Protein 2IGR (pdb70)

Solvent-accessible surface area: 4148 Å² total; per-residue (Å²): 203,199,156,80,85,136,161,98,116,142,128,194,129,82,74,101,156,80,75,177,88,27,59,140,172,135,74,165,119,146,139,129,185

Secondary structure (DSSP, 8-state):
-TTHHHHHHHHHHHHHHHHHH--HHHHHHHHH-

Structure (mmCIF, N/CA/C/O backbone):
data_2IGR
#
_entry.id   2IGR
#
loop_
_atom_site.group_PDB
_atom_site.id
_atom_site.type_symbol
_atom_site.label_atom_id
_atom_site.label_alt_id
_atom_site.label_comp_id
_atom_site.label_asym_id
_atom_site.label_entity_id
_atom_site.label_seq_id
_atom_site.pdbx_PDB_ins_code
_atom_site.Cartn_x
_atom_site.Cartn_y
_atom_site.Cartn_z
_atom_site.occupancy
_atom_site.B_iso_or_equiv
_atom_site.auth_seq_id
_atom_site.auth_comp_id
_atom_site.auth_asym_id
_atom_site.auth_atom_id
_atom_site.pdbx_PDB_model_num
ATOM 1 N N . LYS A 1 1 ? -5.460 18.617 -3.812 1.00 0.00 1 LYS A N 1
ATOM 2 C CA . LYS A 1 1 ? -6.376 17.778 -4.636 1.00 0.00 1 LYS A CA 1
ATOM 3 C C . LYS A 1 1 ? -6.899 16.615 -3.792 1.00 0.00 1 LYS A C 1
ATOM 4 O O . LYS A 1 1 ? -6.161 15.725 -3.418 1.00 0.00 1 LYS A O 1
ATOM 25 N N . TRP A 1 2 ? -8.168 16.614 -3.488 1.00 0.00 2 TRP A N 1
ATOM 26 C CA . TRP A 1 2 ? -8.736 15.507 -2.668 1.00 0.00 2 TRP A CA 1
ATOM 27 C C . TRP A 1 2 ? -8.677 14.202 -3.465 1.00 0.00 2 TRP A C 1
ATOM 28 O O . TRP A 1 2 ? -8.870 13.128 -2.931 1.00 0.00 2 TRP A O 1
ATOM 49 N N . LYS A 1 3 ? -8.411 14.287 -4.740 1.00 0.00 3 LYS A N 1
ATOM 50 C CA . LYS A 1 3 ? -8.339 13.051 -5.569 1.00 0.00 3 LYS A CA 1
ATOM 51 C C . LYS A 1 3 ? -7.140 12.213 -5.128 1.00 0.00 3 LYS A C 1
ATOM 52 O O . LYS A 1 3 ? -7.107 11.012 -5.308 1.00 0.00 3 LYS A O 1
ATOM 71 N N . VAL A 1 4 ? -6.157 12.840 -4.549 1.00 0.00 4 VAL A N 1
ATOM 72 C CA . VAL A 1 4 ? -4.956 12.086 -4.092 1.00 0.00 4 VAL A CA 1
ATOM 73 C C . VAL A 1 4 ? -5.359 11.102 -2.996 1.00 0.00 4 VAL A C 1
ATOM 74 O O . VAL A 1 4 ? -4.782 10.043 -2.852 1.00 0.00 4 VAL A O 1
ATOM 87 N N . PHE A 1 5 ? -6.345 11.448 -2.222 1.00 0.00 5 PHE A N 1
ATOM 88 C CA . PHE A 1 5 ? -6.793 10.538 -1.130 1.00 0.00 5 PHE A CA 1
ATOM 89 C C . PHE A 1 5 ? -7.205 9.195 -1.724 1.00 0.00 5 PHE A C 1
ATOM 90 O O . PHE A 1 5 ? -7.109 8.166 -1.085 1.00 0.00 5 PHE A O 1
ATOM 107 N N . LYS A 1 6 ? -7.657 9.194 -2.942 1.00 0.00 6 LYS A N 1
ATOM 108 C CA . LYS A 1 6 ? -8.069 7.911 -3.574 1.00 0.00 6 LYS A CA 1
ATOM 109 C C . LYS A 1 6 ? -6.892 6.947 -3.543 1.00 0.00 6 LYS A C 1
ATOM 110 O O . LYS A 1 6 ? -7.048 5.763 -3.318 1.00 0.00 6 LYS A O 1
ATOM 129 N N . LYS A 1 7 ? -5.715 7.449 -3.749 1.00 0.00 7 LYS A N 1
ATOM 130 C CA . LYS A 1 7 ? -4.520 6.568 -3.711 1.00 0.00 7 LYS A CA 1
ATOM 131 C C . LYS A 1 7 ? -4.304 6.119 -2.274 1.00 0.00 7 LYS A C 1
ATOM 132 O O . LYS A 1 7 ? -3.843 5.027 -2.008 1.00 0.00 7 LYS A O 1
ATOM 151 N N . ILE A 1 8 ? -4.660 6.955 -1.347 1.00 0.00 8 ILE A N 1
ATOM 152 C CA . ILE A 1 8 ? -4.511 6.591 0.083 1.00 0.00 8 ILE A CA 1
ATOM 153 C C . ILE A 1 8 ? -5.597 5.582 0.424 1.00 0.00 8 ILE A C 1
ATOM 154 O O . ILE A 1 8 ? -5.417 4.692 1.233 1.00 0.00 8 ILE A O 1
ATOM 170 N N . GLU A 1 9 ? -6.726 5.722 -0.201 1.00 0.00 9 GLU A N 1
ATOM 171 C CA . GLU A 1 9 ? -7.853 4.782 0.057 1.00 0.00 9 GLU A CA 1
ATOM 172 C C . GLU A 1 9 ? -7.475 3.391 -0.441 1.00 0.00 9 GLU A C 1
ATOM 173 O O . GLU A 1 9 ? -7.639 2.403 0.247 1.00 0.00 9 GLU A O 1
ATOM 185 N N . LYS A 1 10 ? -6.969 3.314 -1.633 1.00 0.00 10 LYS A N 1
ATOM 186 C CA . LYS A 1 10 ? -6.572 1.992 -2.195 1.00 0.00 10 LYS A CA 1
ATOM 187 C C . LYS A 1 10 ? -5.284 1.520 -1.521 1.00 0.00 10 LYS A C 1
ATOM 188 O O . LYS A 1 10 ? -4.940 0.356 -1.562 1.00 0.00 10 LYS A O 1
ATOM 207 N N . LYS A 1 11 ? -4.573 2.416 -0.897 1.00 0.00 11 LYS A N 1
ATOM 208 C CA . LYS A 1 11 ? -3.308 2.022 -0.215 1.00 0.00 11 LYS A CA 1
ATOM 209 C C . LYS A 1 11 ? -3.641 1.285 1.078 1.00 0.00 11 LYS A C 1
ATOM 210 O O . LYS A 1 11 ? -2.896 0.443 1.540 1.00 0.00 11 LYS A O 1
ATOM 229 N N . TRP A 1 12 ? -4.762 1.592 1.663 1.00 0.00 12 TRP A N 1
ATOM 230 C CA . TRP A 1 12 ? -5.157 0.912 2.926 1.00 0.00 12 TRP A CA 1
ATOM 231 C C . TRP A 1 12 ? -5.848 -0.407 2.594 1.00 0.00 12 TRP A C 1
ATOM 232 O O . TRP A 1 12 ? -5.445 -1.464 3.037 1.00 0.00 12 TRP A O 1
ATOM 253 N N . LYS A 1 13 ? -6.883 -0.347 1.813 1.00 0.00 13 LYS A N 1
ATOM 254 C CA . LYS A 1 13 ? -7.615 -1.590 1.440 1.00 0.00 13 LYS A CA 1
ATOM 255 C C . LYS A 1 13 ? -6.655 -2.557 0.749 1.00 0.00 13 LYS A C 1
ATOM 256 O O . LYS A 1 13 ? -6.854 -3.756 0.752 1.00 0.00 13 LYS A O 1
ATOM 275 N N . VAL A 1 14 ? -5.611 -2.045 0.164 1.00 0.00 14 VAL A N 1
ATOM 276 C CA . VAL A 1 14 ? -4.631 -2.932 -0.522 1.00 0.00 14 VAL A CA 1
ATOM 277 C C . VAL A 1 14 ? -3.606 -3.428 0.495 1.00 0.00 14 VAL A C 1
ATOM 278 O O . VAL A 1 14 ? -3.111 -4.535 0.409 1.00 0.00 14 VAL A O 1
ATOM 291 N N . PHE A 1 15 ? -3.288 -2.614 1.459 1.00 0.00 15 PHE A N 1
ATOM 292 C CA . PHE A 1 15 ? -2.296 -3.027 2.491 1.00 0.00 15 PHE A CA 1
ATOM 293 C C . PHE A 1 15 ? -2.880 -4.161 3.327 1.00 0.00 15 PHE A C 1
ATOM 294 O O . PHE A 1 15 ? -2.188 -5.073 3.733 1.00 0.00 15 PHE A O 1
ATOM 311 N N . LYS A 1 16 ? -4.151 -4.110 3.585 1.00 0.00 16 LYS A N 1
ATOM 312 C CA . LYS A 1 16 ? -4.795 -5.181 4.393 1.00 0.00 16 LYS A CA 1
ATOM 313 C C . LYS A 1 16 ? -4.706 -6.507 3.638 1.00 0.00 16 LYS A C 1
ATOM 314 O O . LYS A 1 16 ? -4.762 -7.572 4.221 1.00 0.00 16 LYS A O 1
ATOM 333 N N . LYS A 1 17 ? -4.569 -6.448 2.345 1.00 0.00 17 LYS A N 1
ATOM 334 C CA . LYS A 1 17 ? -4.478 -7.701 1.545 1.00 0.00 17 LYS A CA 1
ATOM 335 C C . LYS A 1 17 ? -3.154 -8.402 1.843 1.00 0.00 17 LYS A C 1
ATOM 336 O O . LYS A 1 17 ? -3.086 -9.611 1.938 1.00 0.00 17 LYS A O 1
ATOM 355 N N . ILE A 1 18 ? -2.106 -7.650 1.992 1.00 0.00 18 ILE A N 1
ATOM 356 C CA . ILE A 1 18 ? -0.781 -8.266 2.286 1.00 0.00 18 ILE A CA 1
ATOM 357 C C . ILE A 1 18 ? -0.742 -8.712 3.741 1.00 0.00 18 ILE A C 1
ATOM 358 O O . ILE A 1 18 ? -0.053 -9.646 4.096 1.00 0.00 18 ILE A O 1
ATOM 374 N N . GLU A 1 19 ? -1.482 -8.061 4.585 1.00 0.00 19 GLU A N 1
ATOM 375 C CA . GLU A 1 19 ? -1.489 -8.466 6.015 1.00 0.00 19 GLU A CA 1
ATOM 376 C C . GLU A 1 19 ? -1.732 -9.969 6.091 1.00 0.00 19 GLU A C 1
ATOM 377 O O . GLU A 1 19 ? -1.076 -10.684 6.822 1.00 0.00 19 GLU A O 1
ATOM 389 N N . LYS A 1 20 ? -2.664 -10.450 5.325 1.00 0.00 20 LYS A N 1
ATOM 390 C CA . LYS A 1 20 ? -2.961 -11.909 5.328 1.00 0.00 20 LYS A CA 1
ATOM 391 C C . LYS A 1 20 ? -1.839 -12.650 4.605 1.00 0.00 20 LYS A C 1
ATOM 392 O O . LYS A 1 20 ? -1.637 -13.832 4.792 1.00 0.00 20 LYS A O 1
ATOM 411 N N . ALA A 1 21 ? -1.103 -11.955 3.785 1.00 0.00 21 ALA A N 1
ATOM 412 C CA . ALA A 1 21 ? 0.014 -12.610 3.050 1.00 0.00 21 ALA A CA 1
ATOM 413 C C . ALA A 1 21 ? 1.325 -12.354 3.796 1.00 0.00 21 ALA A C 1
ATOM 414 O O . ALA A 1 21 ? 2.356 -12.904 3.464 1.00 0.00 21 ALA A O 1
ATOM 421 N N . GLY A 1 22 ? 1.295 -11.524 4.805 1.00 0.00 22 GLY A N 1
ATOM 422 C CA . GLY A 1 22 ? 2.542 -11.239 5.569 1.00 0.00 22 GLY A CA 1
ATOM 423 C C . GLY A 1 22 ? 2.441 -9.858 6.223 1.00 0.00 22 GLY A C 1
ATOM 424 O O . GLY A 1 22 ? 2.837 -8.867 5.640 1.00 0.00 22 GLY A O 1
ATOM 428 N N . PRO A 1 23 ? 1.913 -9.836 7.420 1.00 0.00 23 PRO A N 1
ATOM 429 C CA . PRO A 1 23 ? 1.743 -8.593 8.193 1.00 0.00 23 PRO A CA 1
ATOM 430 C C . PRO A 1 23 ? 3.068 -8.182 8.845 1.00 0.00 23 PRO A C 1
ATOM 431 O O . PRO A 1 23 ? 3.114 -7.823 10.005 1.00 0.00 23 PRO A O 1
ATOM 442 N N . LYS A 1 24 ? 4.146 -8.231 8.111 1.00 0.00 24 LYS A N 1
ATOM 443 C CA . LYS A 1 24 ? 5.462 -7.842 8.693 1.00 0.00 24 LYS A CA 1
ATOM 444 C C . LYS A 1 24 ? 5.476 -6.335 8.959 1.00 0.00 24 LYS A C 1
ATOM 445 O O . LYS A 1 24 ? 6.372 -5.815 9.592 1.00 0.00 24 LYS A O 1
ATOM 464 N N . TRP A 1 25 ? 4.487 -5.631 8.479 1.00 0.00 25 TRP A N 1
ATOM 465 C CA . TRP A 1 25 ? 4.444 -4.159 8.704 1.00 0.00 25 TRP A CA 1
ATOM 466 C C . TRP A 1 25 ? 3.747 -3.862 10.035 1.00 0.00 25 TRP A C 1
ATOM 467 O O . TRP A 1 25 ? 3.674 -2.729 10.468 1.00 0.00 25 TRP A O 1
ATOM 488 N N . LYS A 1 26 ? 3.235 -4.870 10.687 1.00 0.00 26 LYS A N 1
ATOM 489 C CA . LYS A 1 26 ? 2.544 -4.641 11.988 1.00 0.00 26 LYS A CA 1
ATOM 490 C C . LYS A 1 26 ? 3.225 -5.468 13.081 1.00 0.00 26 LYS A C 1
ATOM 491 O O . LYS A 1 26 ? 2.977 -5.283 14.256 1.00 0.00 26 LYS A O 1
ATOM 510 N N . VAL A 1 27 ? 4.082 -6.377 12.704 1.00 0.00 27 VAL A N 1
ATOM 511 C CA . VAL A 1 27 ? 4.777 -7.213 13.724 1.00 0.00 27 VAL A CA 1
ATOM 512 C C . VAL A 1 27 ? 5.719 -6.334 14.544 1.00 0.00 27 VAL A C 1
ATOM 513 O O . VAL A 1 27 ? 5.942 -6.564 15.716 1.00 0.00 27 VAL A O 1
ATOM 526 N N . PHE A 1 28 ? 6.274 -5.330 13.931 1.00 0.00 28 PHE A N 1
ATOM 527 C CA . PHE A 1 28 ? 7.205 -4.428 14.663 1.00 0.00 28 PHE A CA 1
ATOM 528 C C . PHE A 1 28 ? 6.425 -3.632 15.708 1.00 0.00 28 PHE A C 1
ATOM 529 O O . PHE A 1 28 ? 6.958 -3.222 16.720 1.00 0.00 28 PHE A O 1
ATOM 546 N N . LYS A 1 29 ? 5.166 -3.410 15.468 1.00 0.00 29 LYS A N 1
ATOM 547 C CA . LYS A 1 29 ? 4.341 -2.638 16.440 1.00 0.00 29 LYS A CA 1
ATOM 548 C C . LYS A 1 29 ? 3.955 -3.537 17.615 1.00 0.00 29 LYS A C 1
ATOM 549 O O . LYS A 1 29 ? 3.659 -3.071 18.698 1.00 0.00 29 LYS A O 1
ATOM 568 N N . LYS A 1 30 ? 3.949 -4.823 17.408 1.00 0.00 30 LYS A N 1
ATOM 569 C CA . LYS A 1 30 ? 3.575 -5.757 18.508 1.00 0.00 30 LYS A CA 1
ATOM 570 C C . LYS A 1 30 ? 4.506 -5.546 19.703 1.00 0.00 30 LYS A C 1
ATOM 571 O O . LYS A 1 30 ? 4.125 -5.736 20.841 1.00 0.00 30 LYS A O 1
ATOM 590 N N . ILE A 1 31 ? 5.720 -5.156 19.452 1.00 0.00 31 ILE A N 1
ATOM 591 C CA . ILE A 1 31 ? 6.679 -4.933 20.571 1.00 0.00 31 ILE A CA 1
ATOM 592 C C . ILE A 1 31 ? 6.229 -3.730 21.398 1.00 0.00 31 ILE A C 1
ATOM 593 O O . ILE A 1 31 ? 6.373 -3.702 22.605 1.00 0.00 31 ILE A O 1
ATOM 609 N N . GLU A 1 32 ? 5.688 -2.738 20.758 1.00 0.00 32 GLU A N 1
ATOM 610 C CA . GLU A 1 32 ? 5.227 -1.531 21.497 1.00 0.00 32 GLU A CA 1
ATOM 611 C C . GLU A 1 32 ? 4.060 -1.905 22.410 1.00 0.00 32 GLU A C 1
ATOM 612 O O . GLU A 1 32 ? 3.845 -1.300 23.442 1.00 0.00 32 GLU A O 1
ATOM 624 N N . LYS A 1 33 ? 3.306 -2.896 22.036 1.00 0.00 33 LYS A N 1
ATOM 625 C CA . LYS A 1 33 ? 2.150 -3.316 22.876 1.00 0.00 33 LYS A CA 1
ATOM 626 C C . LYS A 1 33 ? 2.611 -4.364 23.891 1.00 0.00 33 LYS A C 1
ATOM 627 O O . LYS A 1 33 ? 2.476 -5.550 23.667 1.00 0.00 33 LYS A O 1
ATOM 649 N N . LYS A 1 1 ? -3.942 18.080 -5.364 1.00 0.00 1 LYS A N 2
ATOM 650 C CA . LYS A 1 1 ? -4.902 17.215 -6.107 1.00 0.00 1 LYS A CA 2
ATOM 651 C C . LYS A 1 1 ? -5.670 16.338 -5.117 1.00 0.00 1 LYS A C 2
ATOM 652 O O . LYS A 1 1 ? -5.104 15.501 -4.444 1.00 0.00 1 LYS A O 2
ATOM 673 N N . TRP A 1 2 ? -6.959 16.526 -5.023 1.00 0.00 2 TRP A N 2
ATOM 674 C CA . TRP A 1 2 ? -7.763 15.704 -4.077 1.00 0.00 2 TRP A CA 2
ATOM 675 C C . TRP A 1 2 ? -7.829 14.262 -4.583 1.00 0.00 2 TRP A C 2
ATOM 676 O O . TRP A 1 2 ? -8.194 13.355 -3.862 1.00 0.00 2 TRP A O 2
ATOM 697 N N . LYS A 1 3 ? -7.477 14.043 -5.820 1.00 0.00 3 LYS A N 2
ATOM 698 C CA . LYS A 1 3 ? -7.518 12.660 -6.374 1.00 0.00 3 LYS A CA 2
ATOM 699 C C . LYS A 1 3 ? -6.462 11.803 -5.676 1.00 0.00 3 LYS A C 2
ATOM 700 O O . LYS A 1 3 ? -6.573 10.595 -5.607 1.00 0.00 3 LYS A O 2
ATOM 719 N N . VAL A 1 4 ? -5.440 12.421 -5.161 1.00 0.00 4 VAL A N 2
ATOM 720 C CA . VAL A 1 4 ? -4.372 11.650 -4.466 1.00 0.00 4 VAL A CA 2
ATOM 721 C C . VAL A 1 4 ? -4.984 10.854 -3.315 1.00 0.00 4 VAL A C 2
ATOM 722 O O . VAL A 1 4 ? -4.526 9.783 -2.971 1.00 0.00 4 VAL A O 2
ATOM 735 N N . PHE A 1 5 ? -6.018 11.373 -2.720 1.00 0.00 5 PHE A N 2
ATOM 736 C CA . PHE A 1 5 ? -6.668 10.653 -1.588 1.00 0.00 5 PHE A CA 2
ATOM 737 C C . PHE A 1 5 ? -7.138 9.282 -2.060 1.00 0.00 5 PHE A C 2
ATOM 738 O O . PHE A 1 5 ? -7.207 8.341 -1.296 1.00 0.00 5 PHE A O 2
ATOM 755 N N . LYS A 1 6 ? -7.455 9.159 -3.315 1.00 0.00 6 LYS A N 2
ATOM 756 C CA . LYS A 1 6 ? -7.912 7.842 -3.830 1.00 0.00 6 LYS A CA 2
ATOM 757 C C . LYS A 1 6 ? -6.806 6.820 -3.613 1.00 0.00 6 LYS A C 2
ATOM 758 O O . LYS A 1 6 ? -7.053 5.674 -3.293 1.00 0.00 6 LYS A O 2
ATOM 777 N N . LYS A 1 7 ? -5.586 7.234 -3.764 1.00 0.00 7 LYS A N 2
ATOM 778 C CA . LYS A 1 7 ? -4.455 6.297 -3.544 1.00 0.00 7 LYS A CA 2
ATOM 779 C C . LYS A 1 7 ? -4.379 5.985 -2.059 1.00 0.00 7 LYS A C 2
ATOM 780 O O . LYS A 1 7 ? -4.012 4.900 -1.651 1.00 0.00 7 LYS A O 2
ATOM 799 N N . ILE A 1 8 ? -4.748 6.929 -1.249 1.00 0.00 8 ILE A N 2
ATOM 800 C CA . ILE A 1 8 ? -4.730 6.705 0.218 1.00 0.00 8 ILE A CA 2
ATOM 801 C C . ILE A 1 8 ? -5.903 5.799 0.565 1.00 0.00 8 ILE A C 2
ATOM 802 O O . ILE A 1 8 ? -5.841 4.988 1.468 1.00 0.00 8 ILE A O 2
ATOM 818 N N . GLU A 1 9 ? -6.970 5.942 -0.160 1.00 0.00 9 GLU A N 2
ATOM 819 C CA . GLU A 1 9 ? -8.172 5.100 0.097 1.00 0.00 9 GLU A CA 2
ATOM 820 C C . GLU A 1 9 ? -7.850 3.646 -0.237 1.00 0.00 9 GLU A C 2
ATOM 821 O O . GLU A 1 9 ? -8.143 2.741 0.518 1.00 0.00 9 GLU A O 2
ATOM 833 N N . LYS A 1 10 ? -7.249 3.424 -1.365 1.00 0.00 10 LYS A N 2
ATOM 834 C CA . LYS A 1 10 ? -6.897 2.033 -1.766 1.00 0.00 10 LYS A CA 2
ATOM 835 C C . LYS A 1 10 ? -5.614 1.609 -1.051 1.00 0.00 10 LYS A C 2
ATOM 836 O O . LYS A 1 10 ? -5.301 0.439 -0.956 1.00 0.00 10 LYS A O 2
ATOM 855 N N . LYS A 1 11 ? -4.871 2.553 -0.547 1.00 0.00 11 LYS A N 2
ATOM 856 C CA . LYS A 1 11 ? -3.607 2.209 0.164 1.00 0.00 11 LYS A CA 2
ATOM 857 C C . LYS A 1 11 ? -3.934 1.416 1.427 1.00 0.00 11 LYS A C 2
ATOM 858 O O . LYS A 1 11 ? -3.151 0.611 1.890 1.00 0.00 11 LYS A O 2
ATOM 877 N N . TRP A 1 12 ? -5.086 1.640 1.989 1.00 0.00 12 TRP A N 2
ATOM 878 C CA . TRP A 1 12 ? -5.470 0.900 3.222 1.00 0.00 12 TRP A CA 2
ATOM 879 C C . TRP A 1 12 ? -6.075 -0.447 2.839 1.00 0.00 12 TRP A C 2
ATOM 880 O O . TRP A 1 12 ? -5.607 -1.492 3.246 1.00 0.00 12 TRP A O 2
ATOM 901 N N . LYS A 1 13 ? -7.109 -0.425 2.055 1.00 0.00 13 LYS A N 2
ATOM 902 C CA . LYS A 1 13 ? -7.758 -1.698 1.633 1.00 0.00 13 LYS A CA 2
ATOM 903 C C . LYS A 1 13 ? -6.737 -2.572 0.906 1.00 0.00 13 LYS A C 2
ATOM 904 O O . LYS A 1 13 ? -6.868 -3.778 0.843 1.00 0.00 13 LYS A O 2
ATOM 923 N N . VAL A 1 14 ? -5.720 -1.971 0.359 1.00 0.00 14 VAL A N 2
ATOM 924 C CA . VAL A 1 14 ? -4.685 -2.763 -0.361 1.00 0.00 14 VAL A CA 2
ATOM 925 C C . VAL A 1 14 ? -3.641 -3.256 0.639 1.00 0.00 14 VAL A C 2
ATOM 926 O O . VAL A 1 14 ? -3.085 -4.327 0.499 1.00 0.00 14 VAL A O 2
ATOM 939 N N . PHE A 1 15 ? -3.378 -2.479 1.648 1.00 0.00 15 PHE A N 2
ATOM 940 C CA . PHE A 1 15 ? -2.373 -2.893 2.667 1.00 0.00 15 PHE A CA 2
ATOM 941 C C . PHE A 1 15 ? -2.899 -4.101 3.437 1.00 0.00 15 PHE A C 2
ATOM 942 O O . PHE A 1 15 ? -2.159 -4.995 3.798 1.00 0.00 15 PHE A O 2
ATOM 959 N N . LYS A 1 16 ? -4.173 -4.132 3.687 1.00 0.00 16 LYS A N 2
ATOM 960 C CA . LYS A 1 16 ? -4.762 -5.280 4.432 1.00 0.00 16 LYS A CA 2
ATOM 961 C C . LYS A 1 16 ? -4.571 -6.561 3.620 1.00 0.00 16 LYS A C 2
ATOM 962 O O . LYS A 1 16 ? -4.566 -7.652 4.153 1.00 0.00 16 LYS A O 2
ATOM 981 N N . LYS A 1 17 ? -4.414 -6.433 2.334 1.00 0.00 17 LYS A N 2
ATOM 982 C CA . LYS A 1 17 ? -4.221 -7.639 1.481 1.00 0.00 17 LYS A CA 2
ATOM 983 C C . LYS A 1 17 ? -2.872 -8.278 1.799 1.00 0.00 17 LYS A C 2
ATOM 984 O O . LYS A 1 17 ? -2.721 -9.483 1.782 1.00 0.00 17 LYS A O 2
ATOM 1003 N N . ILE A 1 18 ? -1.892 -7.475 2.091 1.00 0.00 18 ILE A N 2
ATOM 1004 C CA . ILE A 1 18 ? -0.544 -8.025 2.414 1.00 0.00 18 ILE A CA 2
ATOM 1005 C C . ILE A 1 18 ? -0.586 -8.707 3.772 1.00 0.00 18 ILE A C 2
ATOM 1006 O O . ILE A 1 18 ? 0.029 -9.732 3.981 1.00 0.00 18 ILE A O 2
ATOM 1022 N N . GLU A 1 19 ? -1.309 -8.154 4.694 1.00 0.00 19 GLU A N 2
ATOM 1023 C CA . GLU A 1 19 ? -1.392 -8.784 6.036 1.00 0.00 19 GLU A CA 2
ATOM 1024 C C . GLU A 1 19 ? -1.718 -10.263 5.861 1.00 0.00 19 GLU A C 2
ATOM 1025 O O . GLU A 1 19 ? -1.173 -11.120 6.527 1.00 0.00 19 GLU A O 2
ATOM 1037 N N . LYS A 1 20 ? -2.596 -10.565 4.951 1.00 0.00 20 LYS A N 2
ATOM 1038 C CA . LYS A 1 20 ? -2.962 -11.987 4.708 1.00 0.00 20 LYS A CA 2
ATOM 1039 C C . LYS A 1 20 ? -1.788 -12.695 4.037 1.00 0.00 20 LYS A C 2
ATOM 1040 O O . LYS A 1 20 ? -1.629 -13.895 4.138 1.00 0.00 20 LYS A O 2
ATOM 1059 N N . ALA A 1 21 ? -0.960 -11.953 3.360 1.00 0.00 21 ALA A N 2
ATOM 1060 C CA . ALA A 1 21 ? 0.215 -12.570 2.686 1.00 0.00 21 ALA A CA 2
ATOM 1061 C C . ALA A 1 21 ? 1.449 -12.406 3.576 1.00 0.00 21 ALA A C 2
ATOM 1062 O O . ALA A 1 21 ? 2.499 -12.952 3.305 1.00 0.00 21 ALA A O 2
ATOM 1069 N N . GLY A 1 22 ? 1.328 -11.656 4.638 1.00 0.00 22 GLY A N 2
ATOM 1070 C CA . GLY A 1 22 ? 2.493 -11.457 5.546 1.00 0.00 22 GLY A CA 2
ATOM 1071 C C . GLY A 1 22 ? 3.352 -10.299 5.030 1.00 0.00 22 GLY A C 2
ATOM 1072 O O . GLY A 1 22 ? 3.278 -9.944 3.871 1.00 0.00 22 GLY A O 2
ATOM 1076 N N . PRO A 1 23 ? 4.143 -9.744 5.912 1.00 0.00 23 PRO A N 2
ATOM 1077 C CA . PRO A 1 23 ? 5.036 -8.620 5.583 1.00 0.00 23 PRO A CA 2
ATOM 1078 C C . PRO A 1 23 ? 6.276 -9.123 4.839 1.00 0.00 23 PRO A C 2
ATOM 1079 O O . PRO A 1 23 ? 7.164 -8.364 4.507 1.00 0.00 23 PRO A O 2
ATOM 1090 N N . LYS A 1 24 ? 6.344 -10.400 4.576 1.00 0.00 24 LYS A N 2
ATOM 1091 C CA . LYS A 1 24 ? 7.525 -10.950 3.854 1.00 0.00 24 LYS A CA 2
ATOM 1092 C C . LYS A 1 24 ? 7.586 -10.352 2.447 1.00 0.00 24 LYS A C 2
ATOM 1093 O O . LYS A 1 24 ? 8.572 -10.481 1.750 1.00 0.00 24 LYS A O 2
ATOM 1112 N N . TRP A 1 25 ? 6.538 -9.701 2.024 1.00 0.00 25 TRP A N 2
ATOM 1113 C CA . TRP A 1 25 ? 6.535 -9.096 0.662 1.00 0.00 25 TRP A CA 2
ATOM 1114 C C . TRP A 1 25 ? 7.184 -7.712 0.718 1.00 0.00 25 TRP A C 2
ATOM 1115 O O . TRP A 1 25 ? 7.501 -7.123 -0.297 1.00 0.00 25 TRP A O 2
ATOM 1136 N N . LYS A 1 26 ? 7.386 -7.187 1.896 1.00 0.00 26 LYS A N 2
ATOM 1137 C CA . LYS A 1 26 ? 8.014 -5.842 2.014 1.00 0.00 26 LYS A CA 2
ATOM 1138 C C . LYS A 1 26 ? 9.533 -5.981 1.923 1.00 0.00 26 LYS A C 2
ATOM 1139 O O . LYS A 1 26 ? 10.241 -5.027 1.663 1.00 0.00 26 LYS A O 2
ATOM 1158 N N . VAL A 1 27 ? 10.041 -7.163 2.134 1.00 0.00 27 VAL A N 2
ATOM 1159 C CA . VAL A 1 27 ? 11.514 -7.367 2.058 1.00 0.00 27 VAL A CA 2
ATOM 1160 C C . VAL A 1 27 ? 11.938 -7.468 0.594 1.00 0.00 27 VAL A C 2
ATOM 1161 O O . VAL A 1 27 ? 13.020 -7.063 0.218 1.00 0.00 27 VAL A O 2
ATOM 1174 N N . PHE A 1 28 ? 11.089 -8.006 -0.231 1.00 0.00 28 PHE A N 2
ATOM 1175 C CA . PHE A 1 28 ? 11.430 -8.138 -1.675 1.00 0.00 28 PHE A CA 2
ATOM 1176 C C . PHE A 1 28 ? 11.614 -6.750 -2.284 1.00 0.00 28 PHE A C 2
ATOM 1177 O O . PHE A 1 28 ? 12.340 -6.570 -3.241 1.00 0.00 28 PHE A O 2
ATOM 1194 N N . LYS A 1 29 ? 10.960 -5.768 -1.736 1.00 0.00 29 LYS A N 2
ATOM 1195 C CA . LYS A 1 29 ? 11.092 -4.386 -2.277 1.00 0.00 29 LYS A CA 2
ATOM 1196 C C . LYS A 1 29 ? 12.411 -3.777 -1.802 1.00 0.00 29 LYS A C 2
ATOM 1197 O O . LYS A 1 29 ? 12.947 -2.874 -2.413 1.00 0.00 29 LYS A O 2
ATOM 1216 N N . LYS A 1 30 ? 12.936 -4.265 -0.715 1.00 0.00 30 LYS A N 2
ATOM 1217 C CA . LYS A 1 30 ? 14.221 -3.718 -0.195 1.00 0.00 30 LYS A CA 2
ATOM 1218 C C . LYS A 1 30 ? 15.302 -3.853 -1.266 1.00 0.00 30 LYS A C 2
ATOM 1219 O O . LYS A 1 30 ? 16.216 -3.057 -1.349 1.00 0.00 30 LYS A O 2
ATOM 1238 N N . ILE A 1 31 ? 15.202 -4.858 -2.086 1.00 0.00 31 ILE A N 2
ATOM 1239 C CA . ILE A 1 31 ? 16.220 -5.054 -3.157 1.00 0.00 31 ILE A CA 2
ATOM 1240 C C . ILE A 1 31 ? 16.132 -3.906 -4.158 1.00 0.00 31 ILE A C 2
ATOM 1241 O O . ILE A 1 31 ? 17.125 -3.449 -4.688 1.00 0.00 31 ILE A O 2
ATOM 1257 N N . GLU A 1 32 ? 14.947 -3.440 -4.422 1.00 0.00 32 GLU A N 2
ATOM 1258 C CA . GLU A 1 32 ? 14.779 -2.321 -5.391 1.00 0.00 32 GLU A CA 2
ATOM 1259 C C . GLU A 1 32 ? 15.485 -1.075 -4.858 1.00 0.00 32 GLU A C 2
ATOM 1260 O O . GLU A 1 32 ? 15.938 -0.234 -5.610 1.00 0.00 32 GLU A O 2
ATOM 1272 N N . LYS A 1 33 ? 15.581 -0.951 -3.567 1.00 0.00 33 LYS A N 2
ATOM 1273 C CA . LYS A 1 33 ? 16.257 0.238 -2.978 1.00 0.00 33 LYS A CA 2
ATOM 1274 C C . LYS A 1 33 ? 17.774 0.052 -3.052 1.00 0.00 33 LYS A C 2
ATOM 1275 O O . LYS A 1 33 ? 18.440 -0.049 -2.041 1.00 0.00 33 LYS A O 2
ATOM 1297 N N . LYS A 1 1 ? -4.760 18.100 -6.891 1.00 0.00 1 LYS A N 3
ATOM 1298 C CA . LYS A 1 1 ? -5.510 16.905 -7.371 1.00 0.00 1 LYS A CA 3
ATOM 1299 C C . LYS A 1 1 ? -6.038 16.117 -6.171 1.00 0.00 1 LYS A C 3
ATOM 1300 O O . LYS A 1 1 ? -5.296 15.451 -5.478 1.00 0.00 1 LYS A O 3
ATOM 1321 N N . TRP A 1 2 ? -7.317 16.186 -5.923 1.00 0.00 2 TRP A N 3
ATOM 1322 C CA . TRP A 1 2 ? -7.893 15.440 -4.770 1.00 0.00 2 TRP A CA 3
ATOM 1323 C C . TRP A 1 2 ? -7.851 13.938 -5.064 1.00 0.00 2 TRP A C 3
ATOM 1324 O O . TRP A 1 2 ? -8.100 13.120 -4.201 1.00 0.00 2 TRP A O 3
ATOM 1345 N N . LYS A 1 3 ? -7.536 13.570 -6.276 1.00 0.00 3 LYS A N 3
ATOM 1346 C CA . LYS A 1 3 ? -7.478 12.123 -6.623 1.00 0.00 3 LYS A CA 3
ATOM 1347 C C . LYS A 1 3 ? -6.388 11.443 -5.796 1.00 0.00 3 LYS A C 3
ATOM 1348 O O . LYS A 1 3 ? -6.425 10.252 -5.559 1.00 0.00 3 LYS A O 3
ATOM 1367 N N .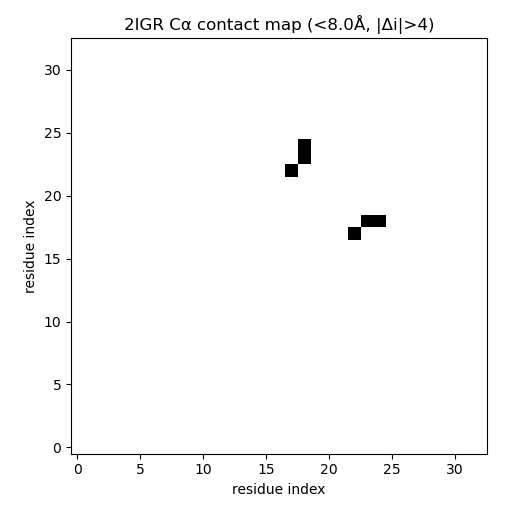 VAL A 1 4 ? -5.418 12.190 -5.355 1.00 0.00 4 VAL A N 3
ATOM 1368 C CA . VAL A 1 4 ? -4.323 11.589 -4.544 1.00 0.00 4 VAL A CA 3
ATOM 1369 C C . VAL A 1 4 ? -4.924 10.851 -3.348 1.00 0.00 4 VAL A C 3
ATOM 1370 O O . VAL A 1 4 ? -4.412 9.844 -2.901 1.00 0.00 4 VAL A O 3
ATOM 1383 N N . PHE A 1 5 ? -6.010 11.347 -2.831 1.00 0.00 5 PHE A N 3
ATOM 1384 C CA . PHE A 1 5 ? -6.655 10.680 -1.665 1.00 0.00 5 PHE A CA 3
ATOM 1385 C C . PHE A 1 5 ? -7.162 9.305 -2.085 1.00 0.00 5 PHE A C 3
ATOM 1386 O O . PHE A 1 5 ? -7.236 8.390 -1.290 1.00 0.00 5 PHE A O 3
ATOM 1403 N N . LYS A 1 6 ? -7.505 9.150 -3.329 1.00 0.00 6 LYS A N 3
ATOM 1404 C CA . LYS A 1 6 ? -7.997 7.827 -3.795 1.00 0.00 6 LYS A CA 3
ATOM 1405 C C . LYS A 1 6 ? -6.877 6.810 -3.640 1.00 0.00 6 LYS A C 3
ATOM 1406 O O . LYS A 1 6 ? -7.105 5.658 -3.323 1.00 0.00 6 LYS A O 3
ATOM 1425 N N . LYS A 1 7 ? -5.665 7.230 -3.838 1.00 0.00 7 LYS A N 3
ATOM 1426 C CA . LYS A 1 7 ? -4.526 6.293 -3.675 1.00 0.00 7 LYS A CA 3
ATOM 1427 C C . LYS A 1 7 ? -4.391 5.972 -2.196 1.00 0.00 7 LYS A C 3
ATOM 1428 O O . LYS A 1 7 ? -4.023 4.881 -1.808 1.00 0.00 7 LYS A O 3
ATOM 1447 N N . ILE A 1 8 ? -4.716 6.917 -1.369 1.00 0.00 8 ILE A N 3
ATOM 1448 C CA . ILE A 1 8 ? -4.647 6.687 0.095 1.00 0.00 8 ILE A CA 3
ATOM 1449 C C . ILE A 1 8 ? -5.820 5.800 0.482 1.00 0.00 8 ILE A C 3
ATOM 1450 O O . ILE A 1 8 ? -5.738 4.980 1.374 1.00 0.00 8 ILE A O 3
ATOM 1466 N N . GLU A 1 9 ? -6.914 5.966 -0.201 1.00 0.00 9 GLU A N 3
ATOM 1467 C CA . GLU A 1 9 ? -8.117 5.141 0.096 1.00 0.00 9 GLU A CA 3
ATOM 1468 C C . GLU A 1 9 ? -7.825 3.689 -0.263 1.00 0.00 9 GLU A C 3
ATOM 1469 O O . GLU A 1 9 ? -8.198 2.771 0.441 1.00 0.00 9 GLU A O 3
ATOM 1481 N N . LYS A 1 10 ? -7.156 3.478 -1.357 1.00 0.00 10 LYS A N 3
ATOM 1482 C CA . LYS A 1 10 ? -6.825 2.089 -1.778 1.00 0.00 10 LYS A CA 3
ATOM 1483 C C . LYS A 1 10 ? -5.565 1.625 -1.045 1.00 0.00 10 LYS A C 3
ATOM 1484 O O . LYS A 1 10 ? -5.286 0.447 -0.954 1.00 0.00 10 LYS A O 3
ATOM 1503 N N . LYS A 1 11 ? -4.805 2.544 -0.519 1.00 0.00 11 LYS A N 3
ATOM 1504 C CA . LYS A 1 11 ? -3.566 2.160 0.213 1.00 0.00 11 LYS A CA 3
ATOM 1505 C C . LYS A 1 11 ? -3.943 1.384 1.471 1.00 0.00 11 LYS A C 3
ATOM 1506 O O . LYS A 1 11 ? -3.199 0.552 1.951 1.00 0.00 11 LYS A O 3
ATOM 1525 N N . TRP A 1 12 ? -5.096 1.651 2.008 1.00 0.00 12 TRP A N 3
ATOM 1526 C CA . TRP A 1 12 ? -5.533 0.932 3.237 1.00 0.00 12 TRP A CA 3
ATOM 1527 C C . TRP A 1 12 ? -6.120 -0.423 2.854 1.00 0.00 12 TRP A C 3
ATOM 1528 O O . TRP A 1 12 ? -5.709 -1.455 3.345 1.00 0.00 12 TRP A O 3
ATOM 1549 N N . LYS A 1 13 ? -7.081 -0.423 1.979 1.00 0.00 13 LYS A N 3
ATOM 1550 C CA . LYS A 1 13 ? -7.711 -1.706 1.556 1.00 0.00 13 LYS A CA 3
ATOM 1551 C C . LYS A 1 13 ? -6.643 -2.633 0.976 1.00 0.00 13 LYS A C 3
ATOM 1552 O O . LYS A 1 13 ? -6.753 -3.841 1.040 1.00 0.00 13 LYS A O 3
ATOM 1571 N N . VAL A 1 14 ? -5.608 -2.075 0.422 1.00 0.00 14 VAL A N 3
ATOM 1572 C CA . VAL A 1 14 ? -4.526 -2.923 -0.151 1.00 0.00 14 VAL A CA 3
ATOM 1573 C C . VAL A 1 14 ? -3.569 -3.325 0.966 1.00 0.00 14 VAL A C 3
ATOM 1574 O O . VAL A 1 14 ? -3.000 -4.398 0.961 1.00 0.00 14 VAL A O 3
ATOM 1587 N N . PHE A 1 15 ? -3.393 -2.467 1.929 1.00 0.00 15 PHE A N 3
ATOM 1588 C CA . PHE A 1 15 ? -2.478 -2.786 3.060 1.00 0.00 15 PHE A CA 3
ATOM 1589 C C . PHE A 1 15 ? -3.019 -3.992 3.822 1.00 0.00 15 PHE A C 3
ATOM 1590 O O . PHE A 1 15 ? -2.275 -4.832 4.288 1.00 0.00 15 PHE A O 3
ATOM 1607 N N . LYS A 1 16 ? -4.308 -4.082 3.946 1.00 0.00 16 LYS A N 3
ATOM 1608 C CA . LYS A 1 16 ? -4.909 -5.235 4.671 1.00 0.00 16 LYS A CA 3
ATOM 1609 C C . LYS A 1 16 ? -4.699 -6.506 3.851 1.00 0.00 16 LYS A C 3
ATOM 1610 O O . LYS A 1 16 ? -4.692 -7.604 4.373 1.00 0.00 16 LYS A O 3
ATOM 1629 N N . LYS A 1 17 ? -4.523 -6.362 2.569 1.00 0.00 17 LYS A N 3
ATOM 1630 C CA . LYS A 1 17 ? -4.306 -7.554 1.705 1.00 0.00 17 LYS A CA 3
ATOM 1631 C C . LYS A 1 17 ? -2.931 -8.148 2.003 1.00 0.00 17 LYS A C 3
ATOM 1632 O O . LYS A 1 17 ? -2.737 -9.346 1.978 1.00 0.00 17 LYS A O 3
ATOM 1651 N N . ILE A 1 18 ? -1.976 -7.312 2.285 1.00 0.00 18 ILE A N 3
ATOM 1652 C CA . ILE A 1 18 ? -0.608 -7.814 2.589 1.00 0.00 18 ILE A CA 3
ATOM 1653 C C . ILE A 1 18 ? -0.650 -8.669 3.845 1.00 0.00 18 ILE A C 3
ATOM 1654 O O . ILE A 1 18 ? 0.012 -9.681 3.943 1.00 0.00 18 ILE A O 3
ATOM 1670 N N . GLU A 1 19 ? -1.428 -8.278 4.805 1.00 0.00 19 GLU A N 3
ATOM 1671 C CA . GLU A 1 19 ? -1.515 -9.083 6.051 1.00 0.00 19 GLU A CA 3
ATOM 1672 C C . GLU A 1 19 ? -1.762 -10.538 5.673 1.00 0.00 19 GLU A C 3
ATOM 1673 O O . GLU A 1 19 ? -1.195 -11.449 6.242 1.00 0.00 19 GLU A O 3
ATOM 1685 N N . LYS A 1 20 ? -2.597 -10.757 4.700 1.00 0.00 20 LYS A N 3
ATOM 1686 C CA . LYS A 1 20 ? -2.886 -12.150 4.262 1.00 0.00 20 LYS A CA 3
ATOM 1687 C C . LYS A 1 20 ? -1.659 -12.711 3.549 1.00 0.00 20 LYS A C 3
ATOM 1688 O O . LYS A 1 20 ? -1.442 -13.906 3.503 1.00 0.00 20 LYS A O 3
ATOM 1707 N N . ALA A 1 21 ? -0.848 -11.852 3.002 1.00 0.00 21 ALA A N 3
ATOM 1708 C CA . ALA A 1 21 ? 0.376 -12.324 2.298 1.00 0.00 21 ALA A CA 3
ATOM 1709 C C . ALA A 1 21 ? 1.572 -12.217 3.245 1.00 0.00 21 ALA A C 3
ATOM 1710 O O . ALA A 1 21 ? 2.657 -12.675 2.945 1.00 0.00 21 ALA A O 3
ATOM 1717 N N . GLY A 1 22 ? 1.384 -11.614 4.389 1.00 0.00 22 GLY A N 3
ATOM 1718 C CA . GLY A 1 22 ? 2.510 -11.479 5.353 1.00 0.00 22 GLY A CA 3
ATOM 1719 C C . GLY A 1 22 ? 3.113 -12.859 5.630 1.00 0.00 22 GLY A C 3
ATOM 1720 O O . GLY A 1 22 ? 2.583 -13.863 5.196 1.00 0.00 22 GLY A O 3
ATOM 1724 N N . PRO A 1 23 ? 4.205 -12.865 6.350 1.00 0.00 23 PRO A N 3
ATOM 1725 C CA . PRO A 1 23 ? 4.909 -14.107 6.711 1.00 0.00 23 PRO A CA 3
ATOM 1726 C C . PRO A 1 23 ? 4.176 -14.812 7.855 1.00 0.00 23 PRO A C 3
ATOM 1727 O O . PRO A 1 23 ? 4.496 -15.927 8.220 1.00 0.00 23 PRO A O 3
ATOM 1738 N N . LYS A 1 24 ? 3.193 -14.168 8.422 1.00 0.00 24 LYS A N 3
ATOM 1739 C CA . LYS A 1 24 ? 2.434 -14.794 9.540 1.00 0.00 24 LYS A CA 3
ATOM 1740 C C . LYS A 1 24 ? 1.676 -16.016 9.018 1.00 0.00 24 LYS A C 3
ATOM 1741 O O . LYS A 1 24 ? 1.138 -16.796 9.780 1.00 0.00 24 LYS A O 3
ATOM 1760 N N . TRP A 1 25 ? 1.631 -16.191 7.725 1.00 0.00 25 TRP A N 3
ATOM 1761 C CA . TRP A 1 25 ? 0.908 -17.364 7.158 1.00 0.00 25 TRP A CA 3
ATOM 1762 C C . TRP A 1 25 ? 1.873 -18.543 7.031 1.00 0.00 25 TRP A C 3
ATOM 1763 O O . TRP A 1 25 ? 1.469 -19.671 6.832 1.00 0.00 25 TRP A O 3
ATOM 1784 N N . LYS A 1 26 ? 3.148 -18.290 7.149 1.00 0.00 26 LYS A N 3
ATOM 1785 C CA . LYS A 1 26 ? 4.140 -19.397 7.038 1.00 0.00 26 LYS A CA 3
ATOM 1786 C C . LYS A 1 26 ? 4.784 -19.641 8.405 1.00 0.00 26 LYS A C 3
ATOM 1787 O O . LYS A 1 26 ? 5.489 -20.611 8.604 1.00 0.00 26 LYS A O 3
ATOM 1806 N N . VAL A 1 27 ? 4.550 -18.768 9.346 1.00 0.00 27 VAL A N 3
ATOM 1807 C CA . VAL A 1 27 ? 5.150 -18.949 10.697 1.00 0.00 27 VAL A CA 3
ATOM 1808 C C . VAL A 1 27 ? 4.546 -20.185 11.359 1.00 0.00 27 VAL A C 3
ATOM 1809 O O . VAL A 1 27 ? 5.196 -20.881 12.115 1.00 0.00 27 VAL A O 3
ATOM 1822 N N . PHE A 1 28 ? 3.308 -20.463 11.080 1.00 0.00 28 PHE A N 3
ATOM 1823 C CA . PHE A 1 28 ? 2.654 -21.655 11.689 1.00 0.00 28 PHE A CA 3
ATOM 1824 C C . PHE A 1 28 ? 3.144 -22.918 10.983 1.00 0.00 28 PHE A C 3
ATOM 1825 O O . PHE A 1 28 ? 3.218 -23.982 11.564 1.00 0.00 28 PHE A O 3
ATOM 1842 N N . LYS A 1 29 ? 3.484 -22.804 9.732 1.00 0.00 29 LYS A N 3
ATOM 1843 C CA . LYS A 1 29 ? 3.974 -23.991 8.978 1.00 0.00 29 LYS A CA 3
ATOM 1844 C C . LYS A 1 29 ? 5.434 -24.258 9.344 1.00 0.00 29 LYS A C 3
ATOM 1845 O O . LYS A 1 29 ? 5.926 -25.362 9.221 1.00 0.00 29 LYS A O 3
ATOM 1864 N N . LYS A 1 30 ? 6.128 -23.251 9.793 1.00 0.00 30 LYS A N 3
ATOM 1865 C CA . LYS A 1 30 ? 7.558 -23.438 10.170 1.00 0.00 30 LYS A CA 3
ATOM 1866 C C . LYS A 1 30 ? 7.659 -24.508 11.256 1.00 0.00 30 LYS A C 3
ATOM 1867 O O . LYS A 1 30 ? 8.637 -25.221 11.354 1.00 0.00 30 LYS A O 3
ATOM 1886 N N . ILE A 1 31 ? 6.653 -24.619 12.073 1.00 0.00 31 ILE A N 3
ATOM 1887 C CA . ILE A 1 31 ? 6.679 -25.637 13.160 1.00 0.00 31 ILE A CA 3
ATOM 1888 C C . ILE A 1 31 ? 6.590 -27.034 12.550 1.00 0.00 31 ILE A C 3
ATOM 1889 O O . ILE A 1 31 ? 7.220 -27.968 13.006 1.00 0.00 31 ILE A O 3
ATOM 1905 N N . GLU A 1 32 ? 5.810 -27.179 11.522 1.00 0.00 32 GLU A N 3
ATOM 1906 C CA . GLU A 1 32 ? 5.669 -28.510 10.870 1.00 0.00 32 GLU A CA 3
ATOM 1907 C C . GLU A 1 32 ? 7.028 -28.965 10.341 1.00 0.00 32 GLU A C 3
ATOM 1908 O O . GLU A 1 32 ? 7.310 -30.143 10.245 1.00 0.00 32 GLU A O 3
ATOM 1920 N N . LYS A 1 33 ? 7.872 -28.036 9.998 1.00 0.00 33 LYS A N 3
ATOM 1921 C CA . LYS A 1 33 ? 9.218 -28.405 9.476 1.00 0.00 33 LYS A CA 3
ATOM 1922 C C . LYS A 1 33 ? 10.164 -28.676 10.648 1.00 0.00 33 LYS A C 3
ATOM 1923 O O . LYS A 1 33 ? 9.793 -28.526 11.795 1.00 0.00 33 LYS A O 3
ATOM 1945 N N . LYS A 1 1 ? -6.606 18.445 -3.044 1.00 0.00 1 LYS A N 4
ATOM 1946 C CA . LYS A 1 1 ? -7.437 17.622 -3.967 1.00 0.00 1 LYS A CA 4
ATOM 1947 C C . LYS A 1 1 ? -7.793 16.297 -3.291 1.00 0.00 1 LYS A C 4
ATOM 1948 O O . LYS A 1 1 ? -6.975 15.406 -3.180 1.00 0.00 1 LYS A O 4
ATOM 1969 N N . TRP A 1 2 ? -9.009 16.161 -2.838 1.00 0.00 2 TRP A N 4
ATOM 1970 C CA . TRP A 1 2 ? -9.418 14.894 -2.169 1.00 0.00 2 TRP A CA 4
ATOM 1971 C C . TRP A 1 2 ? -9.148 13.714 -3.102 1.00 0.00 2 TRP A C 4
ATOM 1972 O O . TRP A 1 2 ? -9.082 12.577 -2.679 1.00 0.00 2 TRP A O 4
ATOM 1993 N N . LYS A 1 3 ? -8.989 13.975 -4.368 1.00 0.00 3 LYS A N 4
ATOM 1994 C CA . LYS A 1 3 ? -8.719 12.870 -5.330 1.00 0.00 3 LYS A CA 4
ATOM 1995 C C . LYS A 1 3 ? -7.500 12.079 -4.864 1.00 0.00 3 LYS A C 4
ATOM 1996 O O . LYS A 1 3 ? -7.528 10.869 -4.761 1.00 0.00 3 LYS A O 4
ATOM 2015 N N . VAL A 1 4 ? -6.433 12.761 -4.584 1.00 0.00 4 VAL A N 4
ATOM 2016 C CA . VAL A 1 4 ? -5.198 12.066 -4.122 1.00 0.00 4 VAL A CA 4
ATOM 2017 C C . VAL A 1 4 ? -5.550 11.097 -2.996 1.00 0.00 4 VAL A C 4
ATOM 2018 O O . VAL A 1 4 ? -4.932 10.063 -2.835 1.00 0.00 4 VAL A O 4
ATOM 2031 N N . PHE A 1 5 ? -6.537 11.425 -2.217 1.00 0.00 5 PHE A N 4
ATOM 2032 C CA . PHE A 1 5 ? -6.939 10.528 -1.097 1.00 0.00 5 PHE A CA 4
ATOM 2033 C C . PHE A 1 5 ? -7.326 9.162 -1.653 1.00 0.00 5 PHE A C 4
ATOM 2034 O O . PHE A 1 5 ? -7.189 8.151 -0.993 1.00 0.00 5 PHE A O 4
ATOM 2051 N N . LYS A 1 6 ? -7.803 9.122 -2.861 1.00 0.00 6 LYS A N 4
ATOM 2052 C CA . LYS A 1 6 ? -8.193 7.815 -3.455 1.00 0.00 6 LYS A CA 4
ATOM 2053 C C . LYS A 1 6 ? -6.985 6.889 -3.450 1.00 0.00 6 LYS A C 4
ATOM 2054 O O . LYS A 1 6 ? -7.096 5.704 -3.210 1.00 0.00 6 LYS A O 4
ATOM 2073 N N . LYS A 1 7 ? -5.830 7.425 -3.695 1.00 0.00 7 LYS A N 4
ATOM 2074 C CA . LYS A 1 7 ? -4.609 6.582 -3.684 1.00 0.00 7 LYS A CA 4
ATOM 2075 C C . LYS A 1 7 ? -4.339 6.154 -2.249 1.00 0.00 7 LYS A C 4
ATOM 2076 O O . LYS A 1 7 ? -3.843 5.077 -1.986 1.00 0.00 7 LYS A O 4
ATOM 2095 N N . ILE A 1 8 ? -4.690 6.990 -1.322 1.00 0.00 8 ILE A N 4
ATOM 2096 C CA . ILE A 1 8 ? -4.491 6.645 0.107 1.00 0.00 8 ILE A CA 4
ATOM 2097 C C . ILE A 1 8 ? -5.544 5.615 0.490 1.00 0.00 8 ILE A C 4
ATOM 2098 O O . ILE A 1 8 ? -5.322 4.740 1.302 1.00 0.00 8 ILE A O 4
ATOM 2114 N N . GLU A 1 9 ? -6.694 5.725 -0.105 1.00 0.00 9 GLU A N 4
ATOM 2115 C CA . GLU A 1 9 ? -7.793 4.765 0.198 1.00 0.00 9 GLU A CA 4
ATOM 2116 C C . GLU A 1 9 ? -7.407 3.376 -0.303 1.00 0.00 9 GLU A C 4
ATOM 2117 O O . GLU A 1 9 ? -7.578 2.385 0.379 1.00 0.00 9 GLU A O 4
ATOM 2129 N N . LYS A 1 10 ? -6.889 3.304 -1.491 1.00 0.00 10 LYS A N 4
ATOM 2130 C CA . LYS A 1 10 ? -6.487 1.983 -2.055 1.00 0.00 10 LYS A CA 4
ATOM 2131 C C . LYS A 1 10 ? -5.173 1.533 -1.415 1.00 0.00 10 LYS A C 4
ATOM 2132 O O . LYS A 1 10 ? -4.827 0.369 -1.442 1.00 0.00 10 LYS A O 4
ATOM 2151 N N . LYS A 1 11 ? -4.442 2.444 -0.837 1.00 0.00 11 LYS A N 4
ATOM 2152 C CA . LYS A 1 11 ? -3.153 2.065 -0.193 1.00 0.00 11 LYS A CA 4
ATOM 2153 C C . LYS A 1 11 ? -3.443 1.269 1.076 1.00 0.00 11 LYS A C 4
ATOM 2154 O O . LYS A 1 11 ? -2.668 0.429 1.489 1.00 0.00 11 LYS A O 4
ATOM 2173 N N . TRP A 1 12 ? -4.559 1.524 1.691 1.00 0.00 12 TRP A N 4
ATOM 2174 C CA . TRP A 1 12 ? -4.914 0.780 2.930 1.00 0.00 12 TRP A CA 4
ATOM 2175 C C . TRP A 1 12 ? -5.643 -0.501 2.544 1.00 0.00 12 TRP A C 4
ATOM 2176 O O . TRP A 1 12 ? -5.283 -1.587 2.954 1.00 0.00 12 TRP A O 4
ATOM 2197 N N . LYS A 1 13 ? -6.661 -0.378 1.749 1.00 0.00 13 LYS A N 4
ATOM 2198 C CA . LYS A 1 13 ? -7.426 -1.580 1.316 1.00 0.00 13 LYS A CA 4
ATOM 2199 C C . LYS A 1 13 ? -6.479 -2.540 0.603 1.00 0.00 13 LYS A C 4
ATOM 2200 O O . LYS A 1 13 ? -6.690 -3.736 0.574 1.00 0.00 13 LYS A O 4
ATOM 2219 N N . VAL A 1 14 ? -5.428 -2.021 0.037 1.00 0.00 14 VAL A N 4
ATOM 2220 C CA . VAL A 1 14 ? -4.450 -2.894 -0.666 1.00 0.00 14 VAL A CA 4
ATOM 2221 C C . VAL A 1 14 ? -3.441 -3.419 0.352 1.00 0.00 14 VAL A C 4
ATOM 2222 O O . VAL A 1 14 ? -2.952 -4.526 0.247 1.00 0.00 14 VAL A O 4
ATOM 2235 N N . PHE A 1 15 ? -3.132 -2.628 1.337 1.00 0.00 15 PHE A N 4
ATOM 2236 C CA . PHE A 1 15 ? -2.158 -3.072 2.374 1.00 0.00 15 PHE A CA 4
ATOM 2237 C C . PHE A 1 15 ? -2.774 -4.206 3.188 1.00 0.00 15 PHE A C 4
ATOM 2238 O O . PHE A 1 15 ? -2.106 -5.141 3.581 1.00 0.00 15 PHE A O 4
ATOM 2255 N N . LYS A 1 16 ? -4.046 -4.128 3.437 1.00 0.00 16 LYS A N 4
ATOM 2256 C CA . LYS A 1 16 ? -4.722 -5.199 4.219 1.00 0.00 16 LYS A CA 4
ATOM 2257 C C . LYS A 1 16 ? -4.630 -6.514 3.450 1.00 0.00 16 LYS A C 4
ATOM 2258 O O . LYS A 1 16 ? -4.708 -7.587 4.015 1.00 0.00 16 LYS A O 4
ATOM 2277 N N . LYS A 1 17 ? -4.461 -6.436 2.160 1.00 0.00 17 LYS A N 4
ATOM 2278 C CA . LYS A 1 17 ? -4.359 -7.677 1.343 1.00 0.00 17 LYS A CA 4
ATOM 2279 C C . LYS A 1 17 ? -3.080 -8.421 1.712 1.00 0.00 17 LYS A C 4
ATOM 2280 O O . LYS A 1 17 ? -3.073 -9.623 1.891 1.00 0.00 17 LYS A O 4
ATOM 2299 N N . ILE A 1 18 ? -2.000 -7.711 1.833 1.00 0.00 18 ILE A N 4
ATOM 2300 C CA . ILE A 1 18 ? -0.712 -8.363 2.199 1.00 0.00 18 ILE A CA 4
ATOM 2301 C C . ILE A 1 18 ? -0.722 -8.708 3.681 1.00 0.00 18 ILE A C 4
ATOM 2302 O O . ILE A 1 18 ? -0.066 -9.631 4.118 1.00 0.00 18 ILE A O 4
ATOM 2318 N N . GLU A 1 19 ? -1.469 -7.985 4.460 1.00 0.00 19 GLU A N 4
ATOM 2319 C CA . GLU A 1 19 ? -1.524 -8.290 5.912 1.00 0.00 19 GLU A CA 4
ATOM 2320 C C . GLU A 1 19 ? -1.933 -9.748 6.087 1.00 0.00 19 GLU A C 4
ATOM 2321 O O . GLU A 1 19 ? -1.396 -10.466 6.909 1.00 0.00 19 GLU A O 4
ATOM 2333 N N . LYS A 1 20 ? -2.870 -10.191 5.304 1.00 0.00 20 LYS A N 4
ATOM 2334 C CA . LYS A 1 20 ? -3.321 -11.606 5.402 1.00 0.00 20 LYS A CA 4
ATOM 2335 C C . LYS A 1 20 ? -2.226 -12.515 4.851 1.00 0.00 20 LYS A C 4
ATOM 2336 O O . LYS A 1 20 ? -2.129 -13.675 5.200 1.00 0.00 20 LYS A O 4
ATOM 2355 N N . ALA A 1 21 ? -1.394 -11.990 3.998 1.00 0.00 21 ALA A N 4
ATOM 2356 C CA . ALA A 1 21 ? -0.294 -12.813 3.427 1.00 0.00 21 ALA A CA 4
ATOM 2357 C C . ALA A 1 21 ? 0.990 -12.549 4.216 1.00 0.00 21 ALA A C 4
ATOM 2358 O O . ALA A 1 21 ? 1.990 -13.213 4.032 1.00 0.00 21 ALA A O 4
ATOM 2365 N N . GLY A 1 22 ? 0.967 -11.584 5.097 1.00 0.00 22 GLY A N 4
ATOM 2366 C CA . GLY A 1 22 ? 2.183 -11.279 5.902 1.00 0.00 22 GLY A CA 4
ATOM 2367 C C . GLY A 1 22 ? 3.411 -11.243 4.985 1.00 0.00 22 GLY A C 4
ATOM 2368 O O . GLY A 1 22 ? 4.008 -12.265 4.713 1.00 0.00 22 GLY A O 4
ATOM 2372 N N . PRO A 1 23 ? 3.751 -10.060 4.538 1.00 0.00 23 PRO A N 4
ATOM 2373 C CA . PRO A 1 23 ? 4.907 -9.852 3.648 1.00 0.00 23 PRO A CA 4
ATOM 2374 C C . PRO A 1 23 ? 6.211 -9.894 4.449 1.00 0.00 23 PRO A C 4
ATOM 2375 O O . PRO A 1 23 ? 7.293 -9.861 3.896 1.00 0.00 23 PRO A O 4
ATOM 2386 N N . LYS A 1 24 ? 6.117 -9.969 5.749 1.00 0.00 24 LYS A N 4
ATOM 2387 C CA . LYS A 1 24 ? 7.351 -10.015 6.583 1.00 0.00 24 LYS A CA 4
ATOM 2388 C C . LYS A 1 24 ? 8.126 -11.297 6.274 1.00 0.00 24 LYS A C 4
ATOM 2389 O O . LYS A 1 24 ? 9.265 -11.456 6.669 1.00 0.00 24 LYS A O 4
ATOM 2408 N N . TRP A 1 25 ? 7.519 -12.213 5.571 1.00 0.00 25 TRP A N 4
ATOM 2409 C CA . TRP A 1 25 ? 8.223 -13.483 5.236 1.00 0.00 25 TRP A CA 4
ATOM 2410 C C . TRP A 1 25 ? 9.169 -13.246 4.058 1.00 0.00 25 TRP A C 4
ATOM 2411 O O . TRP A 1 25 ? 10.028 -14.053 3.766 1.00 0.00 25 TRP A O 4
ATOM 2432 N N . LYS A 1 26 ? 9.018 -12.141 3.380 1.00 0.00 26 LYS A N 4
ATOM 2433 C CA . LYS A 1 26 ? 9.910 -11.849 2.222 1.00 0.00 26 LYS A CA 4
ATOM 2434 C C . LYS A 1 26 ? 10.745 -10.604 2.526 1.00 0.00 26 LYS A C 4
ATOM 2435 O O . LYS A 1 26 ? 11.711 -10.313 1.849 1.00 0.00 26 LYS A O 4
ATOM 2454 N N . VAL A 1 27 ? 10.381 -9.868 3.539 1.00 0.00 27 VAL A N 4
ATOM 2455 C CA . VAL A 1 27 ? 11.154 -8.643 3.887 1.00 0.00 27 VAL A CA 4
ATOM 2456 C C . VAL A 1 27 ? 12.579 -9.035 4.272 1.00 0.00 27 VAL A C 4
ATOM 2457 O O . VAL A 1 27 ? 13.523 -8.307 4.038 1.00 0.00 27 VAL A O 4
ATOM 2470 N N . PHE A 1 28 ? 12.736 -10.183 4.861 1.00 0.00 28 PHE A N 4
ATOM 2471 C CA . PHE A 1 28 ? 14.097 -10.636 5.266 1.00 0.00 28 PHE A CA 4
ATOM 2472 C C . PHE A 1 28 ? 14.945 -10.883 4.019 1.00 0.00 28 PHE A C 4
ATOM 2473 O O . PHE A 1 28 ? 16.155 -10.771 4.044 1.00 0.00 28 PHE A O 4
ATOM 2490 N N . LYS A 1 29 ? 14.318 -11.216 2.929 1.00 0.00 29 LYS A N 4
ATOM 2491 C CA . LYS A 1 29 ? 15.083 -11.470 1.676 1.00 0.00 29 LYS A CA 4
ATOM 2492 C C . LYS A 1 29 ? 15.490 -10.137 1.051 1.00 0.00 29 LYS A C 4
ATOM 2493 O O . LYS A 1 29 ? 16.474 -10.045 0.343 1.00 0.00 29 LYS A O 4
ATOM 2512 N N . LYS A 1 30 ? 14.743 -9.104 1.311 1.00 0.00 30 LYS A N 4
ATOM 2513 C CA . LYS A 1 30 ? 15.083 -7.773 0.737 1.00 0.00 30 LYS A CA 4
ATOM 2514 C C . LYS A 1 30 ? 16.460 -7.345 1.240 1.00 0.00 30 LYS A C 4
ATOM 2515 O O . LYS A 1 30 ? 17.193 -6.647 0.567 1.00 0.00 30 LYS A O 4
ATOM 2534 N N . ILE A 1 31 ? 16.814 -7.761 2.420 1.00 0.00 31 ILE A N 4
ATOM 2535 C CA . ILE A 1 31 ? 18.143 -7.388 2.979 1.00 0.00 31 ILE A CA 4
ATOM 2536 C C . ILE A 1 31 ? 19.244 -8.030 2.140 1.00 0.00 31 ILE A C 4
ATOM 2537 O O . ILE A 1 31 ? 20.289 -7.454 1.914 1.00 0.00 31 ILE A O 4
ATOM 2553 N N . GLU A 1 32 ? 19.012 -9.221 1.676 1.00 0.00 32 GLU A N 4
ATOM 2554 C CA . GLU A 1 32 ? 20.037 -9.916 0.847 1.00 0.00 32 GLU A CA 4
ATOM 2555 C C . GLU A 1 32 ? 20.170 -9.205 -0.498 1.00 0.00 32 GLU A C 4
ATOM 2556 O O . GLU A 1 32 ? 21.214 -9.213 -1.119 1.00 0.00 32 GLU A O 4
ATOM 2568 N N . LYS A 1 33 ? 19.116 -8.590 -0.951 1.00 0.00 33 LYS A N 4
ATOM 2569 C CA . LYS A 1 33 ? 19.169 -7.873 -2.255 1.00 0.00 33 LYS A CA 4
ATOM 2570 C C . LYS A 1 33 ? 18.864 -6.391 -2.035 1.00 0.00 33 LYS A C 4
ATOM 2571 O O . LYS A 1 33 ? 18.155 -5.778 -2.809 1.00 0.00 33 LYS A O 4
ATOM 2593 N N . LYS A 1 1 ? -6.323 18.738 -3.887 1.00 0.00 1 LYS A N 5
ATOM 2594 C CA . LYS A 1 1 ? -7.065 17.716 -4.680 1.00 0.00 1 LYS A CA 5
ATOM 2595 C C . LYS A 1 1 ? -7.479 16.562 -3.765 1.00 0.00 1 LYS A C 5
ATOM 2596 O O . LYS A 1 1 ? -6.656 15.791 -3.310 1.00 0.00 1 LYS A O 5
ATOM 2617 N N . TRP A 1 2 ? -8.747 16.437 -3.490 1.00 0.00 2 TRP A N 5
ATOM 2618 C CA . TRP A 1 2 ? -9.213 15.333 -2.605 1.00 0.00 2 TRP A CA 5
ATOM 2619 C C . TRP A 1 2 ? -9.065 13.997 -3.335 1.00 0.00 2 TRP A C 5
ATOM 2620 O O . TRP A 1 2 ? -9.152 12.941 -2.741 1.00 0.00 2 TRP A O 5
ATOM 2641 N N . LYS A 1 3 ? -8.840 14.034 -4.620 1.00 0.00 3 LYS A N 5
ATOM 2642 C CA . LYS A 1 3 ? -8.685 12.767 -5.386 1.00 0.00 3 LYS A CA 5
ATOM 2643 C C . LYS A 1 3 ? -7.402 12.065 -4.950 1.00 0.00 3 LYS A C 5
ATOM 2644 O O . LYS A 1 3 ? -7.265 10.862 -5.067 1.00 0.00 3 LYS A O 5
ATOM 2663 N N . VAL A 1 4 ? -6.459 12.808 -4.446 1.00 0.00 4 VAL A N 5
ATOM 2664 C CA . VAL A 1 4 ? -5.180 12.191 -3.997 1.00 0.00 4 VAL A CA 5
ATOM 2665 C C . VAL A 1 4 ? -5.469 11.158 -2.910 1.00 0.00 4 VAL A C 5
ATOM 2666 O O . VAL A 1 4 ? -4.779 10.167 -2.777 1.00 0.00 4 VAL A O 5
ATOM 2679 N N . PHE A 1 5 ? -6.487 11.386 -2.133 1.00 0.00 5 PHE A N 5
ATOM 2680 C CA . PHE A 1 5 ? -6.832 10.421 -1.051 1.00 0.00 5 PHE A CA 5
ATOM 2681 C C . PHE A 1 5 ? -7.200 9.075 -1.665 1.00 0.00 5 PHE A C 5
ATOM 2682 O O . PHE A 1 5 ? -7.021 8.036 -1.063 1.00 0.00 5 PHE A O 5
ATOM 2699 N N . LYS A 1 6 ? -7.709 9.084 -2.862 1.00 0.00 6 LYS A N 5
ATOM 2700 C CA . LYS A 1 6 ? -8.083 7.800 -3.514 1.00 0.00 6 LYS A CA 5
ATOM 2701 C C . LYS A 1 6 ? -6.858 6.897 -3.564 1.00 0.00 6 LYS A C 5
ATOM 2702 O O . LYS A 1 6 ? -6.943 5.702 -3.365 1.00 0.00 6 LYS A O 5
ATOM 2721 N N . LYS A 1 7 ? -5.717 7.464 -3.807 1.00 0.00 7 LYS A N 5
ATOM 2722 C CA . LYS A 1 7 ? -4.480 6.644 -3.845 1.00 0.00 7 LYS A CA 5
ATOM 2723 C C . LYS A 1 7 ? -4.185 6.170 -2.431 1.00 0.00 7 LYS A C 5
ATOM 2724 O O . LYS A 1 7 ? -3.662 5.096 -2.212 1.00 0.00 7 LYS A O 5
ATOM 2743 N N . ILE A 1 8 ? -4.543 6.965 -1.470 1.00 0.00 8 ILE A N 5
ATOM 2744 C CA . ILE A 1 8 ? -4.321 6.577 -0.055 1.00 0.00 8 ILE A CA 5
ATOM 2745 C C . ILE A 1 8 ? -5.344 5.509 0.301 1.00 0.00 8 ILE A C 5
ATOM 2746 O O . ILE A 1 8 ? -5.091 4.613 1.083 1.00 0.00 8 ILE A O 5
ATOM 2762 N N . GLU A 1 9 ? -6.502 5.607 -0.279 1.00 0.00 9 GLU A N 5
ATOM 2763 C CA . GLU A 1 9 ? -7.571 4.609 -0.001 1.00 0.00 9 GLU A CA 5
ATOM 2764 C C . GLU A 1 9 ? -7.143 3.248 -0.539 1.00 0.00 9 GLU A C 5
ATOM 2765 O O . GLU A 1 9 ? -7.234 2.241 0.133 1.00 0.00 9 GLU A O 5
ATOM 2777 N N . LYS A 1 10 ? -6.674 3.217 -1.749 1.00 0.00 10 LYS A N 5
ATOM 2778 C CA . LYS A 1 10 ? -6.231 1.926 -2.346 1.00 0.00 10 LYS A CA 5
ATOM 2779 C C . LYS A 1 10 ? -5.012 1.412 -1.583 1.00 0.00 10 LYS A C 5
ATOM 2780 O O . LYS A 1 10 ? -4.709 0.236 -1.592 1.00 0.00 10 LYS A O 5
ATOM 2799 N N . LYS A 1 11 ? -4.316 2.287 -0.915 1.00 0.00 11 LYS A N 5
ATOM 2800 C CA . LYS A 1 11 ? -3.120 1.859 -0.140 1.00 0.00 11 LYS A CA 5
ATOM 2801 C C . LYS A 1 11 ? -3.576 1.193 1.155 1.00 0.00 11 LYS A C 5
ATOM 2802 O O . LYS A 1 11 ? -2.901 0.346 1.705 1.00 0.00 11 LYS A O 5
ATOM 2821 N N . TRP A 1 12 ? -4.719 1.575 1.644 1.00 0.00 12 TRP A N 5
ATOM 2822 C CA . TRP A 1 12 ? -5.232 0.973 2.906 1.00 0.00 12 TRP A CA 5
ATOM 2823 C C . TRP A 1 12 ? -5.948 -0.338 2.593 1.00 0.00 12 TRP A C 5
ATOM 2824 O O . TRP A 1 12 ? -5.615 -1.383 3.113 1.00 0.00 12 TRP A O 5
ATOM 2845 N N . LYS A 1 13 ? -6.929 -0.283 1.744 1.00 0.00 13 LYS A N 5
ATOM 2846 C CA . LYS A 1 13 ? -7.681 -1.520 1.387 1.00 0.00 13 LYS A CA 5
ATOM 2847 C C . LYS A 1 13 ? -6.714 -2.553 0.811 1.00 0.00 13 LYS A C 5
ATOM 2848 O O . LYS A 1 13 ? -6.954 -3.743 0.864 1.00 0.00 13 LYS A O 5
ATOM 2867 N N . VAL A 1 14 ? -5.619 -2.107 0.267 1.00 0.00 14 VAL A N 5
ATOM 2868 C CA . VAL A 1 14 ? -4.630 -3.060 -0.305 1.00 0.00 14 VAL A CA 5
ATOM 2869 C C . VAL A 1 14 ? -3.688 -3.528 0.801 1.00 0.00 14 VAL A C 5
ATOM 2870 O O . VAL A 1 14 ? -3.222 -4.650 0.807 1.00 0.00 14 VAL A O 5
ATOM 2883 N N . PHE A 1 15 ? -3.408 -2.670 1.739 1.00 0.00 15 PHE A N 5
ATOM 2884 C CA . PHE A 1 15 ? -2.497 -3.050 2.854 1.00 0.00 15 PHE A CA 5
ATOM 2885 C C . PHE A 1 15 ? -3.105 -4.213 3.634 1.00 0.00 15 PHE A C 5
ATOM 2886 O O . PHE A 1 15 ? -2.413 -5.098 4.097 1.00 0.00 15 PHE A O 5
ATOM 2903 N N . LYS A 1 16 ? -4.396 -4.215 3.782 1.00 0.00 16 LYS A N 5
ATOM 2904 C CA . LYS A 1 16 ? -5.062 -5.316 4.532 1.00 0.00 16 LYS A CA 5
ATOM 2905 C C . LYS A 1 16 ? -4.929 -6.618 3.744 1.00 0.00 16 LYS A C 5
ATOM 2906 O O . LYS A 1 16 ? -4.880 -7.695 4.304 1.00 0.00 16 LYS A O 5
ATOM 2925 N N . LYS A 1 17 ? -4.869 -6.524 2.448 1.00 0.00 17 LYS A N 5
ATOM 2926 C CA . LYS A 1 17 ? -4.735 -7.752 1.615 1.00 0.00 17 LYS A CA 5
ATOM 2927 C C . LYS A 1 17 ? -3.339 -8.341 1.803 1.00 0.00 17 LYS A C 5
ATOM 2928 O O . LYS A 1 17 ? -3.152 -9.541 1.817 1.00 0.00 17 LYS A O 5
ATOM 2947 N N . ILE A 1 18 ? -2.359 -7.499 1.947 1.00 0.00 18 ILE A N 5
ATOM 2948 C CA . ILE A 1 18 ? -0.966 -7.994 2.137 1.00 0.00 18 ILE A CA 5
ATOM 2949 C C . ILE A 1 18 ? -0.799 -8.517 3.555 1.00 0.00 18 ILE A C 5
ATOM 2950 O O . ILE A 1 18 ? -0.132 -9.501 3.790 1.00 0.00 18 ILE A O 5
ATOM 2966 N N . GLU A 1 19 ? -1.404 -7.870 4.500 1.00 0.00 19 GLU A N 5
ATOM 2967 C CA . GLU A 1 19 ? -1.279 -8.339 5.905 1.00 0.00 19 GLU A CA 5
ATOM 2968 C C . GLU A 1 19 ? -1.577 -9.832 5.955 1.00 0.00 19 GLU A C 5
ATOM 2969 O O . GLU A 1 19 ? -0.921 -10.590 6.640 1.00 0.00 19 GLU A O 5
ATOM 2981 N N . LYS A 1 20 ? -2.555 -10.261 5.215 1.00 0.00 20 LYS A N 5
ATOM 2982 C CA . LYS A 1 20 ? -2.899 -11.709 5.200 1.00 0.00 20 LYS A CA 5
ATOM 2983 C C . LYS A 1 20 ? -1.777 -12.479 4.510 1.00 0.00 20 LYS A C 5
ATOM 2984 O O . LYS A 1 20 ? -1.547 -13.642 4.776 1.00 0.00 20 LYS A O 5
ATOM 3003 N N . ALA A 1 21 ? -1.071 -11.831 3.629 1.00 0.00 21 ALA A N 5
ATOM 3004 C CA . ALA A 1 21 ? 0.047 -12.512 2.920 1.00 0.00 21 ALA A CA 5
ATOM 3005 C C . ALA A 1 21 ? 1.369 -12.162 3.608 1.00 0.00 21 ALA A C 5
ATOM 3006 O O . ALA A 1 21 ? 2.406 -12.711 3.295 1.00 0.00 21 ALA A O 5
ATOM 3013 N N . GLY A 1 22 ? 1.337 -11.249 4.540 1.00 0.00 22 GLY A N 5
ATOM 3014 C CA . GLY A 1 22 ? 2.591 -10.859 5.247 1.00 0.00 22 GLY A CA 5
ATOM 3015 C C . GLY A 1 22 ? 3.010 -11.979 6.209 1.00 0.00 22 GLY A C 5
ATOM 3016 O O . GLY A 1 22 ? 2.318 -12.249 7.171 1.00 0.00 22 GLY A O 5
ATOM 3020 N N . PRO A 1 23 ? 4.132 -12.596 5.928 1.00 0.00 23 PRO A N 5
ATOM 3021 C CA . PRO A 1 23 ? 4.664 -13.687 6.763 1.00 0.00 23 PRO A CA 5
ATOM 3022 C C . PRO A 1 23 ? 5.360 -13.115 8.003 1.00 0.00 23 PRO A C 5
ATOM 3023 O O . PRO A 1 23 ? 6.453 -13.516 8.353 1.00 0.00 23 PRO A O 5
ATOM 3034 N N . LYS A 1 24 ? 4.737 -12.180 8.668 1.00 0.00 24 LYS A N 5
ATOM 3035 C CA . LYS A 1 24 ? 5.362 -11.583 9.879 1.00 0.00 24 LYS A CA 5
ATOM 3036 C C . LYS A 1 24 ? 5.471 -12.646 10.974 1.00 0.00 24 LYS A C 5
ATOM 3037 O O . LYS A 1 24 ? 6.111 -12.444 11.986 1.00 0.00 24 LYS A O 5
ATOM 3056 N N . TRP A 1 25 ? 4.854 -13.778 10.778 1.00 0.00 25 TRP A N 5
ATOM 3057 C CA . TRP A 1 25 ? 4.926 -14.854 11.807 1.00 0.00 25 TRP A CA 5
ATOM 3058 C C . TRP A 1 25 ? 6.190 -15.686 11.584 1.00 0.00 25 TRP A C 5
ATOM 3059 O O . TRP A 1 25 ? 6.587 -16.469 12.424 1.00 0.00 25 TRP A O 5
ATOM 3080 N N . LYS A 1 26 ? 6.827 -15.523 10.456 1.00 0.00 26 LYS A N 5
ATOM 3081 C CA . LYS A 1 26 ? 8.065 -16.304 10.180 1.00 0.00 26 LYS A CA 5
ATOM 3082 C C . LYS A 1 26 ? 9.232 -15.342 9.945 1.00 0.00 26 LYS A C 5
ATOM 3083 O O . LYS A 1 26 ? 10.382 -15.734 9.948 1.00 0.00 26 LYS A O 5
ATOM 3102 N N . VAL A 1 27 ? 8.944 -14.086 9.742 1.00 0.00 27 VAL A N 5
ATOM 3103 C CA . VAL A 1 27 ? 10.036 -13.100 9.508 1.00 0.00 27 VAL A CA 5
ATOM 3104 C C . VAL A 1 27 ? 10.756 -12.814 10.825 1.00 0.00 27 VAL A C 5
ATOM 3105 O O . VAL A 1 27 ? 11.942 -12.555 10.856 1.00 0.00 27 VAL A O 5
ATOM 3118 N N . PHE A 1 28 ? 10.041 -12.859 11.911 1.00 0.00 28 PHE A N 5
ATOM 3119 C CA . PHE A 1 28 ? 10.672 -12.589 13.233 1.00 0.00 28 PHE A CA 5
ATOM 3120 C C . PHE A 1 28 ? 11.761 -13.625 13.503 1.00 0.00 28 PHE A C 5
ATOM 3121 O O . PHE A 1 28 ? 12.716 -13.369 14.207 1.00 0.00 28 PHE A O 5
ATOM 3138 N N . LYS A 1 29 ? 11.623 -14.794 12.948 1.00 0.00 29 LYS A N 5
ATOM 3139 C CA . LYS A 1 29 ? 12.647 -15.854 13.167 1.00 0.00 29 LYS A CA 5
ATOM 3140 C C . LYS A 1 29 ? 13.861 -15.585 12.279 1.00 0.00 29 LYS A C 5
ATOM 3141 O O . LYS A 1 29 ? 14.957 -16.032 12.554 1.00 0.00 29 LYS A O 5
ATOM 3160 N N . LYS A 1 30 ? 13.671 -14.862 11.213 1.00 0.00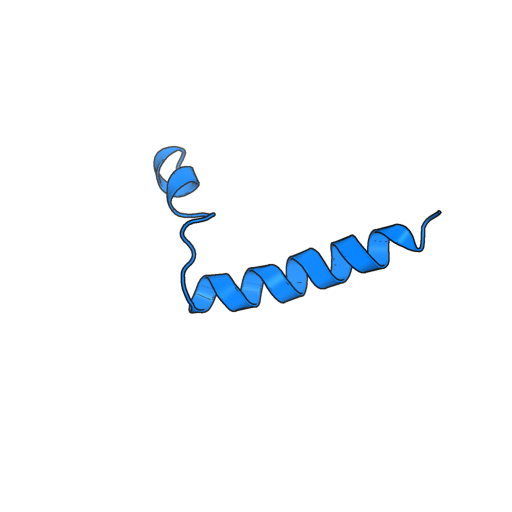 30 LYS A N 5
ATOM 3161 C CA . LYS A 1 30 ? 14.810 -14.565 10.297 1.00 0.00 30 LYS A CA 5
ATOM 3162 C C . LYS A 1 30 ? 15.925 -13.862 11.070 1.00 0.00 30 LYS A C 5
ATOM 3163 O O . LYS A 1 30 ? 17.091 -13.995 10.758 1.00 0.00 30 LYS A O 5
ATOM 3182 N N . ILE A 1 31 ? 15.573 -13.114 12.075 1.00 0.00 31 ILE A N 5
ATOM 3183 C CA . ILE A 1 31 ? 16.611 -12.398 12.870 1.00 0.00 31 ILE A CA 5
ATOM 3184 C C . ILE A 1 31 ? 17.446 -13.408 13.655 1.00 0.00 31 ILE A C 5
ATOM 3185 O O . ILE A 1 31 ? 18.637 -13.244 13.830 1.00 0.00 31 ILE A O 5
ATOM 3201 N N . GLU A 1 32 ? 16.831 -14.453 14.126 1.00 0.00 32 GLU A N 5
ATOM 3202 C CA . GLU A 1 32 ? 17.585 -15.478 14.899 1.00 0.00 32 GLU A CA 5
ATOM 3203 C C . GLU A 1 32 ? 18.634 -16.125 13.997 1.00 0.00 32 GLU A C 5
ATOM 3204 O O . GLU A 1 32 ? 19.667 -16.580 14.450 1.00 0.00 32 GLU A O 5
ATOM 3216 N N . LYS A 1 33 ? 18.373 -16.169 12.723 1.00 0.00 33 LYS A N 5
ATOM 3217 C CA . LYS A 1 33 ? 19.349 -16.784 11.780 1.00 0.00 33 LYS A CA 5
ATOM 3218 C C . LYS A 1 33 ? 20.576 -15.880 11.654 1.00 0.00 33 LYS A C 5
ATOM 3219 O O . LYS A 1 33 ? 20.735 -15.178 10.674 1.00 0.00 33 LYS A O 5
ATOM 3241 N N . LYS A 1 1 ? -6.464 18.720 -4.541 1.00 0.00 1 LYS A N 6
ATOM 3242 C CA . LYS A 1 1 ? -7.448 17.742 -5.085 1.00 0.00 1 LYS A CA 6
ATOM 3243 C C . LYS A 1 1 ? -7.729 16.663 -4.037 1.00 0.00 1 LYS A C 6
ATOM 3244 O O . LYS A 1 1 ? -6.846 15.930 -3.636 1.00 0.00 1 LYS A O 6
ATOM 3265 N N . TRP A 1 2 ? -8.950 16.559 -3.590 1.00 0.00 2 TRP A N 6
ATOM 3266 C CA . TRP A 1 2 ? -9.284 15.527 -2.568 1.00 0.00 2 TRP A CA 6
ATOM 3267 C C . TRP A 1 2 ? -9.215 14.139 -3.205 1.00 0.00 2 TRP A C 6
ATOM 3268 O O . TRP A 1 2 ? -9.257 13.131 -2.526 1.00 0.00 2 TRP A O 6
ATOM 3289 N N . LYS A 1 3 ? -9.111 14.074 -4.504 1.00 0.00 3 LYS A N 6
ATOM 3290 C CA . LYS A 1 3 ? -9.039 12.749 -5.181 1.00 0.00 3 LYS A CA 6
ATOM 3291 C C . LYS A 1 3 ? -7.733 12.056 -4.796 1.00 0.00 3 LYS A C 6
ATOM 3292 O O . LYS A 1 3 ? -7.622 10.847 -4.831 1.00 0.00 3 LYS A O 6
ATOM 3311 N N . VAL A 1 4 ? -6.743 12.818 -4.428 1.00 0.00 4 VAL A N 6
ATOM 3312 C CA . VAL A 1 4 ? -5.439 12.213 -4.038 1.00 0.00 4 VAL A CA 6
ATOM 3313 C C . VAL A 1 4 ? -5.666 11.193 -2.925 1.00 0.00 4 VAL A C 6
ATOM 3314 O O . VAL A 1 4 ? -4.965 10.206 -2.818 1.00 0.00 4 VAL A O 6
ATOM 3327 N N . PHE A 1 5 ? -6.641 11.425 -2.098 1.00 0.00 5 PHE A N 6
ATOM 3328 C CA . PHE A 1 5 ? -6.925 10.474 -0.987 1.00 0.00 5 PHE A CA 6
ATOM 3329 C C . PHE A 1 5 ? -7.296 9.112 -1.566 1.00 0.00 5 PHE A C 6
ATOM 3330 O O . PHE A 1 5 ? -7.072 8.085 -0.956 1.00 0.00 5 PHE A O 6
ATOM 3347 N N . LYS A 1 6 ? -7.856 9.095 -2.739 1.00 0.00 6 LYS A N 6
ATOM 3348 C CA . LYS A 1 6 ? -8.236 7.795 -3.355 1.00 0.00 6 LYS A CA 6
ATOM 3349 C C . LYS A 1 6 ? -6.999 6.916 -3.461 1.00 0.00 6 LYS A C 6
ATOM 3350 O O . LYS A 1 6 ? -7.052 5.719 -3.256 1.00 0.00 6 LYS A O 6
ATOM 3369 N N . LYS A 1 7 ? -5.882 7.502 -3.758 1.00 0.00 7 LYS A N 6
ATOM 3370 C CA . LYS A 1 7 ? -4.634 6.703 -3.854 1.00 0.00 7 LYS A CA 6
ATOM 3371 C C . LYS A 1 7 ? -4.264 6.237 -2.455 1.00 0.00 7 LYS A C 6
ATOM 3372 O O . LYS A 1 7 ? -3.723 5.166 -2.260 1.00 0.00 7 LYS A O 6
ATOM 3391 N N . ILE A 1 8 ? -4.585 7.028 -1.479 1.00 0.00 8 ILE A N 6
ATOM 3392 C CA . ILE A 1 8 ? -4.294 6.641 -0.077 1.00 0.00 8 ILE A CA 6
ATOM 3393 C C . ILE A 1 8 ? -5.296 5.569 0.325 1.00 0.00 8 ILE A C 6
ATOM 3394 O O . ILE A 1 8 ? -5.006 4.671 1.090 1.00 0.00 8 ILE A O 6
ATOM 3410 N N . GLU A 1 9 ? -6.480 5.667 -0.202 1.00 0.00 9 GLU A N 6
ATOM 3411 C CA . GLU A 1 9 ? -7.534 4.666 0.120 1.00 0.00 9 GLU A CA 6
ATOM 3412 C C . GLU A 1 9 ? -7.130 3.311 -0.450 1.00 0.00 9 GLU A C 6
ATOM 3413 O O . GLU A 1 9 ? -7.264 2.286 0.189 1.00 0.00 9 GLU A O 6
ATOM 3425 N N . LYS A 1 10 ? -6.631 3.304 -1.649 1.00 0.00 10 LYS A N 6
ATOM 3426 C CA . LYS A 1 10 ? -6.208 2.021 -2.276 1.00 0.00 10 LYS A CA 6
ATOM 3427 C C . LYS A 1 10 ? -4.953 1.506 -1.575 1.00 0.00 10 LYS A C 6
ATOM 3428 O O . LYS A 1 10 ? -4.643 0.333 -1.614 1.00 0.00 10 LYS A O 6
ATOM 3447 N N . LYS A 1 11 ? -4.230 2.377 -0.929 1.00 0.00 11 LYS A N 6
ATOM 3448 C CA . LYS A 1 11 ? -2.996 1.943 -0.217 1.00 0.00 11 LYS A CA 6
ATOM 3449 C C . LYS A 1 11 ? -3.390 1.229 1.073 1.00 0.00 11 LYS A C 6
ATOM 3450 O O . LYS A 1 11 ? -2.689 0.366 1.562 1.00 0.00 11 LYS A O 6
ATOM 3469 N N . TRP A 1 12 ? -4.515 1.582 1.622 1.00 0.00 12 TRP A N 6
ATOM 3470 C CA . TRP A 1 12 ? -4.969 0.926 2.879 1.00 0.00 12 TRP A CA 6
ATOM 3471 C C . TRP A 1 12 ? -5.709 -0.362 2.532 1.00 0.00 12 TRP A C 6
ATOM 3472 O O . TRP A 1 12 ? -5.374 -1.433 2.998 1.00 0.00 12 TRP A O 6
ATOM 3493 N N . LYS A 1 13 ? -6.711 -0.261 1.712 1.00 0.00 13 LYS A N 6
ATOM 3494 C CA . LYS A 1 13 ? -7.486 -1.472 1.321 1.00 0.00 13 LYS A CA 6
ATOM 3495 C C . LYS A 1 13 ? -6.547 -2.485 0.670 1.00 0.00 13 LYS A C 6
ATOM 3496 O O . LYS A 1 13 ? -6.789 -3.676 0.688 1.00 0.00 13 LYS A O 6
ATOM 3515 N N . VAL A 1 14 ? -5.472 -2.022 0.102 1.00 0.00 14 VAL A N 6
ATOM 3516 C CA . VAL A 1 14 ? -4.507 -2.955 -0.543 1.00 0.00 14 VAL A CA 6
ATOM 3517 C C . VAL A 1 14 ? -3.550 -3.493 0.517 1.00 0.00 14 VAL A C 6
ATOM 3518 O O . VAL A 1 14 ? -3.104 -4.621 0.456 1.00 0.00 14 VAL A O 6
ATOM 3531 N N . PHE A 1 15 ? -3.236 -2.689 1.490 1.00 0.00 15 PHE A N 6
ATOM 3532 C CA . PHE A 1 15 ? -2.312 -3.141 2.565 1.00 0.00 15 PHE A CA 6
ATOM 3533 C C . PHE A 1 15 ? -2.974 -4.265 3.360 1.00 0.00 15 PHE A C 6
ATOM 3534 O O . PHE A 1 15 ? -2.331 -5.205 3.784 1.00 0.00 15 PHE A O 6
ATOM 3551 N N . LYS A 1 16 ? -4.254 -4.172 3.557 1.00 0.00 16 LYS A N 6
ATOM 3552 C CA . LYS A 1 16 ? -4.972 -5.231 4.320 1.00 0.00 16 LYS A CA 6
ATOM 3553 C C . LYS A 1 16 ? -4.881 -6.552 3.555 1.00 0.00 16 LYS A C 6
ATOM 3554 O O . LYS A 1 16 ? -4.994 -7.621 4.121 1.00 0.00 16 LYS A O 6
ATOM 3573 N N . LYS A 1 17 ? -4.673 -6.481 2.271 1.00 0.00 17 LYS A N 6
ATOM 3574 C CA . LYS A 1 17 ? -4.569 -7.728 1.462 1.00 0.00 17 LYS A CA 6
ATOM 3575 C C . LYS A 1 17 ? -3.271 -8.448 1.813 1.00 0.00 17 LYS A C 6
ATOM 3576 O O . LYS A 1 17 ? -3.248 -9.640 2.047 1.00 0.00 17 LYS A O 6
ATOM 3595 N N . ILE A 1 18 ? -2.193 -7.727 1.850 1.00 0.00 18 ILE A N 6
ATOM 3596 C CA . ILE A 1 18 ? -0.884 -8.352 2.187 1.00 0.00 18 ILE A CA 6
ATOM 3597 C C . ILE A 1 18 ? -0.856 -8.702 3.669 1.00 0.00 18 ILE A C 6
ATOM 3598 O O . ILE A 1 18 ? -0.171 -9.612 4.086 1.00 0.00 18 ILE A O 6
ATOM 3614 N N . GLU A 1 19 ? -1.600 -7.998 4.466 1.00 0.00 19 GLU A N 6
ATOM 3615 C CA . GLU A 1 19 ? -1.614 -8.309 5.918 1.00 0.00 19 GLU A CA 6
ATOM 3616 C C . GLU A 1 19 ? -1.859 -9.805 6.093 1.00 0.00 19 GLU A C 6
ATOM 3617 O O . GLU A 1 19 ? -1.207 -10.469 6.874 1.00 0.00 19 GLU A O 6
ATOM 3629 N N . LYS A 1 20 ? -2.785 -10.337 5.355 1.00 0.00 20 LYS A N 6
ATOM 3630 C CA . LYS A 1 20 ? -3.081 -11.793 5.456 1.00 0.00 20 LYS A CA 6
ATOM 3631 C C . LYS A 1 20 ? -1.944 -12.581 4.809 1.00 0.00 20 LYS A C 6
ATOM 3632 O O . LYS A 1 20 ? -1.737 -13.743 5.094 1.00 0.00 20 LYS A O 6
ATOM 3651 N N . ALA A 1 21 ? -1.205 -11.951 3.942 1.00 0.00 21 ALA A N 6
ATOM 3652 C CA . ALA A 1 21 ? -0.074 -12.654 3.275 1.00 0.00 21 ALA A CA 6
ATOM 3653 C C . ALA A 1 21 ? 1.227 -12.325 4.009 1.00 0.00 21 ALA A C 6
ATOM 3654 O O . ALA A 1 21 ? 2.267 -12.889 3.733 1.00 0.00 21 ALA A O 6
ATOM 3661 N N . GLY A 1 22 ? 1.176 -11.415 4.944 1.00 0.00 22 GLY A N 6
ATOM 3662 C CA . GLY A 1 22 ? 2.411 -11.049 5.696 1.00 0.00 22 GLY A CA 6
ATOM 3663 C C . GLY A 1 22 ? 2.085 -9.945 6.705 1.00 0.00 22 GLY A C 6
ATOM 3664 O O . GLY A 1 22 ? 2.512 -8.819 6.549 1.00 0.00 22 GLY A O 6
ATOM 3668 N N . PRO A 1 23 ? 1.333 -10.306 7.715 1.00 0.00 23 PRO A N 6
ATOM 3669 C CA . PRO A 1 23 ? 0.925 -9.370 8.775 1.00 0.00 23 PRO A CA 6
ATOM 3670 C C . PRO A 1 23 ? 2.074 -9.147 9.762 1.00 0.00 23 PRO A C 6
ATOM 3671 O O . PRO A 1 23 ? 2.051 -8.231 10.560 1.00 0.00 23 PRO A O 6
ATOM 3682 N N . LYS A 1 24 ? 3.079 -9.977 9.712 1.00 0.00 24 LYS A N 6
ATOM 3683 C CA . LYS A 1 24 ? 4.229 -9.812 10.645 1.00 0.00 24 LYS A CA 6
ATOM 3684 C C . LYS A 1 24 ? 4.951 -8.499 10.336 1.00 0.00 24 LYS A C 6
ATOM 3685 O O . LYS A 1 24 ? 5.808 -8.062 11.078 1.00 0.00 24 LYS A O 6
ATOM 3704 N N . TRP A 1 25 ? 4.612 -7.864 9.247 1.00 0.00 25 TRP A N 6
ATOM 3705 C CA . TRP A 1 25 ? 5.280 -6.580 8.894 1.00 0.00 25 TRP A CA 6
ATOM 3706 C C . TRP A 1 25 ? 4.556 -5.421 9.584 1.00 0.00 25 TRP A C 6
ATOM 3707 O O . TRP A 1 25 ? 5.017 -4.298 9.578 1.00 0.00 25 TRP A O 6
ATOM 3728 N N . LYS A 1 26 ? 3.424 -5.686 10.179 1.00 0.00 26 LYS A N 6
ATOM 3729 C CA . LYS A 1 26 ? 2.672 -4.598 10.867 1.00 0.00 26 LYS A CA 6
ATOM 3730 C C . LYS A 1 26 ? 2.508 -4.946 12.348 1.00 0.00 26 LYS A C 6
ATOM 3731 O O . LYS A 1 26 ? 1.955 -4.184 13.116 1.00 0.00 26 LYS A O 6
ATOM 3750 N N . VAL A 1 27 ? 2.982 -6.091 12.758 1.00 0.00 27 VAL A N 6
ATOM 3751 C CA . VAL A 1 27 ? 2.851 -6.484 14.190 1.00 0.00 27 VAL A CA 6
ATOM 3752 C C . VAL A 1 27 ? 3.737 -5.585 15.051 1.00 0.00 27 VAL A C 6
ATOM 3753 O O . VAL A 1 27 ? 3.421 -5.280 16.183 1.00 0.00 27 VAL A O 6
ATOM 3766 N N . PHE A 1 28 ? 4.847 -5.165 14.520 1.00 0.00 28 PHE A N 6
ATOM 3767 C CA . PHE A 1 28 ? 5.764 -4.286 15.300 1.00 0.00 28 PHE A CA 6
ATOM 3768 C C . PHE A 1 28 ? 5.136 -2.903 15.456 1.00 0.00 28 PHE A C 6
ATOM 3769 O O . PHE A 1 28 ? 5.399 -2.191 16.404 1.00 0.00 28 PHE A O 6
ATOM 3786 N N . LYS A 1 29 ? 4.309 -2.518 14.529 1.00 0.00 29 LYS A N 6
ATOM 3787 C CA . LYS A 1 29 ? 3.658 -1.181 14.613 1.00 0.00 29 LYS A CA 6
ATOM 3788 C C . LYS A 1 29 ? 2.549 -1.218 15.664 1.00 0.00 29 LYS A C 6
ATOM 3789 O O . LYS A 1 29 ? 2.159 -0.204 16.207 1.00 0.00 29 LYS A O 6
ATOM 3808 N N . LYS A 1 30 ? 2.038 -2.380 15.952 1.00 0.00 30 LYS A N 6
ATOM 3809 C CA . LYS A 1 30 ? 0.951 -2.486 16.965 1.00 0.00 30 LYS A CA 6
ATOM 3810 C C . LYS A 1 30 ? 1.433 -1.901 18.291 1.00 0.00 30 LYS A C 6
ATOM 3811 O O . LYS A 1 30 ? 0.662 -1.366 19.062 1.00 0.00 30 LYS A O 6
ATOM 3830 N N . ILE A 1 31 ? 2.703 -1.990 18.558 1.00 0.00 31 ILE A N 6
ATOM 3831 C CA . ILE A 1 31 ? 3.232 -1.429 19.832 1.00 0.00 31 ILE A CA 6
ATOM 3832 C C . ILE A 1 31 ? 3.070 0.089 19.807 1.00 0.00 31 ILE A C 6
ATOM 3833 O O . ILE A 1 31 ? 2.688 0.706 20.781 1.00 0.00 31 ILE A O 6
ATOM 3849 N N . GLU A 1 32 ? 3.353 0.688 18.689 1.00 0.00 32 GLU A N 6
ATOM 3850 C CA . GLU A 1 32 ? 3.214 2.166 18.570 1.00 0.00 32 GLU A CA 6
ATOM 3851 C C . GLU A 1 32 ? 1.733 2.534 18.599 1.00 0.00 32 GLU A C 6
ATOM 3852 O O . GLU A 1 32 ? 1.304 3.381 19.357 1.00 0.00 32 GLU A O 6
ATOM 3864 N N . LYS A 1 33 ? 0.957 1.893 17.775 1.00 0.00 33 LYS A N 6
ATOM 3865 C CA . LYS A 1 33 ? -0.506 2.179 17.730 1.00 0.00 33 LYS A CA 6
ATOM 3866 C C . LYS A 1 33 ? -0.745 3.685 17.861 1.00 0.00 33 LYS A C 6
ATOM 3867 O O . LYS A 1 33 ? -1.755 4.113 18.382 1.00 0.00 33 LYS A O 6
ATOM 3889 N N . LYS A 1 1 ? -5.256 18.840 -2.742 1.00 0.00 1 LYS A N 7
ATOM 3890 C CA . LYS A 1 1 ? -6.137 18.006 -3.609 1.00 0.00 1 LYS A CA 7
ATOM 3891 C C . LYS A 1 1 ? -6.620 16.787 -2.823 1.00 0.00 1 LYS A C 7
ATOM 3892 O O . LYS A 1 1 ? -5.868 15.876 -2.543 1.00 0.00 1 LYS A O 7
ATOM 3913 N N . TRP A 1 2 ? -7.873 16.766 -2.466 1.00 0.00 2 TRP A N 7
ATOM 3914 C CA . TRP A 1 2 ? -8.411 15.611 -1.697 1.00 0.00 2 TRP A CA 7
ATOM 3915 C C . TRP A 1 2 ? -8.464 14.377 -2.601 1.00 0.00 2 TRP A C 7
ATOM 3916 O O . TRP A 1 2 ? -8.651 13.268 -2.142 1.00 0.00 2 TRP A O 7
ATOM 3937 N N . LYS A 1 3 ? -8.301 14.561 -3.882 1.00 0.00 3 LYS A N 7
ATOM 3938 C CA . LYS A 1 3 ? -8.343 13.398 -4.813 1.00 0.00 3 LYS A CA 7
ATOM 3939 C C . LYS A 1 3 ? -7.149 12.485 -4.536 1.00 0.00 3 LYS A C 7
ATOM 3940 O O . LYS A 1 3 ? -7.196 11.292 -4.764 1.00 0.00 3 LYS A O 7
ATOM 3959 N N . VAL A 1 4 ? -6.081 13.040 -4.041 1.00 0.00 4 VAL A N 7
ATOM 3960 C CA . VAL A 1 4 ? -4.878 12.215 -3.740 1.00 0.00 4 VAL A CA 7
ATOM 3961 C C . VAL A 1 4 ? -5.242 11.140 -2.718 1.00 0.00 4 VAL A C 7
ATOM 3962 O O . VAL A 1 4 ? -4.692 10.057 -2.711 1.00 0.00 4 VAL A O 7
ATOM 3975 N N . PHE A 1 5 ? -6.169 11.436 -1.855 1.00 0.00 5 PHE A N 7
ATOM 3976 C CA . PHE A 1 5 ? -6.581 10.444 -0.823 1.00 0.00 5 PHE A CA 7
ATOM 3977 C C . PHE A 1 5 ? -7.053 9.165 -1.508 1.00 0.00 5 PHE A C 7
ATOM 3978 O O . PHE A 1 5 ? -6.966 8.085 -0.957 1.00 0.00 5 PHE A O 7
ATOM 3995 N N . LYS A 1 6 ? -7.552 9.273 -2.703 1.00 0.00 6 LYS A N 7
ATOM 3996 C CA . LYS A 1 6 ? -8.027 8.058 -3.417 1.00 0.00 6 LYS A CA 7
ATOM 3997 C C . LYS A 1 6 ? -6.886 7.053 -3.490 1.00 0.00 6 LYS A C 7
ATOM 3998 O O . LYS A 1 6 ? -7.077 5.863 -3.331 1.00 0.00 6 LYS A O 7
ATOM 4017 N N . LYS A 1 7 ? -5.698 7.525 -3.705 1.00 0.00 7 LYS A N 7
ATOM 4018 C CA . LYS A 1 7 ? -4.536 6.602 -3.758 1.00 0.00 7 LYS A CA 7
ATOM 4019 C C . LYS A 1 7 ? -4.301 6.062 -2.356 1.00 0.00 7 LYS A C 7
ATOM 4020 O O . LYS A 1 7 ? -3.872 4.941 -2.164 1.00 0.00 7 LYS A O 7
ATOM 4039 N N . ILE A 1 8 ? -4.605 6.857 -1.376 1.00 0.00 8 ILE A N 7
ATOM 4040 C CA . ILE A 1 8 ? -4.436 6.413 0.031 1.00 0.00 8 ILE A CA 7
ATOM 4041 C C . ILE A 1 8 ? -5.543 5.418 0.350 1.00 0.00 8 ILE A C 7
ATOM 4042 O O . ILE A 1 8 ? -5.372 4.492 1.117 1.00 0.00 8 ILE A O 7
ATOM 4058 N N . GLU A 1 9 ? -6.683 5.617 -0.243 1.00 0.00 9 GLU A N 7
ATOM 4059 C CA . GLU A 1 9 ? -7.830 4.700 0.005 1.00 0.00 9 GLU A CA 7
ATOM 4060 C C . GLU A 1 9 ? -7.504 3.315 -0.542 1.00 0.00 9 GLU A C 7
ATOM 4061 O O . GLU A 1 9 ? -7.591 2.322 0.152 1.00 0.00 9 GLU A O 7
ATOM 4073 N N . LYS A 1 10 ? -7.126 3.243 -1.782 1.00 0.00 10 LYS A N 7
ATOM 4074 C CA . LYS A 1 10 ? -6.786 1.922 -2.381 1.00 0.00 10 LYS A CA 7
ATOM 4075 C C . LYS A 1 10 ? -5.495 1.404 -1.748 1.00 0.00 10 LYS A C 7
ATOM 4076 O O . LYS A 1 10 ? -5.203 0.225 -1.781 1.00 0.00 10 LYS A O 7
ATOM 4095 N N . LYS A 1 11 ? -4.724 2.279 -1.166 1.00 0.00 11 LYS A N 7
ATOM 4096 C CA . LYS A 1 11 ? -3.454 1.848 -0.520 1.00 0.00 11 LYS A CA 7
ATOM 4097 C C . LYS A 1 11 ? -3.774 1.179 0.815 1.00 0.00 11 LYS A C 7
ATOM 4098 O O . LYS A 1 11 ? -3.047 0.330 1.291 1.00 0.00 11 LYS A O 7
ATOM 4117 N N . TRP A 1 12 ? -4.859 1.560 1.420 1.00 0.00 12 TRP A N 7
ATOM 4118 C CA . TRP A 1 12 ? -5.241 0.953 2.724 1.00 0.00 12 TRP A CA 7
ATOM 4119 C C . TRP A 1 12 ? -5.868 -0.417 2.483 1.00 0.00 12 TRP A C 7
ATOM 4120 O O . TRP A 1 12 ? -5.417 -1.422 2.996 1.00 0.00 12 TRP A O 7
ATOM 4141 N N . LYS A 1 13 ? -6.907 -0.459 1.705 1.00 0.00 13 LYS A N 7
ATOM 4142 C CA . LYS A 1 13 ? -7.584 -1.756 1.420 1.00 0.00 13 LYS A CA 7
ATOM 4143 C C . LYS A 1 13 ? -6.593 -2.730 0.785 1.00 0.00 13 LYS A C 7
ATOM 4144 O O . LYS A 1 13 ? -6.651 -3.924 1.007 1.00 0.00 13 LYS A O 7
ATOM 4163 N N . VAL A 1 14 ? -5.685 -2.231 0.002 1.00 0.00 14 VAL A N 7
ATOM 4164 C CA . VAL A 1 14 ? -4.686 -3.128 -0.644 1.00 0.00 14 VAL A CA 7
ATOM 4165 C C . VAL A 1 14 ? -3.671 -3.579 0.402 1.00 0.00 14 VAL A C 7
ATOM 4166 O O . VAL A 1 14 ? -3.157 -4.679 0.354 1.00 0.00 14 VAL A O 7
ATOM 4179 N N . PHE A 1 15 ? -3.382 -2.736 1.348 1.00 0.00 15 PHE A N 7
ATOM 4180 C CA . PHE A 1 15 ? -2.402 -3.105 2.409 1.00 0.00 15 PHE A CA 7
ATOM 4181 C C . PHE A 1 15 ? -2.972 -4.242 3.252 1.00 0.00 15 PHE A C 7
ATOM 4182 O O . PHE A 1 15 ? -2.263 -5.127 3.687 1.00 0.00 15 PHE A O 7
ATOM 4199 N N . LYS A 1 16 ? -4.250 -4.221 3.485 1.00 0.00 16 LYS A N 7
ATOM 4200 C CA . LYS A 1 16 ? -4.880 -5.297 4.301 1.00 0.00 16 LYS A CA 7
ATOM 4201 C C . LYS A 1 16 ? -4.744 -6.633 3.572 1.00 0.00 16 LYS A C 7
ATOM 4202 O O . LYS A 1 16 ? -4.775 -7.687 4.174 1.00 0.00 16 LYS A O 7
ATOM 4221 N N . LYS A 1 17 ? -4.593 -6.595 2.280 1.00 0.00 17 LYS A N 7
ATOM 4222 C CA . LYS A 1 17 ? -4.454 -7.860 1.507 1.00 0.00 17 LYS A CA 7
ATOM 4223 C C . LYS A 1 17 ? -3.102 -8.497 1.811 1.00 0.00 17 LYS A C 7
ATOM 4224 O O . LYS A 1 17 ? -2.998 -9.684 2.050 1.00 0.00 17 LYS A O 7
ATOM 4243 N N . ILE A 1 18 ? -2.065 -7.715 1.799 1.00 0.00 18 ILE A N 7
ATOM 4244 C CA . ILE A 1 18 ? -0.710 -8.267 2.085 1.00 0.00 18 ILE A CA 7
ATOM 4245 C C . ILE A 1 18 ? -0.566 -8.528 3.579 1.00 0.00 18 ILE A C 7
ATOM 4246 O O . ILE A 1 18 ? 0.177 -9.392 3.997 1.00 0.00 18 ILE A O 7
ATOM 4262 N N . GLU A 1 19 ? -1.278 -7.802 4.386 1.00 0.00 19 GLU A N 7
ATOM 4263 C CA . GLU A 1 19 ? -1.183 -8.031 5.850 1.00 0.00 19 GLU A CA 7
ATOM 4264 C C . GLU A 1 19 ? -1.556 -9.481 6.135 1.00 0.00 19 GLU A C 7
ATOM 4265 O O . GLU A 1 19 ? -0.942 -10.151 6.940 1.00 0.00 19 GLU A O 7
ATOM 4277 N N . LYS A 1 20 ? -2.552 -9.970 5.458 1.00 0.00 20 LYS A N 7
ATOM 4278 C CA . LYS A 1 20 ? -2.975 -11.382 5.663 1.00 0.00 20 LYS A CA 7
ATOM 4279 C C . LYS A 1 20 ? -1.930 -12.305 5.046 1.00 0.00 20 LYS A C 7
ATOM 4280 O O . LYS A 1 20 ? -1.787 -13.449 5.430 1.00 0.00 20 LYS A O 7
ATOM 4299 N N . ALA A 1 21 ? -1.193 -11.808 4.095 1.00 0.00 21 ALA A N 7
ATOM 4300 C CA . ALA A 1 21 ? -0.144 -12.644 3.450 1.00 0.00 21 ALA A CA 7
ATOM 4301 C C . ALA A 1 21 ? 1.207 -12.339 4.099 1.00 0.00 21 ALA A C 7
ATOM 4302 O O . ALA A 1 21 ? 2.194 -12.997 3.837 1.00 0.00 21 ALA A O 7
ATOM 4309 N N . GLY A 1 22 ? 1.259 -11.346 4.947 1.00 0.00 22 GLY A N 7
ATOM 4310 C CA . GLY A 1 22 ? 2.547 -11.005 5.613 1.00 0.00 22 GLY A CA 7
ATOM 4311 C C . GLY A 1 22 ? 3.650 -10.877 4.560 1.00 0.00 22 GLY A C 7
ATOM 4312 O O . GLY A 1 22 ? 3.373 -10.812 3.379 1.00 0.00 22 GLY A O 7
ATOM 4316 N N . PRO A 1 23 ? 4.874 -10.853 5.024 1.00 0.00 23 PRO A N 7
ATOM 4317 C CA . PRO A 1 23 ? 6.053 -10.744 4.149 1.00 0.00 23 PRO A CA 7
ATOM 4318 C C . PRO A 1 23 ? 6.354 -12.101 3.507 1.00 0.00 23 PRO A C 7
ATOM 4319 O O . PRO A 1 23 ? 7.328 -12.264 2.798 1.00 0.00 23 PRO A O 7
ATOM 4330 N N . LYS A 1 24 ? 5.522 -13.076 3.754 1.00 0.00 24 LYS A N 7
ATOM 4331 C CA . LYS A 1 24 ? 5.747 -14.425 3.167 1.00 0.00 24 LYS A CA 7
ATOM 4332 C C . LYS A 1 24 ? 5.807 -14.316 1.642 1.00 0.00 24 LYS A C 7
ATOM 4333 O O . LYS A 1 24 ? 6.267 -15.212 0.963 1.00 0.00 24 LYS A O 7
ATOM 4352 N N . TRP A 1 25 ? 5.347 -13.223 1.099 1.00 0.00 25 TRP A N 7
ATOM 4353 C CA . TRP A 1 25 ? 5.379 -13.055 -0.380 1.00 0.00 25 TRP A CA 7
ATOM 4354 C C . TRP A 1 25 ? 6.778 -12.614 -0.815 1.00 0.00 25 TRP A C 7
ATOM 4355 O O . TRP A 1 25 ? 7.011 -12.306 -1.967 1.00 0.00 25 TRP A O 7
ATOM 4376 N N . LYS A 1 26 ? 7.712 -12.577 0.098 1.00 0.00 26 LYS A N 7
ATOM 4377 C CA . LYS A 1 26 ? 9.093 -12.153 -0.267 1.00 0.00 26 LYS A CA 7
ATOM 4378 C C . LYS A 1 26 ? 9.890 -13.366 -0.744 1.00 0.00 26 LYS A C 7
ATOM 4379 O O . LYS A 1 26 ? 10.885 -13.238 -1.431 1.00 0.00 26 LYS A O 7
ATOM 4398 N N . VAL A 1 27 ? 9.460 -14.543 -0.389 1.00 0.00 27 VAL A N 7
ATOM 4399 C CA . VAL A 1 27 ? 10.190 -15.766 -0.822 1.00 0.00 27 VAL A CA 7
ATOM 4400 C C . VAL A 1 27 ? 9.823 -16.086 -2.270 1.00 0.00 27 VAL A C 7
ATOM 4401 O O . VAL A 1 27 ? 10.621 -16.600 -3.028 1.00 0.00 27 VAL A O 7
ATOM 4414 N N . PHE A 1 28 ? 8.618 -15.783 -2.654 1.00 0.00 28 PHE A N 7
ATOM 4415 C CA . PHE A 1 28 ? 8.184 -16.064 -4.051 1.00 0.00 28 PHE A CA 7
ATOM 4416 C C . PHE A 1 28 ? 9.064 -15.284 -5.026 1.00 0.00 28 PHE A C 7
ATOM 4417 O O . PHE A 1 28 ? 9.260 -15.682 -6.158 1.00 0.00 28 PHE A O 7
ATOM 4434 N N . LYS A 1 29 ? 9.594 -14.177 -4.596 1.00 0.00 29 LYS A N 7
ATOM 4435 C CA . LYS A 1 29 ? 10.461 -13.365 -5.496 1.00 0.00 29 LYS A CA 7
ATOM 4436 C C . LYS A 1 29 ? 11.773 -14.107 -5.751 1.00 0.00 29 LYS A C 7
ATOM 4437 O O . LYS A 1 29 ? 12.438 -13.892 -6.745 1.00 0.00 29 LYS A O 7
ATOM 4456 N N . LYS A 1 30 ? 12.149 -14.980 -4.861 1.00 0.00 30 LYS A N 7
ATOM 4457 C CA . LYS A 1 30 ? 13.418 -15.737 -5.052 1.00 0.00 30 LYS A CA 7
ATOM 4458 C C . LYS A 1 30 ? 13.354 -16.507 -6.368 1.00 0.00 30 LYS A C 7
ATOM 4459 O O . LYS A 1 30 ? 14.352 -16.724 -7.027 1.00 0.00 30 LYS A O 7
ATOM 4478 N N . ILE A 1 31 ? 12.183 -16.916 -6.757 1.00 0.00 31 ILE A N 7
ATOM 4479 C CA . ILE A 1 31 ? 12.037 -17.670 -8.033 1.00 0.00 31 ILE A CA 7
ATOM 4480 C C . ILE A 1 31 ? 12.256 -16.719 -9.208 1.00 0.00 31 ILE A C 7
ATOM 4481 O O . ILE A 1 31 ? 12.833 -17.076 -10.216 1.00 0.00 31 ILE A O 7
ATOM 4497 N N . GLU A 1 32 ? 11.798 -15.511 -9.079 1.00 0.00 32 GLU A N 7
ATOM 4498 C CA . GLU A 1 32 ? 11.970 -14.523 -10.180 1.00 0.00 32 GLU A CA 7
ATOM 4499 C C . GLU A 1 32 ? 13.459 -14.278 -10.411 1.00 0.00 32 GLU A C 7
ATOM 4500 O O . GLU A 1 32 ? 13.888 -13.962 -11.503 1.00 0.00 32 GLU A O 7
ATOM 4512 N N . LYS A 1 33 ? 14.249 -14.426 -9.388 1.00 0.00 33 LYS A N 7
ATOM 4513 C CA . LYS A 1 33 ? 15.714 -14.206 -9.535 1.00 0.00 33 LYS A CA 7
ATOM 4514 C C . LYS A 1 33 ? 16.431 -15.558 -9.550 1.00 0.00 33 LYS A C 7
ATOM 4515 O O . LYS A 1 33 ? 16.916 -15.996 -10.574 1.00 0.00 33 LYS A O 7
ATOM 4537 N N . LYS A 1 1 ? -5.145 18.608 -6.512 1.00 0.00 1 LYS A N 8
ATOM 4538 C CA . LYS A 1 1 ? -5.950 17.419 -6.911 1.00 0.00 1 LYS A CA 8
ATOM 4539 C C . LYS A 1 1 ? -6.201 16.539 -5.686 1.00 0.00 1 LYS A C 8
ATOM 4540 O O . LYS A 1 1 ? -5.359 15.758 -5.286 1.00 0.00 1 LYS A O 8
ATOM 4561 N N . TRP A 1 2 ? -7.353 16.658 -5.090 1.00 0.00 2 TRP A N 8
ATOM 4562 C CA . TRP A 1 2 ? -7.665 15.832 -3.891 1.00 0.00 2 TRP A CA 8
ATOM 4563 C C . TRP A 1 2 ? -7.777 14.361 -4.302 1.00 0.00 2 TRP A C 8
ATOM 4564 O O . TRP A 1 2 ? -7.820 13.477 -3.470 1.00 0.00 2 TRP A O 8
ATOM 4585 N N . LYS A 1 3 ? -7.822 14.095 -5.578 1.00 0.00 3 LYS A N 8
ATOM 4586 C CA . LYS A 1 3 ? -7.930 12.683 -6.041 1.00 0.00 3 LYS A CA 8
ATOM 4587 C C . LYS A 1 3 ? -6.777 11.866 -5.458 1.00 0.00 3 LYS A C 8
ATOM 4588 O O . LYS A 1 3 ? -6.867 10.664 -5.308 1.00 0.00 3 LYS A O 8
ATOM 4607 N N . VAL A 1 4 ? -5.696 12.512 -5.128 1.00 0.00 4 VAL A N 8
ATOM 4608 C CA . VAL A 1 4 ? -4.532 11.780 -4.554 1.00 0.00 4 VAL A CA 8
ATOM 4609 C C . VAL A 1 4 ? -4.981 10.991 -3.325 1.00 0.00 4 VAL A C 8
ATOM 4610 O O . VAL A 1 4 ? -4.457 9.937 -3.023 1.00 0.00 4 VAL A O 8
ATOM 4623 N N . PHE A 1 5 ? -5.948 11.494 -2.615 1.00 0.00 5 PHE A N 8
ATOM 4624 C CA . PHE A 1 5 ? -6.440 10.779 -1.403 1.00 0.00 5 PHE A CA 8
ATOM 4625 C C . PHE A 1 5 ? -7.007 9.426 -1.812 1.00 0.00 5 PHE A C 8
ATOM 4626 O O . PHE A 1 5 ? -6.992 8.477 -1.051 1.00 0.00 5 PHE A O 8
ATOM 4643 N N . LYS A 1 6 ? -7.506 9.325 -3.007 1.00 0.00 6 LYS A N 8
ATOM 4644 C CA . LYS A 1 6 ? -8.071 8.029 -3.463 1.00 0.00 6 LYS A CA 8
ATOM 4645 C C . LYS A 1 6 ? -6.974 6.974 -3.442 1.00 0.00 6 LYS A C 8
ATOM 4646 O O . LYS A 1 6 ? -7.208 5.821 -3.139 1.00 0.00 6 LYS A O 8
ATOM 4665 N N . LYS A 1 7 ? -5.774 7.364 -3.748 1.00 0.00 7 LYS A N 8
ATOM 4666 C CA . LYS A 1 7 ? -4.657 6.386 -3.728 1.00 0.00 7 LYS A CA 8
ATOM 4667 C C . LYS A 1 7 ? -4.388 5.995 -2.284 1.00 0.00 7 LYS A C 8
ATOM 4668 O O . LYS A 1 7 ? -4.027 4.875 -1.982 1.00 0.00 7 LYS A O 8
ATOM 4687 N N . ILE A 1 8 ? -4.595 6.910 -1.388 1.00 0.00 8 ILE A N 8
ATOM 4688 C CA . ILE A 1 8 ? -4.392 6.601 0.049 1.00 0.00 8 ILE A CA 8
ATOM 4689 C C . ILE A 1 8 ? -5.567 5.747 0.501 1.00 0.00 8 ILE A C 8
ATOM 4690 O O . ILE A 1 8 ? -5.443 4.870 1.333 1.00 0.00 8 ILE A O 8
ATOM 4706 N N . GLU A 1 9 ? -6.708 6.008 -0.062 1.00 0.00 9 GLU A N 8
ATOM 4707 C CA . GLU A 1 9 ? -7.923 5.225 0.301 1.00 0.00 9 GLU A CA 8
ATOM 4708 C C . GLU A 1 9 ? -7.757 3.787 -0.182 1.00 0.00 9 GLU A C 8
ATOM 4709 O O . GLU A 1 9 ? -8.160 2.846 0.473 1.00 0.00 9 GLU A O 8
ATOM 4721 N N . LYS A 1 10 ? -7.164 3.617 -1.325 1.00 0.00 10 LYS A N 8
ATOM 4722 C CA . LYS A 1 10 ? -6.963 2.244 -1.870 1.00 0.00 10 LYS A CA 8
ATOM 4723 C C . LYS A 1 10 ? -5.696 1.637 -1.266 1.00 0.00 10 LYS A C 8
ATOM 4724 O O . LYS A 1 10 ? -5.510 0.437 -1.265 1.00 0.00 10 LYS A O 8
ATOM 4743 N N . LYS A 1 11 ? -4.826 2.458 -0.748 1.00 0.00 11 LYS A N 8
ATOM 4744 C CA . LYS A 1 11 ? -3.573 1.928 -0.140 1.00 0.00 11 LYS A CA 8
ATOM 4745 C C . LYS A 1 11 ? -3.921 1.132 1.113 1.00 0.00 11 LYS A C 8
ATOM 4746 O O . LYS A 1 11 ? -3.232 0.203 1.485 1.00 0.00 11 LYS A O 8
ATOM 4765 N N . TRP A 1 12 ? -4.990 1.486 1.760 1.00 0.00 12 TRP A N 8
ATOM 4766 C CA . TRP A 1 12 ? -5.393 0.748 2.988 1.00 0.00 12 TRP A CA 8
ATOM 4767 C C . TRP A 1 12 ? -6.087 -0.550 2.588 1.00 0.00 12 TRP A C 8
ATOM 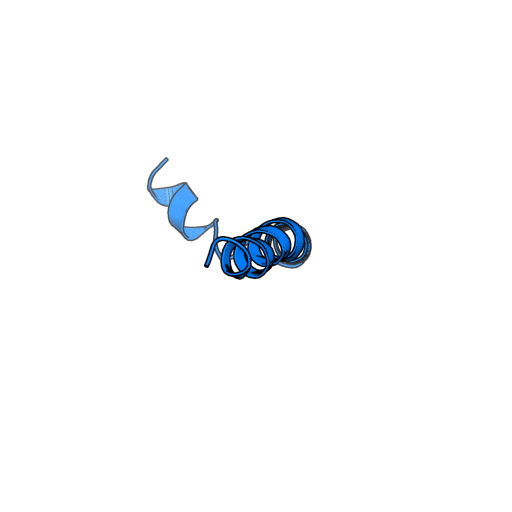4768 O O . TRP A 1 12 ? -5.786 -1.611 3.095 1.00 0.00 12 TRP A O 8
ATOM 4789 N N . LYS A 1 13 ? -7.006 -0.471 1.672 1.00 0.00 13 LYS A N 8
ATOM 4790 C CA . LYS A 1 13 ? -7.723 -1.700 1.228 1.00 0.00 13 LYS A CA 8
ATOM 4791 C C . LYS A 1 13 ? -6.702 -2.706 0.708 1.00 0.00 13 LYS A C 8
ATOM 4792 O O . LYS A 1 13 ? -6.894 -3.903 0.786 1.00 0.00 13 LYS A O 8
ATOM 4811 N N . VAL A 1 14 ? -5.607 -2.225 0.197 1.00 0.00 14 VAL A N 8
ATOM 4812 C CA . VAL A 1 14 ? -4.556 -3.146 -0.310 1.00 0.00 14 VAL A CA 8
ATOM 4813 C C . VAL A 1 14 ? -3.647 -3.532 0.853 1.00 0.00 14 VAL A C 8
ATOM 4814 O O . VAL A 1 14 ? -3.127 -4.628 0.918 1.00 0.00 14 VAL A O 8
ATOM 4827 N N . PHE A 1 15 ? -3.459 -2.631 1.774 1.00 0.00 15 PHE A N 8
ATOM 4828 C CA . PHE A 1 15 ? -2.590 -2.930 2.947 1.00 0.00 15 PHE A CA 8
ATOM 4829 C C . PHE A 1 15 ? -3.159 -4.130 3.700 1.00 0.00 15 PHE A C 8
ATOM 4830 O O . PHE A 1 15 ? -2.436 -4.959 4.212 1.00 0.00 15 PHE A O 8
ATOM 4847 N N . LYS A 1 16 ? -4.454 -4.228 3.762 1.00 0.00 16 LYS A N 8
ATOM 4848 C CA . LYS A 1 16 ? -5.082 -5.375 4.473 1.00 0.00 16 LYS A CA 8
ATOM 4849 C C . LYS A 1 16 ? -4.840 -6.653 3.672 1.00 0.00 16 LYS A C 8
ATOM 4850 O O . LYS A 1 16 ? -4.821 -7.744 4.207 1.00 0.00 16 LYS A O 8
ATOM 4869 N N . LYS A 1 17 ? -4.652 -6.522 2.391 1.00 0.00 17 LYS A N 8
ATOM 4870 C CA . LYS A 1 17 ? -4.407 -7.721 1.542 1.00 0.00 17 LYS A CA 8
ATOM 4871 C C . LYS A 1 17 ? -3.025 -8.294 1.852 1.00 0.00 17 LYS A C 8
ATOM 4872 O O . LYS A 1 17 ? -2.819 -9.491 1.840 1.00 0.00 17 LYS A O 8
ATOM 4891 N N . ILE A 1 18 ? -2.078 -7.446 2.128 1.00 0.00 18 ILE A N 8
ATOM 4892 C CA . ILE A 1 18 ? -0.705 -7.937 2.436 1.00 0.00 18 ILE A CA 8
ATOM 4893 C C . ILE A 1 18 ? -0.686 -8.560 3.827 1.00 0.00 18 ILE A C 8
ATOM 4894 O O . ILE A 1 18 ? 0.114 -9.424 4.118 1.00 0.00 18 ILE A O 8
ATOM 4910 N N . GLU A 1 19 ? -1.563 -8.140 4.689 1.00 0.00 19 GLU A N 8
ATOM 4911 C CA . GLU A 1 19 ? -1.588 -8.729 6.053 1.00 0.00 19 GLU A CA 8
ATOM 4912 C C . GLU A 1 19 ? -1.692 -10.244 5.924 1.00 0.00 19 GLU A C 8
ATOM 4913 O O . GLU A 1 19 ? -1.025 -10.990 6.612 1.00 0.00 19 GLU A O 8
ATOM 4925 N N . LYS A 1 20 ? -2.518 -10.699 5.029 1.00 0.00 20 LYS A N 8
ATOM 4926 C CA . LYS A 1 20 ? -2.673 -12.165 4.829 1.00 0.00 20 LYS A CA 8
ATOM 4927 C C . LYS A 1 20 ? -1.419 -12.710 4.149 1.00 0.00 20 LYS A C 8
ATOM 4928 O O . LYS A 1 20 ? -1.098 -13.878 4.250 1.00 0.00 20 LYS A O 8
ATOM 4947 N N . ALA A 1 21 ? -0.705 -11.865 3.463 1.00 0.00 21 ALA A N 8
ATOM 4948 C CA . ALA A 1 21 ? 0.536 -12.320 2.777 1.00 0.00 21 ALA A CA 8
ATOM 4949 C C . ALA A 1 21 ? 1.745 -11.994 3.656 1.00 0.00 21 ALA A C 8
ATOM 4950 O O . ALA A 1 21 ? 2.857 -12.390 3.369 1.00 0.00 21 ALA A O 8
ATOM 4957 N N . GLY A 1 22 ? 1.537 -11.273 4.725 1.00 0.00 22 GLY A N 8
ATOM 4958 C CA . GLY A 1 22 ? 2.676 -10.923 5.619 1.00 0.00 22 GLY A CA 8
ATOM 4959 C C . GLY A 1 22 ? 3.249 -9.561 5.204 1.00 0.00 22 GLY A C 8
ATOM 4960 O O . GLY A 1 22 ? 3.798 -9.429 4.128 1.00 0.00 22 GLY A O 8
ATOM 4964 N N . PRO A 1 23 ? 3.105 -8.585 6.068 1.00 0.00 23 PRO A N 8
ATOM 4965 C CA . PRO A 1 23 ? 3.603 -7.223 5.808 1.00 0.00 23 PRO A CA 8
ATOM 4966 C C . PRO A 1 23 ? 5.117 -7.158 6.027 1.00 0.00 23 PRO A C 8
ATOM 4967 O O . PRO A 1 23 ? 5.757 -6.172 5.718 1.00 0.00 23 PRO A O 8
ATOM 4978 N N . LYS A 1 24 ? 5.693 -8.200 6.560 1.00 0.00 24 LYS A N 8
ATOM 4979 C CA . LYS A 1 24 ? 7.163 -8.199 6.798 1.00 0.00 24 LYS A CA 8
ATOM 4980 C C . LYS A 1 24 ? 7.896 -8.120 5.459 1.00 0.00 24 LYS A C 8
ATOM 4981 O O . LYS A 1 24 ? 9.090 -7.901 5.405 1.00 0.00 24 LYS A O 8
ATOM 5000 N N . TRP A 1 25 ? 7.191 -8.296 4.375 1.00 0.00 25 TRP A N 8
ATOM 5001 C CA . TRP A 1 25 ? 7.848 -8.232 3.041 1.00 0.00 25 TRP A CA 8
ATOM 5002 C C . TRP A 1 25 ? 8.328 -6.803 2.778 1.00 0.00 25 TRP A C 8
ATOM 5003 O O . TRP A 1 25 ? 9.082 -6.550 1.861 1.00 0.00 25 TRP A O 8
ATOM 5024 N N . LYS A 1 26 ? 7.898 -5.866 3.579 1.00 0.00 26 LYS A N 8
ATOM 5025 C CA . LYS A 1 26 ? 8.334 -4.456 3.374 1.00 0.00 26 LYS A CA 8
ATOM 5026 C C . LYS A 1 26 ? 9.429 -4.111 4.383 1.00 0.00 26 LYS A C 8
ATOM 5027 O O . LYS A 1 26 ? 10.252 -3.248 4.155 1.00 0.00 26 LYS A O 8
ATOM 5046 N N . VAL A 1 27 ? 9.442 -4.784 5.498 1.00 0.00 27 VAL A N 8
ATOM 5047 C CA . VAL A 1 27 ? 10.483 -4.504 6.527 1.00 0.00 27 VAL A CA 8
ATOM 5048 C C . VAL A 1 27 ? 11.789 -5.189 6.128 1.00 0.00 27 VAL A C 8
ATOM 5049 O O . VAL A 1 27 ? 12.869 -4.704 6.402 1.00 0.00 27 VAL A O 8
ATOM 5062 N N . PHE A 1 28 ? 11.694 -6.313 5.483 1.00 0.00 28 PHE A N 8
ATOM 5063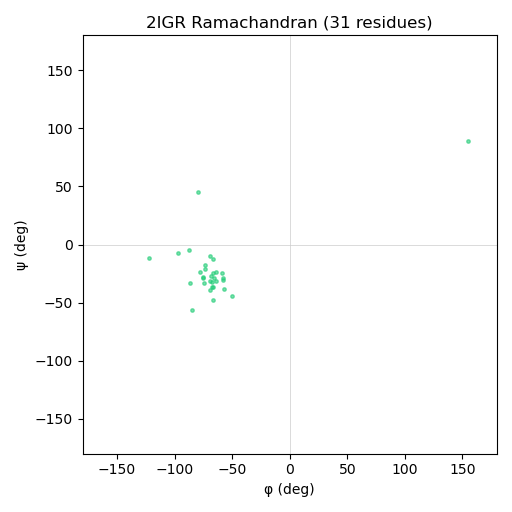 C CA . PHE A 1 28 ? 12.923 -7.043 5.061 1.00 0.00 28 PHE A CA 8
ATOM 5064 C C . PHE A 1 28 ? 13.551 -6.329 3.865 1.00 0.00 28 PHE A C 8
ATOM 5065 O O . PHE A 1 28 ? 14.745 -6.395 3.644 1.00 0.00 28 PHE A O 8
ATOM 5082 N N . LYS A 1 29 ? 12.756 -5.650 3.091 1.00 0.00 29 LYS A N 8
ATOM 5083 C CA . LYS A 1 29 ? 13.301 -4.931 1.905 1.00 0.00 29 LYS A CA 8
ATOM 5084 C C . LYS A 1 29 ? 14.182 -3.770 2.368 1.00 0.00 29 LYS A C 8
ATOM 5085 O O . LYS A 1 29 ? 15.067 -3.329 1.662 1.00 0.00 29 LYS A O 8
ATOM 5104 N N . LYS A 1 30 ? 13.948 -3.276 3.550 1.00 0.00 30 LYS A N 8
ATOM 5105 C CA . LYS A 1 30 ? 14.773 -2.145 4.060 1.00 0.00 30 LYS A CA 8
ATOM 5106 C C . LYS A 1 30 ? 16.235 -2.582 4.134 1.00 0.00 30 LYS A C 8
ATOM 5107 O O . LYS A 1 30 ? 17.142 -1.789 3.979 1.00 0.00 30 LYS A O 8
ATOM 5126 N N . ILE A 1 31 ? 16.464 -3.840 4.371 1.00 0.00 31 ILE A N 8
ATOM 5127 C CA . ILE A 1 31 ? 17.863 -4.343 4.457 1.00 0.00 31 ILE A CA 8
ATOM 5128 C C . ILE A 1 31 ? 18.531 -4.225 3.089 1.00 0.00 31 ILE A C 8
ATOM 5129 O O . ILE A 1 31 ? 19.701 -3.920 2.978 1.00 0.00 31 ILE A O 8
ATOM 5145 N N . GLU A 1 32 ? 17.788 -4.462 2.051 1.00 0.00 32 GLU A N 8
ATOM 5146 C CA . GLU A 1 32 ? 18.365 -4.366 0.680 1.00 0.00 32 GLU A CA 8
ATOM 5147 C C . GLU A 1 32 ? 18.689 -2.906 0.368 1.00 0.00 32 GLU A C 8
ATOM 5148 O O . GLU A 1 32 ? 19.583 -2.606 -0.399 1.00 0.00 32 GLU A O 8
ATOM 5160 N N . LYS A 1 33 ? 17.967 -1.998 0.958 1.00 0.00 33 LYS A N 8
ATOM 5161 C CA . LYS A 1 33 ? 18.225 -0.553 0.703 1.00 0.00 33 LYS A CA 8
ATOM 5162 C C . LYS A 1 33 ? 19.551 -0.149 1.352 1.00 0.00 33 LYS A C 8
ATOM 5163 O O . LYS A 1 33 ? 20.033 0.949 1.153 1.00 0.00 33 LYS A O 8
ATOM 5185 N N . LYS A 1 1 ? -5.642 19.211 -4.181 1.00 0.00 1 LYS A N 9
ATOM 5186 C CA . LYS A 1 1 ? -6.328 18.115 -4.921 1.00 0.00 1 LYS A CA 9
ATOM 5187 C C . LYS A 1 1 ? -6.615 16.959 -3.964 1.00 0.00 1 LYS A C 9
ATOM 5188 O O . LYS A 1 1 ? -5.787 16.096 -3.745 1.00 0.00 1 LYS A O 9
ATOM 5209 N N . TRP A 1 2 ? -7.786 16.938 -3.393 1.00 0.00 2 TRP A N 9
ATOM 5210 C CA . TRP A 1 2 ? -8.141 15.843 -2.448 1.00 0.00 2 TRP A CA 9
ATOM 5211 C C . TRP A 1 2 ? -8.288 14.527 -3.215 1.00 0.00 2 TRP A C 9
ATOM 5212 O O . TRP A 1 2 ? -8.472 13.476 -2.633 1.00 0.00 2 TRP A O 9
ATOM 5233 N N . LYS A 1 3 ? -8.209 14.574 -4.517 1.00 0.00 3 LYS A N 9
ATOM 5234 C CA . LYS A 1 3 ? -8.346 13.321 -5.312 1.00 0.00 3 LYS A CA 9
ATOM 5235 C C . LYS A 1 3 ? -7.173 12.394 -5.004 1.00 0.00 3 LYS A C 9
ATOM 5236 O O . LYS A 1 3 ? -7.264 11.192 -5.149 1.00 0.00 3 LYS A O 9
ATOM 5255 N N . VAL A 1 4 ? -6.074 12.944 -4.576 1.00 0.00 4 VAL A N 9
ATOM 5256 C CA . VAL A 1 4 ? -4.892 12.095 -4.254 1.00 0.00 4 VAL A CA 9
ATOM 5257 C C . VAL A 1 4 ? -5.217 11.213 -3.050 1.00 0.00 4 VAL A C 9
ATOM 5258 O O . VAL A 1 4 ? -4.730 10.107 -2.923 1.00 0.00 4 VAL A O 9
ATOM 5271 N N . PHE A 1 5 ? -6.038 11.699 -2.166 1.00 0.00 5 PHE A N 9
ATOM 5272 C CA . PHE A 1 5 ? -6.405 10.900 -0.963 1.00 0.00 5 PHE A CA 9
ATOM 5273 C C . PHE A 1 5 ? -7.061 9.594 -1.398 1.00 0.00 5 PHE A C 9
ATOM 5274 O O . PHE A 1 5 ? -6.985 8.592 -0.715 1.00 0.00 5 PHE A O 9
ATOM 5291 N N . LYS A 1 6 ? -7.702 9.593 -2.529 1.00 0.00 6 LYS A N 9
ATOM 5292 C CA . LYS A 1 6 ? -8.358 8.343 -2.998 1.00 0.00 6 LYS A CA 9
ATOM 5293 C C . LYS A 1 6 ? -7.293 7.284 -3.251 1.00 0.00 6 LYS A C 9
ATOM 5294 O O . LYS A 1 6 ? -7.509 6.107 -3.040 1.00 0.00 6 LYS A O 9
ATOM 5313 N N . LYS A 1 7 ? -6.135 7.690 -3.677 1.00 0.00 7 LYS A N 9
ATOM 5314 C CA . LYS A 1 7 ? -5.053 6.701 -3.911 1.00 0.00 7 LYS A CA 9
ATOM 5315 C C . LYS A 1 7 ? -4.593 6.177 -2.561 1.00 0.00 7 LYS A C 9
ATOM 5316 O O . LYS A 1 7 ? -4.226 5.030 -2.410 1.00 0.00 7 LYS A O 9
ATOM 5335 N N . ILE A 1 8 ? -4.644 7.015 -1.571 1.00 0.00 8 ILE A N 9
ATOM 5336 C CA . ILE A 1 8 ? -4.247 6.585 -0.208 1.00 0.00 8 ILE A CA 9
ATOM 5337 C C . ILE A 1 8 ? -5.368 5.715 0.340 1.00 0.00 8 ILE A C 9
ATOM 5338 O O . ILE A 1 8 ? -5.152 4.777 1.080 1.00 0.00 8 ILE A O 9
ATOM 5354 N N . GLU A 1 9 ? -6.571 6.033 -0.036 1.00 0.00 9 GLU A N 9
ATOM 5355 C CA . GLU A 1 9 ? -7.741 5.244 0.437 1.00 0.00 9 GLU A CA 9
ATOM 5356 C C . GLU A 1 9 ? -7.676 3.840 -0.156 1.00 0.00 9 GLU A C 9
ATOM 5357 O O . GLU A 1 9 ? -8.012 2.863 0.483 1.00 0.00 9 GLU A O 9
ATOM 5369 N N . LYS A 1 10 ? -7.244 3.736 -1.378 1.00 0.00 10 LYS A N 9
ATOM 5370 C CA . LYS A 1 10 ? -7.151 2.399 -2.029 1.00 0.00 10 LYS A CA 9
ATOM 5371 C C . LYS A 1 10 ? -5.850 1.714 -1.611 1.00 0.00 10 LYS A C 9
ATOM 5372 O O . LYS A 1 10 ? -5.697 0.516 -1.737 1.00 0.00 10 LYS A O 9
ATOM 5391 N N . LYS A 1 11 ? -4.910 2.466 -1.109 1.00 0.00 11 LYS A N 9
ATOM 5392 C CA . LYS A 1 1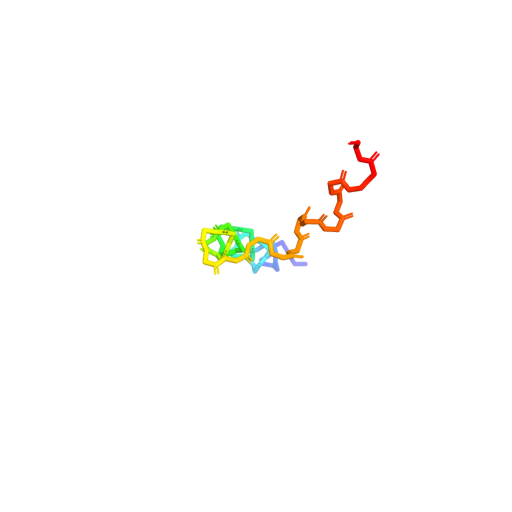1 ? -3.619 1.858 -0.679 1.00 0.00 11 LYS A CA 9
ATOM 5393 C C . LYS A 1 11 ? -3.844 1.049 0.594 1.00 0.00 11 LYS A C 9
ATOM 5394 O O . LYS A 1 11 ? -3.160 0.081 0.859 1.00 0.00 11 LYS A O 9
ATOM 5413 N N . TRP A 1 12 ? -4.803 1.436 1.380 1.00 0.00 12 TRP A N 9
ATOM 5414 C CA . TRP A 1 12 ? -5.080 0.687 2.636 1.00 0.00 12 TRP A CA 9
ATOM 5415 C C . TRP A 1 12 ? -5.719 -0.654 2.288 1.00 0.00 12 TRP A C 9
ATOM 5416 O O . TRP A 1 12 ? -5.316 -1.693 2.772 1.00 0.00 12 TRP A O 9
ATOM 5437 N N . LYS A 1 13 ? -6.708 -0.635 1.446 1.00 0.00 13 LYS A N 9
ATOM 5438 C CA . LYS A 1 13 ? -7.384 -1.904 1.056 1.00 0.00 13 LYS A CA 9
ATOM 5439 C C . LYS A 1 13 ? -6.358 -2.861 0.460 1.00 0.00 13 LYS A C 9
ATOM 5440 O O . LYS A 1 13 ? -6.391 -4.053 0.696 1.00 0.00 13 LYS A O 9
ATOM 5459 N N . VAL A 1 14 ? -5.443 -2.347 -0.302 1.00 0.00 14 VAL A N 9
ATOM 5460 C CA . VAL A 1 14 ? -4.402 -3.221 -0.908 1.00 0.00 14 VAL A CA 9
ATOM 5461 C C . VAL A 1 14 ? -3.425 -3.646 0.183 1.00 0.00 14 VAL A C 9
ATOM 5462 O O . VAL A 1 14 ? -2.895 -4.739 0.171 1.00 0.00 14 VAL A O 9
ATOM 5475 N N . PHE A 1 15 ? -3.190 -2.786 1.131 1.00 0.00 15 PHE A N 9
ATOM 5476 C CA . PHE A 1 15 ? -2.252 -3.129 2.235 1.00 0.00 15 PHE A CA 9
ATOM 5477 C C . PHE A 1 15 ? -2.867 -4.231 3.095 1.00 0.00 15 PHE A C 9
ATOM 5478 O O . PHE A 1 15 ? -2.185 -5.108 3.586 1.00 0.00 15 PHE A O 9
ATOM 5495 N N . LYS A 1 16 ? -4.152 -4.188 3.276 1.00 0.00 16 LYS A N 9
ATOM 5496 C CA . LYS A 1 16 ? -4.828 -5.229 4.100 1.00 0.00 16 LYS A CA 9
ATOM 5497 C C . LYS A 1 16 ? -4.616 -6.600 3.459 1.00 0.00 16 LYS A C 9
ATOM 5498 O O . LYS A 1 16 ? -4.688 -7.621 4.112 1.00 0.00 16 LYS A O 9
ATOM 5517 N N . LYS A 1 17 ? -4.357 -6.627 2.183 1.00 0.00 17 LYS A N 9
ATOM 5518 C CA . LYS A 1 17 ? -4.142 -7.928 1.492 1.00 0.00 17 LYS A CA 9
ATOM 5519 C C . LYS A 1 17 ? -2.851 -8.569 1.998 1.00 0.00 17 LYS A C 9
ATOM 5520 O O . LYS A 1 17 ? -2.748 -9.773 2.123 1.00 0.00 17 LYS A O 9
ATOM 5539 N N . ILE A 1 18 ? -1.866 -7.773 2.286 1.00 0.00 18 ILE A N 9
ATOM 5540 C CA . ILE A 1 18 ? -0.575 -8.331 2.780 1.00 0.00 18 ILE A CA 9
ATOM 5541 C C . ILE A 1 18 ? -0.737 -8.794 4.222 1.00 0.00 18 ILE A C 9
ATOM 5542 O O . ILE A 1 18 ? -0.049 -9.685 4.678 1.00 0.00 18 ILE A O 9
ATOM 5558 N N . GLU A 1 19 ? -1.643 -8.209 4.942 1.00 0.00 19 GLU A N 9
ATOM 5559 C CA . GLU A 1 19 ? -1.847 -8.635 6.350 1.00 0.00 19 GLU A CA 9
ATOM 5560 C C . GLU A 1 19 ? -2.009 -10.151 6.378 1.00 0.00 19 GLU A C 9
ATOM 5561 O O . GLU A 1 19 ? -1.420 -10.840 7.186 1.00 0.00 19 GLU A O 9
ATOM 5573 N N . LYS A 1 20 ? -2.796 -10.669 5.483 1.00 0.00 20 LYS A N 9
ATOM 5574 C CA . LYS A 1 20 ? -3.003 -12.144 5.431 1.00 0.00 20 LYS A CA 9
ATOM 5575 C C . LYS A 1 20 ? -1.767 -12.799 4.823 1.00 0.00 20 LYS A C 9
ATOM 5576 O O . LYS A 1 20 ? -1.528 -13.980 4.989 1.00 0.00 20 LYS A O 9
ATOM 5595 N N . ALA A 1 21 ? -0.975 -12.038 4.125 1.00 0.00 21 ALA A N 9
ATOM 5596 C CA . ALA A 1 21 ? 0.254 -12.607 3.509 1.00 0.00 21 ALA A CA 9
ATOM 5597 C C . ALA A 1 21 ? 1.445 -12.341 4.432 1.00 0.00 21 ALA A C 9
ATOM 5598 O O . ALA A 1 21 ? 2.536 -12.825 4.206 1.00 0.00 21 ALA A O 9
ATOM 5605 N N . GLY A 1 22 ? 1.245 -11.575 5.472 1.00 0.00 22 GLY A N 9
ATOM 5606 C CA . GLY A 1 22 ? 2.370 -11.284 6.404 1.00 0.00 22 GLY A CA 9
ATOM 5607 C C . GLY A 1 22 ? 1.925 -11.559 7.845 1.00 0.00 22 GLY A C 9
ATOM 5608 O O . GLY A 1 22 ? 0.799 -11.277 8.206 1.00 0.00 22 GLY A O 9
ATOM 5612 N N . PRO A 1 23 ? 2.827 -12.099 8.627 1.00 0.00 23 PRO A N 9
ATOM 5613 C CA . PRO A 1 23 ? 2.558 -12.423 10.039 1.00 0.00 23 PRO A CA 9
ATOM 5614 C C . PRO A 1 23 ? 2.638 -11.159 10.900 1.00 0.00 23 PRO A C 9
ATOM 5615 O O . PRO A 1 23 ? 2.542 -11.213 12.110 1.00 0.00 23 PRO A O 9
ATOM 5626 N N . LYS A 1 24 ? 2.813 -10.021 10.285 1.00 0.00 24 LYS A N 9
ATOM 5627 C CA . LYS A 1 24 ? 2.900 -8.757 11.068 1.00 0.00 24 LYS A CA 9
ATOM 5628 C C . LYS A 1 24 ? 1.609 -8.562 11.864 1.00 0.00 24 LYS A C 9
ATOM 5629 O O . LYS A 1 24 ? 1.547 -7.768 12.782 1.00 0.00 24 LYS A O 9
ATOM 5648 N N . TRP A 1 25 ? 0.578 -9.283 11.520 1.00 0.00 25 TRP A N 9
ATOM 5649 C CA . TRP A 1 25 ? -0.709 -9.142 12.256 1.00 0.00 25 TRP A CA 9
ATOM 5650 C C . TRP A 1 25 ? -0.652 -9.973 13.539 1.00 0.00 25 TRP A C 9
ATOM 5651 O O . TRP A 1 25 ? -1.499 -9.861 14.402 1.00 0.00 25 TRP A O 9
ATOM 5672 N N . LYS A 1 26 ? 0.341 -10.811 13.670 1.00 0.00 26 LYS A N 9
ATOM 5673 C CA . LYS A 1 26 ? 0.452 -11.651 14.896 1.00 0.00 26 LYS A CA 9
ATOM 5674 C C . LYS A 1 26 ? 1.134 -10.852 16.008 1.00 0.00 26 LYS A C 9
ATOM 5675 O O . LYS A 1 26 ? 1.114 -11.234 17.161 1.00 0.00 26 LYS A O 9
ATOM 5694 N N . VAL A 1 27 ? 1.738 -9.744 15.673 1.00 0.00 27 VAL A N 9
ATOM 5695 C CA . VAL A 1 27 ? 2.418 -8.925 16.716 1.00 0.00 27 VAL A CA 9
ATOM 5696 C C . VAL A 1 27 ? 1.371 -8.327 17.652 1.00 0.00 27 VAL A C 9
ATOM 5697 O O . VAL A 1 27 ? 1.542 -8.289 18.854 1.00 0.00 27 VAL A O 9
ATOM 5710 N N . PHE A 1 28 ? 0.290 -7.862 17.103 1.00 0.00 28 PHE A N 9
ATOM 5711 C CA . PHE A 1 28 ? -0.781 -7.264 17.946 1.00 0.00 28 PHE A CA 9
ATOM 5712 C C . PHE A 1 28 ? -1.564 -8.377 18.639 1.00 0.00 28 PHE A C 9
ATOM 5713 O O . PHE A 1 28 ? -2.124 -8.192 19.701 1.00 0.00 28 PHE A O 9
ATOM 5730 N N . LYS A 1 29 ? -1.606 -9.533 18.043 1.00 0.00 29 LYS A N 9
ATOM 5731 C CA . LYS A 1 29 ? -2.351 -10.667 18.659 1.00 0.00 29 LYS A CA 9
ATOM 5732 C C . LYS A 1 29 ? -1.531 -11.252 19.808 1.00 0.00 29 LYS A C 9
ATOM 5733 O O . LYS A 1 29 ? -2.057 -11.882 20.704 1.00 0.00 29 LYS A O 9
ATOM 5752 N N . LYS A 1 30 ? -0.244 -11.052 19.786 1.00 0.00 30 LYS A N 9
ATOM 5753 C CA . LYS A 1 30 ? 0.615 -11.599 20.874 1.00 0.00 30 LYS A CA 9
ATOM 5754 C C . LYS A 1 30 ? 0.131 -11.069 22.222 1.00 0.00 30 LYS A C 9
ATOM 5755 O O . LYS A 1 30 ? 0.251 -11.722 23.239 1.00 0.00 30 LYS A O 9
ATOM 5774 N N . ILE A 1 31 ? -0.419 -9.890 22.236 1.00 0.00 31 ILE A N 9
ATOM 5775 C CA . ILE A 1 31 ? -0.916 -9.314 23.517 1.00 0.00 31 ILE A CA 9
ATOM 5776 C C . ILE A 1 31 ? -2.171 -10.064 23.960 1.00 0.00 31 ILE A C 9
ATOM 5777 O O . ILE A 1 31 ? -2.395 -10.291 25.132 1.00 0.00 31 ILE A O 9
ATOM 5793 N N . GLU A 1 32 ? -2.990 -10.448 23.026 1.00 0.00 32 GLU A N 9
ATOM 5794 C CA . GLU A 1 32 ? -4.239 -11.183 23.376 1.00 0.00 32 GLU A CA 9
ATOM 5795 C C . GLU A 1 32 ? -3.886 -12.579 23.890 1.00 0.00 32 GLU A C 9
ATOM 5796 O O . GLU A 1 32 ? -4.599 -13.158 24.685 1.00 0.00 32 GLU A O 9
ATOM 5808 N N . LYS A 1 33 ? -2.793 -13.120 23.440 1.00 0.00 33 LYS A N 9
ATOM 5809 C CA . LYS A 1 33 ? -2.389 -14.479 23.897 1.00 0.00 33 LYS A CA 9
ATOM 5810 C C . LYS A 1 33 ? -1.349 -14.354 25.014 1.00 0.00 33 LYS A C 9
ATOM 5811 O O . LYS A 1 33 ? -0.386 -13.625 24.890 1.00 0.00 33 LYS A O 9
ATOM 5833 N N . LYS A 1 1 ? -7.142 18.586 -4.834 1.00 0.00 1 LYS A N 10
ATOM 5834 C CA . LYS A 1 1 ? -7.594 17.409 -5.630 1.00 0.00 1 LYS A CA 10
ATOM 5835 C C . LYS A 1 1 ? -7.847 16.229 -4.694 1.00 0.00 1 LYS A C 10
ATOM 5836 O O . LYS A 1 1 ? -6.932 15.593 -4.212 1.00 0.00 1 LYS A O 10
ATOM 5857 N N . TRP A 1 2 ? -9.090 15.935 -4.434 1.00 0.00 2 TRP A N 10
ATOM 5858 C CA . TRP A 1 2 ? -9.418 14.801 -3.531 1.00 0.00 2 TRP A CA 10
ATOM 5859 C C . TRP A 1 2 ? -9.059 13.479 -4.217 1.00 0.00 2 TRP A C 10
ATOM 5860 O O . TRP A 1 2 ? -9.110 12.424 -3.617 1.00 0.00 2 TRP A O 10
ATOM 5881 N N . LYS A 1 3 ? -8.695 13.528 -5.469 1.00 0.00 3 LYS A N 10
ATOM 5882 C CA . LYS A 1 3 ? -8.334 12.275 -6.190 1.00 0.00 3 LYS A CA 10
ATOM 5883 C C . LYS A 1 3 ? -7.081 11.668 -5.561 1.00 0.00 3 LYS A C 10
ATOM 5884 O O . LYS A 1 3 ? -6.840 10.480 -5.653 1.00 0.00 3 LYS A O 10
ATOM 5903 N N . VAL A 1 4 ? -6.282 12.474 -4.924 1.00 0.00 4 VAL A N 10
ATOM 5904 C CA . VAL A 1 4 ? -5.042 11.948 -4.289 1.00 0.00 4 VAL A CA 10
ATOM 5905 C C . VAL A 1 4 ? -5.414 11.008 -3.144 1.00 0.00 4 VAL A C 10
ATOM 5906 O O . VAL A 1 4 ? -4.715 10.058 -2.853 1.00 0.00 4 VAL A O 10
ATOM 5919 N N . PHE A 1 5 ? -6.510 11.267 -2.495 1.00 0.00 5 PHE A N 10
ATOM 5920 C CA . PHE A 1 5 ? -6.937 10.392 -1.367 1.00 0.00 5 PHE A CA 10
ATOM 5921 C C . PHE A 1 5 ? -7.237 8.994 -1.895 1.00 0.00 5 PHE A C 10
ATOM 5922 O O . PHE A 1 5 ? -7.100 8.011 -1.193 1.00 0.00 5 PHE A O 10
ATOM 5939 N N . LYS A 1 6 ? -7.643 8.893 -3.126 1.00 0.00 6 LYS A N 10
ATOM 5940 C CA . LYS A 1 6 ? -7.948 7.554 -3.695 1.00 0.00 6 LYS A CA 10
ATOM 5941 C C . LYS A 1 6 ? -6.705 6.681 -3.602 1.00 0.00 6 LYS A C 10
ATOM 5942 O O . LYS A 1 6 ? -6.780 5.496 -3.344 1.00 0.00 6 LYS A O 10
ATOM 5961 N N . LYS A 1 7 ? -5.560 7.260 -3.794 1.00 0.00 7 LYS A N 10
ATOM 5962 C CA . LYS A 1 7 ? -4.309 6.466 -3.697 1.00 0.00 7 LYS A CA 10
ATOM 5963 C C . LYS A 1 7 ? -4.105 6.077 -2.242 1.00 0.00 7 LYS A C 10
ATOM 5964 O O . LYS A 1 7 ? -3.588 5.023 -1.930 1.00 0.00 7 LYS A O 10
ATOM 5983 N N . ILE A 1 8 ? -4.535 6.916 -1.352 1.00 0.00 8 ILE A N 10
ATOM 5984 C CA . ILE A 1 8 ? -4.405 6.602 0.092 1.00 0.00 8 ILE A CA 10
ATOM 5985 C C . ILE A 1 8 ? -5.445 5.549 0.432 1.00 0.00 8 ILE A C 10
ATOM 5986 O O . ILE A 1 8 ? -5.242 4.687 1.265 1.00 0.00 8 ILE A O 10
ATOM 6002 N N . GLU A 1 9 ? -6.564 5.624 -0.223 1.00 0.00 9 GLU A N 10
ATOM 6003 C CA . GLU A 1 9 ? -7.653 4.640 0.026 1.00 0.00 9 GLU A CA 10
ATOM 6004 C C . GLU A 1 9 ? -7.205 3.260 -0.442 1.00 0.00 9 GLU A C 10
ATOM 6005 O O . GLU A 1 9 ? -7.443 2.260 0.205 1.00 0.00 9 GLU A O 10
ATOM 6017 N N . LYS A 1 10 ? -6.556 3.205 -1.567 1.00 0.00 10 LYS A N 10
ATOM 6018 C CA . LYS A 1 10 ? -6.084 1.895 -2.095 1.00 0.00 10 LYS A CA 10
ATOM 6019 C C . LYS A 1 10 ? -4.895 1.414 -1.266 1.00 0.00 10 LYS A C 10
ATOM 6020 O O . LYS A 1 10 ? -4.576 0.242 -1.242 1.00 0.00 10 LYS A O 10
ATOM 6039 N N . LYS A 1 11 ? -4.243 2.309 -0.581 1.00 0.00 11 LYS A N 10
ATOM 6040 C CA . LYS A 1 11 ? -3.077 1.905 0.254 1.00 0.00 11 LYS A CA 10
ATOM 6041 C C . LYS A 1 11 ? -3.582 1.240 1.530 1.00 0.00 11 LYS A C 10
ATOM 6042 O O . LYS A 1 11 ? -2.925 0.398 2.109 1.00 0.00 11 LYS A O 10
ATOM 6061 N N . TRP A 1 12 ? -4.750 1.609 1.968 1.00 0.00 12 TRP A N 10
ATOM 6062 C CA . TRP A 1 12 ? -5.308 0.999 3.203 1.00 0.00 12 TRP A CA 10
ATOM 6063 C C . TRP A 1 12 ? -5.989 -0.319 2.847 1.00 0.00 12 TRP A C 10
ATOM 6064 O O . TRP A 1 12 ? -5.687 -1.359 3.396 1.00 0.00 12 TRP A O 10
ATOM 6085 N N . LYS A 1 13 ? -6.903 -0.277 1.926 1.00 0.00 13 LYS A N 10
ATOM 6086 C CA . LYS A 1 13 ? -7.611 -1.522 1.518 1.00 0.00 13 LYS A CA 10
ATOM 6087 C C . LYS A 1 13 ? -6.590 -2.540 1.020 1.00 0.00 13 LYS A C 10
ATOM 6088 O O . LYS A 1 13 ? -6.743 -3.732 1.197 1.00 0.00 13 LYS A O 10
ATOM 6107 N N . VAL A 1 14 ? -5.544 -2.075 0.405 1.00 0.00 14 VAL A N 10
ATOM 6108 C CA . VAL A 1 14 ? -4.502 -3.008 -0.103 1.00 0.00 14 VAL A CA 10
ATOM 6109 C C . VAL A 1 14 ? -3.658 -3.504 1.069 1.00 0.00 14 VAL A C 10
ATOM 6110 O O . VAL A 1 14 ? -3.188 -4.625 1.083 1.00 0.00 14 VAL A O 10
ATOM 6123 N N . PHE A 1 15 ? -3.465 -2.673 2.050 1.00 0.00 15 PHE A N 10
ATOM 6124 C CA . PHE A 1 15 ? -2.650 -3.084 3.226 1.00 0.00 15 PHE A CA 10
ATOM 6125 C C . PHE A 1 15 ? -3.307 -4.283 3.904 1.00 0.00 15 PHE A C 10
ATOM 6126 O O . PHE A 1 15 ? -2.644 -5.184 4.378 1.00 0.00 15 PHE A O 10
ATOM 6143 N N . LYS A 1 16 ? -4.605 -4.304 3.943 1.00 0.00 16 LYS A N 10
ATOM 6144 C CA . LYS A 1 16 ? -5.308 -5.450 4.580 1.00 0.00 16 LYS A CA 10
ATOM 6145 C C . LYS A 1 16 ? -5.144 -6.681 3.694 1.00 0.00 16 LYS A C 10
ATOM 6146 O O . LYS A 1 16 ? -5.108 -7.802 4.164 1.00 0.00 16 LYS A O 10
ATOM 6165 N N . LYS A 1 17 ? -5.037 -6.475 2.415 1.00 0.00 17 LYS A N 10
ATOM 6166 C CA . LYS A 1 17 ? -4.867 -7.622 1.482 1.00 0.00 17 LYS A CA 10
ATOM 6167 C C . LYS A 1 17 ? -3.471 -8.215 1.654 1.00 0.00 17 LYS A C 10
ATOM 6168 O O . LYS A 1 17 ? -3.295 -9.415 1.722 1.00 0.00 17 LYS A O 10
ATOM 6187 N N . ILE A 1 18 ? -2.479 -7.379 1.721 1.00 0.00 18 ILE A N 10
ATOM 6188 C CA . ILE A 1 18 ? -1.086 -7.883 1.886 1.00 0.00 18 ILE A CA 10
ATOM 6189 C C . ILE A 1 18 ? -0.870 -8.333 3.324 1.00 0.00 18 ILE A C 10
ATOM 6190 O O . ILE A 1 18 ? -0.064 -9.198 3.598 1.00 0.00 18 ILE A O 10
ATOM 6206 N N . GLU A 1 19 ? -1.585 -7.765 4.244 1.00 0.00 19 GLU A N 10
ATOM 6207 C CA . GLU A 1 19 ? -1.414 -8.179 5.661 1.00 0.00 19 GLU A CA 10
ATOM 6208 C C . GLU A 1 19 ? -1.526 -9.697 5.740 1.00 0.00 19 GLU A C 10
ATOM 6209 O O . GLU A 1 19 ? -0.742 -10.360 6.391 1.00 0.00 19 GLU A O 10
ATOM 6221 N N . LYS A 1 20 ? -2.490 -10.248 5.067 1.00 0.00 20 LYS A N 10
ATOM 6222 C CA . LYS A 1 20 ? -2.664 -11.727 5.085 1.00 0.00 20 LYS A CA 10
ATOM 6223 C C . LYS A 1 20 ? -1.572 -12.371 4.237 1.00 0.00 20 LYS A C 10
ATOM 6224 O O . LYS A 1 20 ? -1.256 -13.535 4.386 1.00 0.00 20 LYS A O 10
ATOM 6243 N N . ALA A 1 21 ? -0.989 -11.618 3.350 1.00 0.00 21 ALA A N 10
ATOM 6244 C CA . ALA A 1 21 ? 0.089 -12.176 2.489 1.00 0.00 21 ALA A CA 10
ATOM 6245 C C . ALA A 1 21 ? 1.450 -11.812 3.085 1.00 0.00 21 ALA A C 10
ATOM 6246 O O . ALA A 1 21 ? 2.479 -12.265 2.625 1.00 0.00 21 ALA A O 10
ATOM 6253 N N . GLY A 1 22 ? 1.467 -10.994 4.104 1.00 0.00 22 GLY A N 10
ATOM 6254 C CA . GLY A 1 22 ? 2.768 -10.606 4.719 1.00 0.00 22 GLY A CA 10
ATOM 6255 C C . GLY A 1 22 ? 3.664 -9.974 3.650 1.00 0.00 22 GLY A C 10
ATOM 6256 O O . GLY A 1 22 ? 3.238 -9.769 2.531 1.00 0.00 22 GLY A O 10
ATOM 6260 N N . PRO A 1 23 ? 4.884 -9.693 4.026 1.00 0.00 23 PRO A N 10
ATOM 6261 C CA . PRO A 1 23 ? 5.873 -9.091 3.117 1.00 0.00 23 PRO A CA 10
ATOM 6262 C C . PRO A 1 23 ? 6.428 -10.155 2.168 1.00 0.00 23 PRO A C 10
ATOM 6263 O O . PRO A 1 23 ? 7.294 -9.891 1.356 1.00 0.00 23 PRO A O 10
ATOM 6274 N N . LYS A 1 24 ? 5.933 -11.359 2.264 1.00 0.00 24 LYS A N 10
ATOM 6275 C CA . LYS A 1 24 ? 6.423 -12.444 1.372 1.00 0.00 24 LYS A CA 10
ATOM 6276 C C . LYS A 1 24 ? 5.977 -12.166 -0.064 1.00 0.00 24 LYS A C 10
ATOM 6277 O O . LYS A 1 24 ? 6.406 -12.819 -0.995 1.00 0.00 24 LYS A O 10
ATOM 6296 N N . TRP A 1 25 ? 5.117 -11.202 -0.252 1.00 0.00 25 TRP A N 10
ATOM 6297 C CA . TRP A 1 25 ? 4.644 -10.884 -1.630 1.00 0.00 25 TRP A CA 10
ATOM 6298 C C . TRP A 1 25 ? 5.595 -9.877 -2.277 1.00 0.00 25 TRP A C 10
ATOM 6299 O O . TRP A 1 25 ? 5.589 -9.682 -3.476 1.00 0.00 25 TRP A O 10
ATOM 6320 N N . LYS A 1 26 ? 6.414 -9.235 -1.491 1.00 0.00 26 LYS A N 10
ATOM 6321 C CA . LYS A 1 26 ? 7.367 -8.240 -2.060 1.00 0.00 26 LYS A CA 10
ATOM 6322 C C . LYS A 1 26 ? 8.479 -8.971 -2.812 1.00 0.00 26 LYS A C 10
ATOM 6323 O O . LYS A 1 26 ? 9.263 -8.370 -3.520 1.00 0.00 26 LYS A O 10
ATOM 6342 N N . VAL A 1 27 ? 8.555 -10.265 -2.666 1.00 0.00 27 VAL A N 10
ATOM 6343 C CA . VAL A 1 27 ? 9.618 -11.034 -3.372 1.00 0.00 27 VAL A CA 10
ATOM 6344 C C . VAL A 1 27 ? 9.270 -11.144 -4.855 1.00 0.00 27 VAL A C 10
ATOM 6345 O O . VAL A 1 27 ? 10.135 -11.175 -5.707 1.00 0.00 27 VAL A O 10
ATOM 6358 N N . PHE A 1 28 ? 8.010 -11.207 -5.167 1.00 0.00 28 PHE A N 10
ATOM 6359 C CA . PHE A 1 28 ? 7.600 -11.317 -6.596 1.00 0.00 28 PHE A CA 10
ATOM 6360 C C . PHE A 1 28 ? 7.890 -10.001 -7.313 1.00 0.00 28 PHE A C 10
ATOM 6361 O O . PHE A 1 28 ? 8.146 -9.970 -8.500 1.00 0.00 28 PHE A O 10
ATOM 6378 N N . LYS A 1 29 ? 7.855 -8.914 -6.600 1.00 0.00 29 LYS A N 10
ATOM 6379 C CA . LYS A 1 29 ? 8.133 -7.596 -7.237 1.00 0.00 29 LYS A CA 10
ATOM 6380 C C . LYS A 1 29 ? 9.640 -7.432 -7.413 1.00 0.00 29 LYS A C 10
ATOM 6381 O O . LYS A 1 29 ? 10.104 -6.737 -8.296 1.00 0.00 29 LYS A O 10
ATOM 6400 N N . LYS A 1 30 ? 10.409 -8.073 -6.581 1.00 0.00 30 LYS A N 10
ATOM 6401 C CA . LYS A 1 30 ? 11.890 -7.967 -6.696 1.00 0.00 30 LYS A CA 10
ATOM 6402 C C . LYS A 1 30 ? 12.327 -8.521 -8.049 1.00 0.00 30 LYS A C 10
ATOM 6403 O O . LYS A 1 30 ? 13.304 -8.090 -8.627 1.00 0.00 30 LYS A O 10
ATOM 6422 N N . ILE A 1 31 ? 11.601 -9.474 -8.556 1.00 0.00 31 ILE A N 10
ATOM 6423 C CA . ILE A 1 31 ? 11.957 -10.066 -9.875 1.00 0.00 31 ILE A CA 10
ATOM 6424 C C . ILE A 1 31 ? 11.825 -9.001 -10.960 1.00 0.00 31 ILE A C 10
ATOM 6425 O O . ILE A 1 31 ? 12.597 -8.950 -11.896 1.00 0.00 31 ILE A O 10
ATOM 6441 N N . GLU A 1 32 ? 10.851 -8.151 -10.834 1.00 0.00 32 GLU A N 10
ATOM 6442 C CA . GLU A 1 32 ? 10.655 -7.081 -11.852 1.00 0.00 32 GLU A CA 10
ATOM 6443 C C . GLU A 1 32 ? 11.916 -6.223 -11.935 1.00 0.00 32 GLU A C 10
ATOM 6444 O O . GLU A 1 32 ? 12.230 -5.656 -12.963 1.00 0.00 32 GLU A O 10
ATOM 6456 N N . LYS A 1 33 ? 12.641 -6.126 -10.859 1.00 0.00 33 LYS A N 10
ATOM 6457 C CA . LYS A 1 33 ? 13.885 -5.308 -10.867 1.00 0.00 33 LYS A CA 10
ATOM 6458 C C . LYS A 1 33 ? 15.023 -6.118 -11.492 1.00 0.00 33 LYS A C 10
ATOM 6459 O O . LYS A 1 33 ? 16.113 -5.617 -11.686 1.00 0.00 33 LYS A O 10
ATOM 6481 N N . LYS A 1 1 ? -3.110 17.773 -4.233 1.00 0.00 1 LYS A N 11
ATOM 6482 C CA . LYS A 1 1 ? -4.353 17.342 -4.934 1.00 0.00 1 LYS A CA 11
ATOM 6483 C C . LYS A 1 1 ? -5.167 16.431 -4.013 1.00 0.00 1 LYS A C 11
ATOM 6484 O O . LYS A 1 1 ? -4.688 15.417 -3.544 1.00 0.00 1 LYS A O 11
ATOM 6505 N N . TRP A 1 2 ? -6.396 16.783 -3.750 1.00 0.00 2 TRP A N 11
ATOM 6506 C CA . TRP A 1 2 ? -7.239 15.937 -2.860 1.00 0.00 2 TRP A CA 11
ATOM 6507 C C . TRP A 1 2 ? -7.490 14.586 -3.531 1.00 0.00 2 TRP A C 11
ATOM 6508 O O . TRP A 1 2 ? -7.834 13.615 -2.887 1.00 0.00 2 TRP A O 11
ATOM 6529 N N . LYS A 1 3 ? -7.317 14.519 -4.819 1.00 0.00 3 LYS A N 11
ATOM 6530 C CA . LYS A 1 3 ? -7.541 13.235 -5.536 1.00 0.00 3 LYS A CA 11
ATOM 6531 C C . LYS A 1 3 ? -6.486 12.222 -5.093 1.00 0.00 3 LYS A C 11
ATOM 6532 O O . LYS A 1 3 ? -6.705 11.026 -5.113 1.00 0.00 3 LYS A O 11
ATOM 6551 N N . VAL A 1 4 ? -5.345 12.696 -4.690 1.00 0.00 4 VAL A N 11
ATOM 6552 C CA . VAL A 1 4 ? -4.266 11.773 -4.240 1.00 0.00 4 VAL A CA 11
ATOM 6553 C C . VAL A 1 4 ? -4.763 10.949 -3.054 1.00 0.00 4 VAL A C 11
ATOM 6554 O O . VAL A 1 4 ? -4.372 9.814 -2.862 1.00 0.00 4 VAL A O 11
ATOM 6567 N N . PHE A 1 5 ? -5.622 11.513 -2.257 1.00 0.00 5 PHE A N 11
ATOM 6568 C CA . PHE A 1 5 ? -6.150 10.771 -1.077 1.00 0.00 5 PHE A CA 11
ATOM 6569 C C . PHE A 1 5 ? -6.885 9.521 -1.546 1.00 0.00 5 PHE A C 11
ATOM 6570 O O . PHE A 1 5 ? -6.925 8.518 -0.861 1.00 0.00 5 PHE A O 11
ATOM 6587 N N . LYS A 1 6 ? -7.460 9.566 -2.709 1.00 0.00 6 LYS A N 11
ATOM 6588 C CA . LYS A 1 6 ? -8.182 8.371 -3.218 1.00 0.00 6 LYS A CA 11
ATOM 6589 C C . LYS A 1 6 ? -7.189 7.227 -3.352 1.00 0.00 6 LYS A C 11
ATOM 6590 O O . LYS A 1 6 ? -7.498 6.082 -3.092 1.00 0.00 6 LYS A O 11
ATOM 6609 N N . LYS A 1 7 ? -5.988 7.538 -3.735 1.00 0.00 7 LYS A N 11
ATOM 6610 C CA . LYS A 1 7 ? -4.957 6.479 -3.864 1.00 0.00 7 LYS A CA 11
ATOM 6611 C C . LYS A 1 7 ? -4.596 5.994 -2.470 1.00 0.00 7 LYS A C 11
ATOM 6612 O O . LYS A 1 7 ? -4.277 4.842 -2.256 1.00 0.00 7 LYS A O 11
ATOM 6631 N N . ILE A 1 8 ? -4.667 6.872 -1.518 1.00 0.00 8 ILE A N 11
ATOM 6632 C CA . ILE A 1 8 ? -4.355 6.485 -0.119 1.00 0.00 8 ILE A CA 11
ATOM 6633 C C . ILE A 1 8 ? -5.517 5.656 0.407 1.00 0.00 8 ILE A C 11
ATOM 6634 O O . ILE A 1 8 ? -5.353 4.748 1.197 1.00 0.00 8 ILE A O 11
ATOM 6650 N N . GLU A 1 9 ? -6.694 5.972 -0.041 1.00 0.00 9 GLU A N 11
ATOM 6651 C CA . GLU A 1 9 ? -7.896 5.217 0.410 1.00 0.00 9 GLU A CA 11
ATOM 6652 C C . GLU A 1 9 ? -7.809 3.785 -0.107 1.00 0.00 9 GLU A C 11
ATOM 6653 O O . GLU A 1 9 ? -7.978 2.832 0.626 1.00 0.00 9 GLU A O 11
ATOM 6665 N N . LYS A 1 10 ? -7.542 3.633 -1.369 1.00 0.00 10 LYS A N 11
ATOM 6666 C CA . LYS A 1 10 ? -7.435 2.268 -1.955 1.00 0.00 10 LYS A CA 11
ATOM 6667 C C . LYS A 1 10 ? -6.139 1.613 -1.477 1.00 0.00 10 LYS A C 11
ATOM 6668 O O . LYS A 1 10 ? -5.989 0.408 -1.514 1.00 0.00 10 LYS A O 11
ATOM 6687 N N . LYS A 1 11 ? -5.202 2.399 -1.024 1.00 0.00 11 LYS A N 11
ATOM 6688 C CA . LYS A 1 11 ? -3.915 1.824 -0.539 1.00 0.00 11 LYS A CA 11
ATOM 6689 C C . LYS A 1 11 ? -4.176 1.008 0.722 1.00 0.00 11 LYS A C 11
ATOM 6690 O O . LYS A 1 11 ? -3.512 0.027 0.991 1.00 0.00 11 LYS A O 11
ATOM 6709 N N . TRP A 1 12 ? -5.143 1.404 1.494 1.00 0.00 12 TRP A N 11
ATOM 6710 C CA . TRP A 1 12 ? -5.457 0.650 2.737 1.00 0.00 12 TRP A CA 11
ATOM 6711 C C . TRP A 1 12 ? -6.057 -0.700 2.362 1.00 0.00 12 TRP A C 11
ATOM 6712 O O . TRP A 1 12 ? -5.622 -1.738 2.822 1.00 0.00 12 TRP A O 11
ATOM 6733 N N . LYS A 1 13 ? -7.043 -0.693 1.514 1.00 0.00 13 LYS A N 11
ATOM 6734 C CA . LYS A 1 13 ? -7.672 -1.973 1.092 1.00 0.00 13 LYS A CA 11
ATOM 6735 C C . LYS A 1 13 ? -6.596 -2.865 0.483 1.00 0.00 13 LYS A C 11
ATOM 6736 O O . LYS A 1 13 ? -6.712 -4.074 0.455 1.00 0.00 13 LYS A O 11
ATOM 6755 N N . VAL A 1 14 ? -5.539 -2.271 0.013 1.00 0.00 14 VAL A N 11
ATOM 6756 C CA . VAL A 1 14 ? -4.433 -3.065 -0.580 1.00 0.00 14 VAL A CA 11
ATOM 6757 C C . VAL A 1 14 ? -3.510 -3.520 0.543 1.00 0.00 14 VAL A C 11
ATOM 6758 O O . VAL A 1 14 ? -3.013 -4.628 0.554 1.00 0.00 14 VAL A O 11
ATOM 6771 N N . PHE A 1 15 ? -3.288 -2.661 1.490 1.00 0.00 15 PHE A N 11
ATOM 6772 C CA . PHE A 1 15 ? -2.404 -3.014 2.636 1.00 0.00 15 PHE A CA 11
ATOM 6773 C C . PHE A 1 15 ? -3.027 -4.168 3.417 1.00 0.00 15 PHE A C 11
ATOM 6774 O O . PHE A 1 15 ? -2.345 -5.037 3.919 1.00 0.00 15 PHE A O 11
ATOM 6791 N N . LYS A 1 16 ? -4.322 -4.179 3.522 1.00 0.00 16 LYS A N 11
ATOM 6792 C CA . LYS A 1 16 ? -5.003 -5.273 4.270 1.00 0.00 16 LYS A CA 11
ATOM 6793 C C . LYS A 1 16 ? -4.747 -6.606 3.567 1.00 0.00 16 LYS A C 11
ATOM 6794 O O . LYS A 1 16 ? -4.794 -7.659 4.171 1.00 0.00 16 LYS A O 11
ATOM 6813 N N . LYS A 1 17 ? -4.480 -6.567 2.293 1.00 0.00 17 LYS A N 11
ATOM 6814 C CA . LYS A 1 17 ? -4.222 -7.830 1.546 1.00 0.00 17 LYS A CA 11
ATOM 6815 C C . LYS A 1 17 ? -2.879 -8.414 1.972 1.00 0.00 17 LYS A C 11
ATOM 6816 O O . LYS A 1 17 ? -2.748 -9.599 2.204 1.00 0.00 17 LYS A O 11
ATOM 6835 N N . ILE A 1 18 ? -1.881 -7.589 2.074 1.00 0.00 18 ILE A N 11
ATOM 6836 C CA . ILE A 1 18 ? -0.539 -8.089 2.483 1.00 0.00 18 ILE A CA 11
ATOM 6837 C C . ILE A 1 18 ? -0.598 -8.574 3.925 1.00 0.00 18 ILE A C 11
ATOM 6838 O O . ILE A 1 18 ? 0.157 -9.432 4.329 1.00 0.00 18 ILE A O 11
ATOM 6854 N N . GLU A 1 19 ? -1.494 -8.046 4.703 1.00 0.00 19 GLU A N 11
ATOM 6855 C CA . GLU A 1 19 ? -1.594 -8.502 6.114 1.00 0.00 19 GLU A CA 11
ATOM 6856 C C . GLU A 1 19 ? -1.751 -10.019 6.122 1.00 0.00 19 GLU A C 11
ATOM 6857 O O . GLU A 1 19 ? -1.138 -10.719 6.903 1.00 0.00 19 GLU A O 11
ATOM 6869 N N . LYS A 1 20 ? -2.558 -10.527 5.238 1.00 0.00 20 LYS A N 11
ATOM 6870 C CA . LYS A 1 20 ? -2.761 -12.001 5.166 1.00 0.00 20 LYS A CA 11
ATOM 6871 C C . LYS A 1 20 ? -1.505 -12.648 4.588 1.00 0.00 20 LYS A C 11
ATOM 6872 O O . LYS A 1 20 ? -1.231 -13.811 4.805 1.00 0.00 20 LYS A O 11
ATOM 6891 N N . ALA A 1 21 ? -0.737 -11.893 3.856 1.00 0.00 21 ALA A N 11
ATOM 6892 C CA . ALA A 1 21 ? 0.510 -12.449 3.261 1.00 0.00 21 ALA A CA 11
ATOM 6893 C C . ALA A 1 21 ? 1.698 -12.087 4.154 1.00 0.00 21 ALA A C 11
ATOM 6894 O O . ALA A 1 21 ? 2.805 -12.543 3.947 1.00 0.00 21 ALA A O 11
ATOM 6901 N N . GLY A 1 22 ? 1.476 -11.268 5.146 1.00 0.00 22 GLY A N 11
ATOM 6902 C CA . GLY A 1 22 ? 2.592 -10.875 6.053 1.00 0.00 22 GLY A CA 11
ATOM 6903 C C . GLY A 1 22 ? 2.341 -11.456 7.447 1.00 0.00 22 GLY A C 11
ATOM 6904 O O . GLY A 1 22 ? 1.680 -10.841 8.261 1.00 0.00 22 GLY A O 11
ATOM 6908 N N . PRO A 1 23 ? 2.878 -12.627 7.677 1.00 0.00 23 PRO A N 11
ATOM 6909 C CA . PRO A 1 23 ? 2.733 -13.327 8.966 1.00 0.00 23 PRO A CA 11
ATOM 6910 C C . PRO A 1 23 ? 3.674 -12.725 10.013 1.00 0.00 23 PRO A C 11
ATOM 6911 O O . PRO A 1 23 ? 3.786 -13.219 11.117 1.00 0.00 23 PRO A O 11
ATOM 6922 N N . LYS A 1 24 ? 4.352 -11.662 9.676 1.00 0.00 24 LYS A N 11
ATOM 6923 C CA . LYS A 1 24 ? 5.283 -11.032 10.654 1.00 0.00 24 LYS A CA 11
ATOM 6924 C C . LYS A 1 24 ? 4.523 -10.692 11.938 1.00 0.00 24 LYS A C 11
ATOM 6925 O O . LYS A 1 24 ? 5.109 -10.470 12.979 1.00 0.00 24 LYS A O 11
ATOM 6944 N N . TRP A 1 25 ? 3.221 -10.648 11.870 1.00 0.00 25 TRP A N 11
ATOM 6945 C CA . TRP A 1 25 ? 2.420 -10.321 13.082 1.00 0.00 25 TRP A CA 11
ATOM 6946 C C . TRP A 1 25 ? 2.522 -11.467 14.092 1.00 0.00 25 TRP A C 11
ATOM 6947 O O . TRP A 1 25 ? 2.127 -11.339 15.233 1.00 0.00 25 TRP A O 11
ATOM 6968 N N . LYS A 1 26 ? 3.046 -12.590 13.680 1.00 0.00 26 LYS A N 11
ATOM 6969 C CA . LYS A 1 26 ? 3.169 -13.743 14.617 1.00 0.00 26 LYS A CA 11
ATOM 6970 C C . LYS A 1 26 ? 4.404 -13.557 15.503 1.00 0.00 26 LYS A C 11
ATOM 6971 O O . LYS A 1 26 ? 4.708 -14.386 16.338 1.00 0.00 26 LYS A O 11
ATOM 6990 N N . VAL A 1 27 ? 5.118 -12.478 15.330 1.00 0.00 27 VAL A N 11
ATOM 6991 C CA . VAL A 1 27 ? 6.331 -12.247 16.163 1.00 0.00 27 VAL A CA 11
ATOM 6992 C C . VAL A 1 27 ? 5.923 -12.096 17.628 1.00 0.00 27 VAL A C 11
ATOM 6993 O O . VAL A 1 27 ? 6.649 -12.469 18.529 1.00 0.00 27 VAL A O 11
ATOM 7006 N N . PHE A 1 28 ? 4.768 -11.551 17.870 1.00 0.00 28 PHE A N 11
ATOM 7007 C CA . PHE A 1 28 ? 4.305 -11.371 19.275 1.00 0.00 28 PHE A CA 11
ATOM 7008 C C . PHE A 1 28 ? 4.164 -12.737 19.944 1.00 0.00 28 PHE A C 11
ATOM 7009 O O . PHE A 1 28 ? 4.297 -12.871 21.145 1.00 0.00 28 PHE A O 11
ATOM 7026 N N . LYS A 1 29 ? 3.899 -13.753 19.174 1.00 0.00 29 LYS A N 11
ATOM 7027 C CA . LYS A 1 29 ? 3.750 -15.115 19.760 1.00 0.00 29 LYS A CA 11
ATOM 7028 C C . LYS A 1 29 ? 5.127 -15.649 20.149 1.00 0.00 29 LYS A C 11
ATOM 7029 O O . LYS A 1 29 ? 5.257 -16.503 21.004 1.00 0.00 29 LYS A O 11
ATOM 7048 N N . LYS A 1 30 ? 6.157 -15.148 19.529 1.00 0.00 30 LYS A N 11
ATOM 7049 C CA . LYS A 1 30 ? 7.532 -15.617 19.859 1.00 0.00 30 LYS A CA 11
ATOM 7050 C C . LYS A 1 30 ? 7.824 -15.332 21.330 1.00 0.00 30 LYS A C 11
ATOM 7051 O O . LYS A 1 30 ? 8.565 -16.044 21.979 1.00 0.00 30 LYS A O 11
ATOM 7070 N N . ILE A 1 31 ? 7.245 -14.295 21.857 1.00 0.00 31 ILE A N 11
ATOM 7071 C CA . ILE A 1 31 ? 7.479 -13.949 23.287 1.00 0.00 31 ILE A CA 11
ATOM 7072 C C . ILE A 1 31 ? 6.866 -15.027 24.178 1.00 0.00 31 ILE A C 11
ATOM 7073 O O . ILE A 1 31 ? 7.402 -15.375 25.213 1.00 0.00 31 ILE A O 11
ATOM 7089 N N . GLU A 1 32 ? 5.747 -15.553 23.783 1.00 0.00 32 GLU A N 11
ATOM 7090 C CA . GLU A 1 32 ? 5.085 -16.610 24.599 1.00 0.00 32 GLU A CA 11
ATOM 7091 C C . GLU A 1 32 ? 6.006 -17.823 24.710 1.00 0.00 32 GLU A C 11
ATOM 7092 O O . GLU A 1 32 ? 5.963 -18.564 25.673 1.00 0.00 32 GLU A O 11
ATOM 7104 N N . LYS A 1 33 ? 6.837 -18.033 23.732 1.00 0.00 33 LYS A N 11
ATOM 7105 C CA . LYS A 1 33 ? 7.763 -19.199 23.775 1.00 0.00 33 LYS A CA 11
ATOM 7106 C C . LYS A 1 33 ? 9.139 -18.744 24.266 1.00 0.00 33 LYS A C 11
ATOM 7107 O O . LYS A 1 33 ? 9.981 -18.349 23.485 1.00 0.00 33 LYS A O 11
ATOM 7129 N N . LYS A 1 1 ? -6.483 19.154 -4.963 1.00 0.00 1 LYS A N 12
ATOM 7130 C CA . LYS A 1 1 ? -7.257 17.953 -5.385 1.00 0.00 1 LYS A CA 12
ATOM 7131 C C . LYS A 1 1 ? -7.288 16.938 -4.243 1.00 0.00 1 LYS A C 12
ATOM 7132 O O . LYS A 1 1 ? -6.349 16.196 -4.030 1.00 0.00 1 LYS A O 12
ATOM 7153 N N . TRP A 1 2 ? -8.363 16.900 -3.505 1.00 0.00 2 TRP A N 12
ATOM 7154 C CA . TRP A 1 2 ? -8.460 15.934 -2.375 1.00 0.00 2 TRP A CA 12
ATOM 7155 C C . TRP A 1 2 ? -8.490 14.507 -2.925 1.00 0.00 2 TRP A C 12
ATOM 7156 O O . TRP A 1 2 ? -8.368 13.546 -2.193 1.00 0.00 2 TRP A O 12
ATOM 7177 N N . LYS A 1 3 ? -8.651 14.362 -4.213 1.00 0.00 3 LYS A N 12
ATOM 7178 C CA . LYS A 1 3 ? -8.690 12.997 -4.809 1.00 0.00 3 LYS A CA 12
ATOM 7179 C C . LYS A 1 3 ? -7.424 12.234 -4.420 1.00 0.00 3 LYS A C 12
ATOM 7180 O O . LYS A 1 3 ? -7.403 11.019 -4.386 1.00 0.00 3 LYS A O 12
ATOM 7199 N N . VAL A 1 4 ? -6.369 12.937 -4.128 1.00 0.00 4 VAL A N 12
ATOM 7200 C CA . VAL A 1 4 ? -5.102 12.256 -3.742 1.00 0.00 4 VAL A CA 12
ATOM 7201 C C . VAL A 1 4 ? -5.390 11.235 -2.643 1.00 0.00 4 VAL A C 12
ATOM 7202 O O . VAL A 1 4 ? -4.758 10.202 -2.555 1.00 0.00 4 VAL A O 12
ATOM 7215 N N . PHE A 1 5 ? -6.343 11.522 -1.807 1.00 0.00 5 PHE A N 12
ATOM 7216 C CA . PHE A 1 5 ? -6.683 10.575 -0.708 1.00 0.00 5 PHE A CA 12
ATOM 7217 C C . PHE A 1 5 ? -7.212 9.275 -1.302 1.00 0.00 5 PHE A C 12
ATOM 7218 O O . PHE A 1 5 ? -7.074 8.215 -0.726 1.00 0.00 5 PHE A O 12
ATOM 7235 N N . LYS A 1 6 ? -7.812 9.345 -2.453 1.00 0.00 6 LYS A N 12
ATOM 7236 C CA . LYS A 1 6 ? -8.343 8.107 -3.081 1.00 0.00 6 LYS A CA 12
ATOM 7237 C C . LYS A 1 6 ? -7.187 7.147 -3.331 1.00 0.00 6 LYS A C 12
ATOM 7238 O O . LYS A 1 6 ? -7.319 5.948 -3.191 1.00 0.00 6 LYS A O 12
ATOM 7257 N N . LYS A 1 7 ? -6.052 7.670 -3.677 1.00 0.00 7 LYS A N 12
ATOM 7258 C CA . LYS A 1 7 ? -4.878 6.790 -3.912 1.00 0.00 7 LYS A CA 12
ATOM 7259 C C . LYS A 1 7 ? -4.436 6.223 -2.572 1.00 0.00 7 LYS A C 12
ATOM 7260 O O . LYS A 1 7 ? -3.958 5.110 -2.474 1.00 0.00 7 LYS A O 12
ATOM 7279 N N . ILE A 1 8 ? -4.620 6.983 -1.538 1.00 0.00 8 ILE A N 12
ATOM 7280 C CA . ILE A 1 8 ? -4.245 6.509 -0.184 1.00 0.00 8 ILE A CA 12
ATOM 7281 C C . ILE A 1 8 ? -5.282 5.486 0.258 1.00 0.00 8 ILE A C 12
ATOM 7282 O O . ILE A 1 8 ? -4.992 4.538 0.960 1.00 0.00 8 ILE A O 12
ATOM 7298 N N . GLU A 1 9 ? -6.495 5.687 -0.159 1.00 0.00 9 GLU A N 12
ATOM 7299 C CA . GLU A 1 9 ? -7.588 4.747 0.216 1.00 0.00 9 GLU A CA 12
ATOM 7300 C C . GLU A 1 9 ? -7.342 3.388 -0.432 1.00 0.00 9 GLU A C 12
ATOM 7301 O O . GLU A 1 9 ? -7.437 2.355 0.201 1.00 0.00 9 GLU A O 12
ATOM 7313 N N . LYS A 1 10 ? -7.029 3.383 -1.691 1.00 0.00 10 LYS A N 12
ATOM 7314 C CA . LYS A 1 10 ? -6.776 2.094 -2.394 1.00 0.00 10 LYS A CA 12
ATOM 7315 C C . LYS A 1 10 ? -5.458 1.499 -1.899 1.00 0.00 10 LYS A C 12
ATOM 7316 O O . LYS A 1 10 ? -5.233 0.307 -1.978 1.00 0.00 10 LYS A O 12
ATOM 7335 N N . LYS A 1 11 ? -4.591 2.320 -1.384 1.00 0.00 11 LYS A N 12
ATOM 7336 C CA . LYS A 1 11 ? -3.289 1.808 -0.874 1.00 0.00 11 LYS A CA 12
ATOM 7337 C C . LYS A 1 11 ? -3.515 1.113 0.464 1.00 0.00 11 LYS A C 12
ATOM 7338 O O . LYS A 1 11 ? -2.798 0.207 0.836 1.00 0.00 11 LYS A O 12
ATOM 7357 N N . TRP A 1 12 ? -4.515 1.528 1.185 1.00 0.00 12 TRP A N 12
ATOM 7358 C CA . TRP A 1 12 ? -4.798 0.889 2.499 1.00 0.00 12 TRP A CA 12
ATOM 7359 C C . TRP A 1 12 ? -5.557 -0.414 2.269 1.00 0.00 12 TRP A C 12
ATOM 7360 O O . TRP A 1 12 ? -5.203 -1.454 2.786 1.00 0.00 12 TRP A O 12
ATOM 7381 N N . LYS A 1 13 ? -6.591 -0.362 1.486 1.00 0.00 13 LYS A N 12
ATOM 7382 C CA . LYS A 1 13 ? -7.378 -1.595 1.208 1.00 0.00 13 LYS A CA 12
ATOM 7383 C C . LYS A 1 13 ? -6.456 -2.643 0.597 1.00 0.00 13 LYS A C 12
ATOM 7384 O O . LYS A 1 13 ? -6.547 -3.818 0.893 1.00 0.00 13 LYS A O 12
ATOM 7403 N N . VAL A 1 14 ? -5.559 -2.223 -0.242 1.00 0.00 14 VAL A N 12
ATOM 7404 C CA . VAL A 1 14 ? -4.615 -3.187 -0.863 1.00 0.00 14 VAL A CA 12
ATOM 7405 C C . VAL A 1 14 ? -3.611 -3.637 0.194 1.00 0.00 14 VAL A C 12
ATOM 7406 O O . VAL A 1 14 ? -3.155 -4.763 0.197 1.00 0.00 14 VAL A O 12
ATOM 7419 N N . PHE A 1 15 ? -3.273 -2.763 1.097 1.00 0.00 15 PHE A N 12
ATOM 7420 C CA . PHE A 1 15 ? -2.303 -3.131 2.167 1.00 0.00 15 PHE A CA 12
ATOM 7421 C C . PHE A 1 15 ? -2.933 -4.185 3.075 1.00 0.00 15 PHE A C 12
ATOM 7422 O O . PHE A 1 15 ? -2.277 -5.090 3.548 1.00 0.00 15 PHE A O 12
ATOM 7439 N N . LYS A 1 16 ? -4.206 -4.073 3.316 1.00 0.00 16 LYS A N 12
ATOM 7440 C CA . LYS A 1 16 ? -4.893 -5.064 4.190 1.00 0.00 16 LYS A CA 12
ATOM 7441 C C . LYS A 1 16 ? -4.744 -6.460 3.588 1.00 0.00 16 LYS A C 12
ATOM 7442 O O . LYS A 1 16 ? -4.828 -7.458 4.276 1.00 0.00 16 LYS A O 12
ATOM 7461 N N . LYS A 1 17 ? -4.525 -6.536 2.307 1.00 0.00 17 LYS A N 12
ATOM 7462 C CA . LYS A 1 17 ? -4.371 -7.866 1.653 1.00 0.00 17 LYS A CA 12
ATOM 7463 C C . LYS A 1 17 ? -3.050 -8.499 2.089 1.00 0.00 17 LYS A C 12
ATOM 7464 O O . LYS A 1 17 ? -2.947 -9.699 2.255 1.00 0.00 17 LYS A O 12
ATOM 7483 N N . ILE A 1 18 ? -2.040 -7.701 2.270 1.00 0.00 18 ILE A N 12
ATOM 7484 C CA . ILE A 1 18 ? -0.721 -8.250 2.692 1.00 0.00 18 ILE A CA 12
ATOM 7485 C C . ILE A 1 18 ? -0.787 -8.678 4.153 1.00 0.00 18 ILE A C 12
ATOM 7486 O O . ILE A 1 18 ? -0.072 -9.561 4.583 1.00 0.00 18 ILE A O 12
ATOM 7502 N N . GLU A 1 19 ? -1.647 -8.075 4.917 1.00 0.00 19 GLU A N 12
ATOM 7503 C CA . GLU A 1 19 ? -1.757 -8.474 6.343 1.00 0.00 19 GLU A CA 12
ATOM 7504 C C . GLU A 1 19 ? -1.951 -9.984 6.400 1.00 0.00 19 GLU A C 12
ATOM 7505 O O . GLU A 1 19 ? -1.327 -10.681 7.176 1.00 0.00 19 GLU A O 12
ATOM 7517 N N . LYS A 1 20 ? -2.801 -10.493 5.559 1.00 0.00 20 LYS A N 12
ATOM 7518 C CA . LYS A 1 20 ? -3.042 -11.961 5.531 1.00 0.00 20 LYS A CA 12
ATOM 7519 C C . LYS A 1 20 ? -1.862 -12.639 4.840 1.00 0.00 20 LYS A C 12
ATOM 7520 O O . LYS A 1 20 ? -1.623 -13.819 5.004 1.00 0.00 20 LYS A O 12
ATOM 7539 N N . ALA A 1 21 ? -1.118 -11.894 4.073 1.00 0.00 21 ALA A N 12
ATOM 7540 C CA . ALA A 1 21 ? 0.056 -12.481 3.374 1.00 0.00 21 ALA A CA 12
ATOM 7541 C C . ALA A 1 21 ? 1.303 -12.286 4.239 1.00 0.00 21 ALA A C 12
ATOM 7542 O O . ALA A 1 21 ? 2.359 -12.811 3.948 1.00 0.00 21 ALA A O 12
ATOM 7549 N N . GLY A 1 22 ? 1.186 -11.541 5.307 1.00 0.00 22 GLY A N 12
ATOM 7550 C CA . GLY A 1 22 ? 2.365 -11.322 6.191 1.00 0.00 22 GLY A CA 12
ATOM 7551 C C . GLY A 1 22 ? 3.195 -10.143 5.674 1.00 0.00 22 GLY A C 12
ATOM 7552 O O . GLY A 1 22 ? 3.087 -9.769 4.522 1.00 0.00 22 GLY A O 12
ATOM 7556 N N . PRO A 1 23 ? 4.002 -9.596 6.547 1.00 0.00 23 PRO A N 12
ATOM 7557 C CA . PRO A 1 23 ? 4.876 -8.454 6.223 1.00 0.00 23 PRO A CA 12
ATOM 7558 C C . PRO A 1 23 ? 6.136 -8.927 5.484 1.00 0.00 23 PRO A C 12
ATOM 7559 O O . PRO A 1 23 ? 7.094 -8.192 5.346 1.00 0.00 23 PRO A O 12
ATOM 7570 N N . LYS A 1 24 ? 6.145 -10.144 5.012 1.00 0.00 24 LYS A N 12
ATOM 7571 C CA . LYS A 1 24 ? 7.345 -10.653 4.289 1.00 0.00 24 LYS A CA 12
ATOM 7572 C C . LYS A 1 24 ? 7.705 -9.694 3.154 1.00 0.00 24 LYS A C 12
ATOM 7573 O O . LYS A 1 24 ? 8.812 -9.694 2.653 1.00 0.00 24 LYS A O 12
ATOM 7592 N N . TRP A 1 25 ? 6.779 -8.872 2.748 1.00 0.00 25 TRP A N 12
ATOM 7593 C CA . TRP A 1 25 ? 7.065 -7.908 1.648 1.00 0.00 25 TRP A CA 12
ATOM 7594 C C . TRP A 1 25 ? 8.069 -6.861 2.136 1.00 0.00 25 TRP A C 12
ATOM 7595 O O . TRP A 1 25 ? 8.547 -6.044 1.375 1.00 0.00 25 TRP A O 12
ATOM 7616 N N . LYS A 1 26 ? 8.391 -6.876 3.401 1.00 0.00 26 LYS A N 12
ATOM 7617 C CA . LYS A 1 26 ? 9.364 -5.881 3.935 1.00 0.00 26 LYS A CA 12
ATOM 7618 C C . LYS A 1 26 ? 10.448 -6.604 4.738 1.00 0.00 26 LYS A C 12
ATOM 7619 O O . LYS A 1 26 ? 11.340 -5.988 5.288 1.00 0.00 26 LYS A O 12
ATOM 7638 N N . VAL A 1 27 ? 10.381 -7.906 4.811 1.00 0.00 27 VAL A N 12
ATOM 7639 C CA . VAL A 1 27 ? 11.411 -8.662 5.578 1.00 0.00 27 VAL A CA 12
ATOM 7640 C C . VAL A 1 27 ? 12.680 -8.792 4.739 1.00 0.00 27 VAL A C 12
ATOM 7641 O O . VAL A 1 27 ? 13.780 -8.812 5.253 1.00 0.00 27 VAL A O 12
ATOM 7654 N N . PHE A 1 28 ? 12.533 -8.881 3.450 1.00 0.00 28 PHE A N 12
ATOM 7655 C CA . PHE A 1 28 ? 13.726 -9.013 2.567 1.00 0.00 28 PHE A CA 12
ATOM 7656 C C . PHE A 1 28 ? 14.566 -7.738 2.646 1.00 0.00 28 PHE A C 12
ATOM 7657 O O . PHE A 1 28 ? 15.765 -7.756 2.452 1.00 0.00 28 PHE A O 12
ATOM 7674 N N . LYS A 1 29 ? 13.942 -6.631 2.928 1.00 0.00 29 LYS A N 12
ATOM 7675 C CA . LYS A 1 29 ? 14.695 -5.348 3.018 1.00 0.00 29 LYS A CA 12
ATOM 7676 C C . LYS A 1 29 ? 15.755 -5.454 4.113 1.00 0.00 29 LYS A C 12
ATOM 7677 O O . LYS A 1 29 ? 16.775 -4.797 4.069 1.00 0.00 29 LYS A O 12
ATOM 7696 N N . LYS A 1 30 ? 15.521 -6.281 5.089 1.00 0.00 30 LYS A N 12
ATOM 7697 C CA . LYS A 1 30 ? 16.516 -6.435 6.187 1.00 0.00 30 LYS A CA 12
ATOM 7698 C C . LYS A 1 30 ? 17.854 -6.872 5.595 1.00 0.00 30 LYS A C 12
ATOM 7699 O O . LYS A 1 30 ? 18.909 -6.542 6.100 1.00 0.00 30 LYS A O 12
ATOM 7718 N N . ILE A 1 31 ? 17.812 -7.611 4.526 1.00 0.00 31 ILE A N 12
ATOM 7719 C CA . ILE A 1 31 ? 19.074 -8.075 3.886 1.00 0.00 31 ILE A CA 12
ATOM 7720 C C . ILE A 1 31 ? 19.767 -6.894 3.211 1.00 0.00 31 ILE A C 12
ATOM 7721 O O . ILE A 1 31 ? 20.978 -6.787 3.202 1.00 0.00 31 ILE A O 12
ATOM 7737 N N . GLU A 1 32 ? 19.003 -6.013 2.642 1.00 0.00 32 GLU A N 12
ATOM 7738 C CA . GLU A 1 32 ? 19.596 -4.832 1.954 1.00 0.00 32 GLU A CA 12
ATOM 7739 C C . GLU A 1 32 ? 20.263 -3.919 2.982 1.00 0.00 32 GLU A C 12
ATOM 7740 O O . GLU A 1 32 ? 21.210 -3.218 2.686 1.00 0.00 32 GLU A O 12
ATOM 7752 N N . LYS A 1 33 ? 19.774 -3.923 4.188 1.00 0.00 33 LYS A N 12
ATOM 7753 C CA . LYS A 1 33 ? 20.375 -3.056 5.241 1.00 0.00 33 LYS A CA 12
ATOM 7754 C C . LYS A 1 33 ? 21.405 -3.859 6.038 1.00 0.00 33 LYS A C 12
ATOM 7755 O O . LYS A 1 33 ? 22.479 -3.373 6.335 1.00 0.00 33 LYS A O 12
ATOM 7777 N N . LYS A 1 1 ? -3.594 17.646 -2.669 1.00 0.00 1 LYS A N 13
ATOM 7778 C CA . LYS A 1 1 ? -4.864 17.445 -3.424 1.00 0.00 1 LYS A CA 13
ATOM 7779 C C . LYS A 1 1 ? -5.706 16.373 -2.729 1.00 0.00 1 LYS A C 13
ATOM 7780 O O . LYS A 1 1 ? -5.194 15.372 -2.267 1.00 0.00 1 LYS A O 13
ATOM 7801 N N . TRP A 1 2 ? -6.993 16.574 -2.651 1.00 0.00 2 TRP A N 13
ATOM 7802 C CA . TRP A 1 2 ? -7.865 15.566 -1.984 1.00 0.00 2 TRP A CA 13
ATOM 7803 C C . TRP A 1 2 ? -7.896 14.286 -2.820 1.00 0.00 2 TRP A C 13
ATOM 7804 O O . TRP A 1 2 ? -8.178 13.214 -2.323 1.00 0.00 2 TRP A O 13
ATOM 7825 N N . LYS A 1 3 ? -7.606 14.392 -4.085 1.00 0.00 3 LYS A N 13
ATOM 7826 C CA . LYS A 1 3 ? -7.616 13.184 -4.958 1.00 0.00 3 LYS A CA 13
ATOM 7827 C C . LYS A 1 3 ? -6.485 12.247 -4.541 1.00 0.00 3 LYS A C 13
ATOM 7828 O O . LYS A 1 3 ? -6.540 11.053 -4.758 1.00 0.00 3 LYS A O 13
ATOM 7847 N N . VAL A 1 4 ? -5.460 12.781 -3.941 1.00 0.00 4 VAL A N 13
ATOM 7848 C CA . VAL A 1 4 ? -4.323 11.925 -3.505 1.00 0.00 4 VAL A CA 13
ATOM 7849 C C . VAL A 1 4 ? -4.808 10.946 -2.438 1.00 0.00 4 VAL A C 13
ATOM 7850 O O . VAL A 1 4 ? -4.316 9.841 -2.322 1.00 0.00 4 VAL A O 13
ATOM 7863 N N . PHE A 1 5 ? -5.771 11.346 -1.661 1.00 0.00 5 PHE A N 13
ATOM 7864 C CA . PHE A 1 5 ? -6.294 10.442 -0.598 1.00 0.00 5 PHE A CA 13
ATOM 7865 C C . PHE A 1 5 ? -6.887 9.194 -1.240 1.00 0.00 5 PHE A C 13
ATOM 7866 O O . PHE A 1 5 ? -6.898 8.128 -0.658 1.00 0.00 5 PHE A O 13
ATOM 7883 N N . LYS A 1 6 ? -7.376 9.314 -2.439 1.00 0.00 6 LYS A N 13
ATOM 7884 C CA . LYS A 1 6 ? -7.959 8.125 -3.116 1.00 0.00 6 LYS A CA 13
ATOM 7885 C C . LYS A 1 6 ? -6.877 7.067 -3.270 1.00 0.00 6 LYS A C 13
ATOM 7886 O O . LYS A 1 6 ? -7.125 5.884 -3.151 1.00 0.00 6 LYS A O 13
ATOM 7905 N N . LYS A 1 7 ? -5.672 7.486 -3.511 1.00 0.00 7 LYS A N 13
ATOM 7906 C CA . LYS A 1 7 ? -4.564 6.506 -3.648 1.00 0.00 7 LYS A CA 13
ATOM 7907 C C . LYS A 1 7 ? -4.304 5.897 -2.280 1.00 0.00 7 LYS A C 13
ATOM 7908 O O . LYS A 1 7 ? -3.945 4.743 -2.151 1.00 0.00 7 LYS A O 13
ATOM 7927 N N . ILE A 1 8 ? -4.514 6.666 -1.258 1.00 0.00 8 ILE A N 13
ATOM 7928 C CA . ILE A 1 8 ? -4.318 6.149 0.117 1.00 0.00 8 ILE A CA 13
ATOM 7929 C C . ILE A 1 8 ? -5.485 5.226 0.434 1.00 0.00 8 ILE A C 13
ATOM 7930 O O . ILE A 1 8 ? -5.357 4.245 1.139 1.00 0.00 8 ILE A O 13
ATOM 7946 N N . GLU A 1 9 ? -6.627 5.549 -0.096 1.00 0.00 9 GLU A N 13
ATOM 7947 C CA . GLU A 1 9 ? -7.837 4.714 0.145 1.00 0.00 9 GLU A CA 13
ATOM 7948 C C . GLU A 1 9 ? -7.654 3.349 -0.513 1.00 0.00 9 GLU A C 13
ATOM 7949 O O . GLU A 1 9 ? -7.964 2.322 0.057 1.00 0.00 9 GLU A O 13
ATOM 7961 N N . LYS A 1 10 ? -7.153 3.335 -1.712 1.00 0.00 10 LYS A N 13
ATOM 7962 C CA . LYS A 1 10 ? -6.945 2.041 -2.422 1.00 0.00 10 LYS A CA 13
ATOM 7963 C C . LYS A 1 10 ? -5.681 1.365 -1.894 1.00 0.00 10 LYS A C 13
ATOM 7964 O O . LYS A 1 10 ? -5.529 0.162 -1.966 1.00 0.00 10 LYS A O 13
ATOM 7983 N N . LYS A 1 11 ? -4.777 2.132 -1.357 1.00 0.00 11 LYS A N 13
ATOM 7984 C CA . LYS A 1 11 ? -3.521 1.541 -0.815 1.00 0.00 11 LYS A CA 13
ATOM 7985 C C . LYS A 1 11 ? -3.823 0.848 0.512 1.00 0.00 11 LYS A C 13
ATOM 7986 O O . LYS A 1 11 ? -3.153 -0.085 0.907 1.00 0.00 11 LYS A O 13
ATOM 8005 N N . TRP A 1 12 ? -4.824 1.304 1.205 1.00 0.00 12 TRP A N 13
A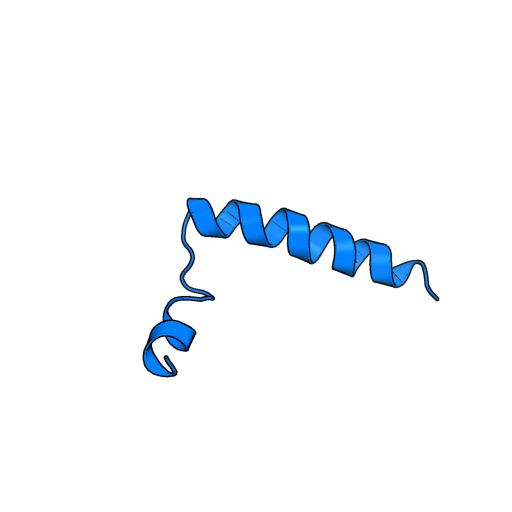TOM 8006 C CA . TRP A 1 12 ? -5.176 0.678 2.509 1.00 0.00 12 TRP A CA 13
ATOM 8007 C C . TRP A 1 12 ? -5.968 -0.603 2.261 1.00 0.00 12 TRP A C 13
ATOM 8008 O O . TRP A 1 12 ? -5.663 -1.651 2.797 1.00 0.00 12 TRP A O 13
ATOM 8029 N N . LYS A 1 13 ? -6.978 -0.527 1.447 1.00 0.00 13 LYS A N 13
ATOM 8030 C CA . LYS A 1 13 ? -7.798 -1.737 1.158 1.00 0.00 13 LYS A CA 13
ATOM 8031 C C . LYS A 1 13 ? -6.893 -2.829 0.598 1.00 0.00 13 LYS A C 13
ATOM 8032 O O . LYS A 1 13 ? -7.030 -3.992 0.920 1.00 0.00 13 LYS A O 13
ATOM 8051 N N . VAL A 1 14 ? -5.960 -2.460 -0.223 1.00 0.00 14 VAL A N 13
ATOM 8052 C CA . VAL A 1 14 ? -5.030 -3.472 -0.791 1.00 0.00 14 VAL A CA 13
ATOM 8053 C C . VAL A 1 14 ? -4.042 -3.887 0.295 1.00 0.00 14 VAL A C 13
ATOM 8054 O O . VAL A 1 14 ? -3.594 -5.014 0.352 1.00 0.00 14 VAL A O 13
ATOM 8067 N N . PHE A 1 15 ? -3.706 -2.975 1.163 1.00 0.00 15 PHE A N 13
ATOM 8068 C CA . PHE A 1 15 ? -2.750 -3.298 2.259 1.00 0.00 15 PHE A CA 13
ATOM 8069 C C . PHE A 1 15 ? -3.350 -4.385 3.149 1.00 0.00 15 PHE A C 13
ATOM 8070 O O . PHE A 1 15 ? -2.658 -5.256 3.636 1.00 0.00 15 PHE A O 13
ATOM 8087 N N . LYS A 1 16 ? -4.632 -4.336 3.361 1.00 0.00 16 LYS A N 13
ATOM 8088 C CA . LYS A 1 16 ? -5.287 -5.363 4.219 1.00 0.00 16 LYS A CA 13
ATOM 8089 C C . LYS A 1 16 ? -5.077 -6.743 3.603 1.00 0.00 16 LYS A C 13
ATOM 8090 O O . LYS A 1 16 ? -4.947 -7.733 4.295 1.00 0.00 16 LYS A O 13
ATOM 8109 N N . LYS A 1 17 ? -5.040 -6.814 2.305 1.00 0.00 17 LYS A N 13
ATOM 8110 C CA . LYS A 1 17 ? -4.833 -8.128 1.637 1.00 0.00 17 LYS A CA 13
ATOM 8111 C C . LYS A 1 17 ? -3.396 -8.588 1.869 1.00 0.00 17 LYS A C 13
ATOM 8112 O O . LYS A 1 17 ? -3.141 -9.717 2.237 1.00 0.00 17 LYS A O 13
ATOM 8131 N N . ILE A 1 18 ? -2.460 -7.713 1.658 1.00 0.00 18 ILE A N 13
ATOM 8132 C CA . ILE A 1 18 ? -1.031 -8.077 1.865 1.00 0.00 18 ILE A CA 13
ATOM 8133 C C . ILE A 1 18 ? -0.730 -8.122 3.357 1.00 0.00 18 ILE A C 13
ATOM 8134 O O . ILE A 1 18 ? 0.155 -8.825 3.798 1.00 0.00 18 ILE A O 13
ATOM 8150 N N . GLU A 1 19 ? -1.460 -7.387 4.141 1.00 0.00 19 GLU A N 13
ATOM 8151 C CA . GLU A 1 19 ? -1.209 -7.408 5.605 1.00 0.00 19 GLU A CA 13
ATOM 8152 C C . GLU A 1 19 ? -1.271 -8.851 6.088 1.00 0.00 19 GLU A C 13
ATOM 8153 O O . GLU A 1 19 ? -0.462 -9.295 6.880 1.00 0.00 19 GLU A O 13
ATOM 8165 N N . LYS A 1 20 ? -2.223 -9.591 5.601 1.00 0.00 20 LYS A N 13
ATOM 8166 C CA . LYS A 1 20 ? -2.349 -11.017 6.012 1.00 0.00 20 LYS A CA 13
ATOM 8167 C C . LYS A 1 20 ? -1.216 -11.820 5.377 1.00 0.00 20 LYS A C 13
ATOM 8168 O O . LYS A 1 20 ? -0.829 -12.864 5.863 1.00 0.00 20 LYS A O 13
ATOM 8187 N N . ALA A 1 21 ? -0.675 -11.331 4.299 1.00 0.00 21 ALA A N 13
ATOM 8188 C CA . ALA A 1 21 ? 0.441 -12.053 3.631 1.00 0.00 21 ALA A CA 13
ATOM 8189 C C . ALA A 1 21 ? 1.771 -11.446 4.080 1.00 0.00 21 ALA A C 13
ATOM 8190 O O . ALA A 1 21 ? 2.832 -11.954 3.774 1.00 0.00 21 ALA A O 13
ATOM 8197 N N . GLY A 1 22 ? 1.723 -10.359 4.804 1.00 0.00 22 GLY A N 13
ATOM 8198 C CA . GLY A 1 22 ? 2.986 -9.721 5.273 1.00 0.00 22 GLY A CA 13
ATOM 8199 C C . GLY A 1 22 ? 2.985 -9.647 6.802 1.00 0.00 22 GLY A C 13
ATOM 8200 O O . GLY A 1 22 ? 1.941 -9.690 7.423 1.00 0.00 22 GLY A O 13
ATOM 8204 N N . PRO A 1 23 ? 4.162 -9.535 7.363 1.00 0.00 23 PRO A N 13
ATOM 8205 C CA . PRO A 1 23 ? 4.343 -9.452 8.823 1.00 0.00 23 PRO A CA 13
ATOM 8206 C C . PRO A 1 23 ? 4.017 -8.041 9.321 1.00 0.00 23 PRO A C 13
ATOM 8207 O O . PRO A 1 23 ? 4.081 -7.758 10.500 1.00 0.00 23 PRO A O 13
ATOM 8218 N N . LYS A 1 24 ? 3.671 -7.153 8.429 1.00 0.00 24 LYS A N 13
ATOM 8219 C CA . LYS A 1 24 ? 3.344 -5.762 8.851 1.00 0.00 24 LYS A CA 13
ATOM 8220 C C . LYS A 1 24 ? 2.063 -5.767 9.688 1.00 0.00 24 LYS A C 13
ATOM 8221 O O . LYS A 1 24 ? 1.703 -4.777 10.294 1.00 0.00 24 LYS A O 13
ATOM 8240 N N . TRP A 1 25 ? 1.371 -6.873 9.727 1.00 0.00 25 TRP A N 13
ATOM 8241 C CA . TRP A 1 25 ? 0.115 -6.934 10.526 1.00 0.00 25 TRP A CA 13
ATOM 8242 C C . TRP A 1 25 ? 0.443 -6.717 12.003 1.00 0.00 25 TRP A C 13
ATOM 8243 O O . TRP A 1 25 ? -0.384 -6.276 12.777 1.00 0.00 25 TRP A O 13
ATOM 8264 N N . LYS A 1 26 ? 1.646 -7.021 12.396 1.00 0.00 26 LYS A N 13
ATOM 8265 C CA . LYS A 1 26 ? 2.038 -6.829 13.820 1.00 0.00 26 LYS A CA 13
ATOM 8266 C C . LYS A 1 26 ? 2.934 -5.596 13.929 1.00 0.00 26 LYS A C 13
ATOM 8267 O O . LYS A 1 26 ? 3.136 -5.052 14.996 1.00 0.00 26 LYS A O 13
ATOM 8286 N N . VAL A 1 27 ? 3.472 -5.152 12.827 1.00 0.00 27 VAL A N 13
ATOM 8287 C CA . VAL A 1 27 ? 4.354 -3.953 12.856 1.00 0.00 27 VAL A CA 13
ATOM 8288 C C . VAL A 1 27 ? 3.502 -2.703 13.063 1.00 0.00 27 VAL A C 13
ATOM 8289 O O . VAL A 1 27 ? 3.922 -1.743 13.678 1.00 0.00 27 VAL A O 13
ATOM 8302 N N . PHE A 1 28 ? 2.306 -2.712 12.552 1.00 0.00 28 PHE A N 13
ATOM 8303 C CA . PHE A 1 28 ? 1.413 -1.530 12.710 1.00 0.00 28 PHE A CA 13
ATOM 8304 C C . PHE A 1 28 ? 1.146 -1.289 14.195 1.00 0.00 28 PHE A C 13
ATOM 8305 O O . PHE A 1 28 ? 0.895 -0.179 14.620 1.00 0.00 28 PHE A O 13
ATOM 8322 N N . LYS A 1 29 ? 1.200 -2.322 14.985 1.00 0.00 29 LYS A N 13
ATOM 8323 C CA . LYS A 1 29 ? 0.951 -2.160 16.444 1.00 0.00 29 LYS A CA 13
ATOM 8324 C C . LYS A 1 29 ? 2.027 -1.260 17.048 1.00 0.00 29 LYS A C 13
ATOM 8325 O O . LYS A 1 29 ? 1.824 -0.626 18.064 1.00 0.00 29 LYS A O 13
ATOM 8344 N N . LYS A 1 30 ? 3.170 -1.198 16.429 1.00 0.00 30 LYS A N 13
ATOM 8345 C CA . LYS A 1 30 ? 4.264 -0.338 16.963 1.00 0.00 30 LYS A CA 13
ATOM 8346 C C . LYS A 1 30 ? 3.783 1.110 17.026 1.00 0.00 30 LYS A C 13
ATOM 8347 O O . LYS A 1 30 ? 4.199 1.881 17.868 1.00 0.00 30 LYS A O 13
ATOM 8366 N N . ILE A 1 31 ? 2.906 1.480 16.139 1.00 0.00 31 ILE A N 13
ATOM 8367 C CA . ILE A 1 31 ? 2.385 2.876 16.137 1.00 0.00 31 ILE A CA 13
ATOM 8368 C C . ILE A 1 31 ? 1.565 3.114 17.401 1.00 0.00 31 ILE A C 13
ATOM 8369 O O . ILE A 1 31 ? 1.611 4.171 18.000 1.00 0.00 31 ILE A O 13
ATOM 8385 N N . GLU A 1 32 ? 0.816 2.136 17.808 1.00 0.00 32 GLU A N 13
ATOM 8386 C CA . GLU A 1 32 ? -0.017 2.288 19.035 1.00 0.00 32 GLU A CA 13
ATOM 8387 C C . GLU A 1 32 ? 0.892 2.377 20.259 1.00 0.00 32 GLU A C 13
ATOM 8388 O O . GLU A 1 32 ? 0.555 2.987 21.254 1.00 0.00 32 GLU A O 13
ATOM 8400 N N . LYS A 1 33 ? 2.042 1.773 20.191 1.00 0.00 33 LYS A N 13
ATOM 8401 C CA . LYS A 1 33 ? 2.979 1.818 21.348 1.00 0.00 33 LYS A CA 13
ATOM 8402 C C . LYS A 1 33 ? 3.920 3.015 21.194 1.00 0.00 33 LYS A C 13
ATOM 8403 O O . LYS A 1 33 ? 4.469 3.245 20.136 1.00 0.00 33 LYS A O 13
ATOM 8425 N N . LYS A 1 1 ? -3.714 18.282 -2.818 1.00 0.00 1 LYS A N 14
ATOM 8426 C CA . LYS A 1 1 ? -4.569 17.515 -3.768 1.00 0.00 1 LYS A CA 14
ATOM 8427 C C . LYS A 1 1 ? -5.406 16.500 -2.990 1.00 0.00 1 LYS A C 14
ATOM 8428 O O . LYS A 1 1 ? -4.899 15.525 -2.473 1.00 0.00 1 LYS A O 14
ATOM 8449 N N . TRP A 1 2 ? -6.686 16.725 -2.904 1.00 0.00 2 TRP A N 14
ATOM 8450 C CA . TRP A 1 2 ? -7.563 15.781 -2.159 1.00 0.00 2 TRP A CA 14
ATOM 8451 C C . TRP A 1 2 ? -7.669 14.464 -2.929 1.00 0.00 2 TRP A C 14
ATOM 8452 O O . TRP A 1 2 ? -8.037 13.442 -2.384 1.00 0.00 2 TRP A O 14
ATOM 8473 N N . LYS A 1 3 ? -7.347 14.479 -4.192 1.00 0.00 3 LYS A N 14
ATOM 8474 C CA . LYS A 1 3 ? -7.429 13.226 -4.995 1.00 0.00 3 LYS A CA 14
ATOM 8475 C C . LYS A 1 3 ? -6.374 12.239 -4.499 1.00 0.00 3 LYS A C 14
ATOM 8476 O O . LYS A 1 3 ? -6.504 11.042 -4.656 1.00 0.00 3 LYS A O 14
ATOM 8495 N N . VAL A 1 4 ? -5.330 12.737 -3.903 1.00 0.00 4 VAL A N 14
ATOM 8496 C CA . VAL A 1 4 ? -4.258 11.836 -3.394 1.00 0.00 4 VAL A CA 14
ATOM 8497 C C . VAL A 1 4 ? -4.839 10.896 -2.340 1.00 0.00 4 VAL A C 14
ATOM 8498 O O . VAL A 1 4 ? -4.403 9.772 -2.186 1.00 0.00 4 VAL A O 14
ATOM 8511 N N . PHE A 1 5 ? -5.818 11.348 -1.613 1.00 0.00 5 PHE A N 14
ATOM 8512 C CA . PHE A 1 5 ? -6.431 10.483 -0.566 1.00 0.00 5 PHE A CA 14
ATOM 8513 C C . PHE A 1 5 ? -7.035 9.245 -1.218 1.00 0.00 5 PHE A C 14
ATOM 8514 O O . PHE A 1 5 ? -7.107 8.188 -0.622 1.00 0.00 5 PHE A O 14
ATOM 8531 N N . LYS A 1 6 ? -7.460 9.360 -2.440 1.00 0.00 6 LYS A N 14
ATOM 8532 C CA . LYS A 1 6 ? -8.046 8.180 -3.127 1.00 0.00 6 LYS A CA 14
ATOM 8533 C C . LYS A 1 6 ? -6.956 7.137 -3.321 1.00 0.00 6 LYS A C 14
ATOM 8534 O O . LYS A 1 6 ? -7.194 5.947 -3.253 1.00 0.00 6 LYS A O 14
ATOM 8553 N N . LYS A 1 7 ? -5.753 7.576 -3.537 1.00 0.00 7 LYS A N 14
ATOM 8554 C CA . LYS A 1 7 ? -4.635 6.615 -3.708 1.00 0.00 7 LYS A CA 14
ATOM 8555 C C . LYS A 1 7 ? -4.362 5.965 -2.361 1.00 0.00 7 LYS A C 14
ATOM 8556 O O . LYS A 1 7 ? -3.994 4.811 -2.268 1.00 0.00 7 LYS A O 14
ATOM 8575 N N . ILE A 1 8 ? -4.569 6.704 -1.314 1.00 0.00 8 ILE A N 14
ATOM 8576 C CA . ILE A 1 8 ? -4.359 6.152 0.046 1.00 0.00 8 ILE A CA 14
ATOM 8577 C C . ILE A 1 8 ? -5.519 5.217 0.353 1.00 0.00 8 ILE A C 14
ATOM 8578 O O . ILE A 1 8 ? -5.383 4.229 1.045 1.00 0.00 8 ILE A O 14
ATOM 8594 N N . GLU A 1 9 ? -6.665 5.542 -0.166 1.00 0.00 9 GLU A N 14
ATOM 8595 C CA . GLU A 1 9 ? -7.868 4.696 0.073 1.00 0.00 9 GLU A CA 14
ATOM 8596 C C . GLU A 1 9 ? -7.670 3.330 -0.575 1.00 0.00 9 GLU A C 14
ATOM 8597 O O . GLU A 1 9 ? -7.906 2.302 0.027 1.00 0.00 9 GLU A O 14
ATOM 8609 N N . LYS A 1 10 ? -7.236 3.313 -1.798 1.00 0.00 10 LYS A N 14
ATOM 8610 C CA . LYS A 1 10 ? -7.018 2.013 -2.496 1.00 0.00 10 LYS A CA 14
ATOM 8611 C C . LYS A 1 10 ? -5.737 1.365 -1.973 1.00 0.00 10 LYS A C 14
ATOM 8612 O O . LYS A 1 10 ? -5.563 0.164 -2.045 1.00 0.00 10 LYS A O 14
ATOM 8631 N N . LYS A 1 11 ? -4.843 2.149 -1.444 1.00 0.00 11 LYS A N 14
ATOM 8632 C CA . LYS A 1 11 ? -3.574 1.581 -0.908 1.00 0.00 11 LYS A CA 14
ATOM 8633 C C . LYS A 1 11 ? -3.857 0.897 0.426 1.00 0.00 11 LYS A C 14
ATOM 8634 O O . LYS A 1 11 ? -3.181 -0.033 0.818 1.00 0.00 11 LYS A O 14
ATOM 8653 N N . TRP A 1 12 ? -4.856 1.350 1.123 1.00 0.00 12 TRP A N 14
ATOM 8654 C CA . TRP A 1 12 ? -5.194 0.729 2.433 1.00 0.00 12 TRP A CA 14
ATOM 8655 C C . TRP A 1 12 ? -5.960 -0.571 2.196 1.00 0.00 12 TRP A C 14
ATOM 8656 O O . TRP A 1 12 ? -5.632 -1.607 2.738 1.00 0.00 12 TRP A O 14
ATOM 8677 N N . LYS A 1 13 ? -6.975 -0.519 1.384 1.00 0.00 13 LYS A N 14
ATOM 8678 C CA . LYS A 1 13 ? -7.771 -1.747 1.105 1.00 0.00 13 LYS A CA 14
ATOM 8679 C C . LYS A 1 13 ? -6.850 -2.823 0.538 1.00 0.00 13 LYS A C 14
ATOM 8680 O O . LYS A 1 13 ? -7.061 -4.005 0.733 1.00 0.00 13 LYS A O 14
ATOM 8699 N N . VAL A 1 14 ? -5.823 -2.422 -0.149 1.00 0.00 14 VAL A N 14
ATOM 8700 C CA . VAL A 1 14 ? -4.874 -3.417 -0.718 1.00 0.00 14 VAL A CA 14
ATOM 8701 C C . VAL A 1 14 ? -3.877 -3.813 0.367 1.00 0.00 14 VAL A C 14
ATOM 8702 O O . VAL A 1 14 ? -3.414 -4.934 0.427 1.00 0.00 14 VAL A O 14
ATOM 8715 N N . PHE A 1 15 ? -3.551 -2.894 1.228 1.00 0.00 15 PHE A N 14
ATOM 8716 C CA . PHE A 1 15 ? -2.588 -3.199 2.323 1.00 0.00 15 PHE A CA 14
ATOM 8717 C C . PHE A 1 15 ? -3.175 -4.281 3.226 1.00 0.00 15 PHE A C 14
ATOM 8718 O O . PHE A 1 15 ? -2.475 -5.140 3.724 1.00 0.00 15 PHE A O 14
ATOM 8735 N N . LYS A 1 16 ? -4.458 -4.245 3.436 1.00 0.00 16 LYS A N 14
ATOM 8736 C CA . LYS A 1 16 ? -5.105 -5.267 4.304 1.00 0.00 16 LYS A CA 14
ATOM 8737 C C . LYS A 1 16 ? -4.928 -6.647 3.674 1.00 0.00 16 LYS A C 14
ATOM 8738 O O . LYS A 1 16 ? -4.833 -7.647 4.356 1.00 0.00 16 LYS A O 14
ATOM 8757 N N . LYS A 1 17 ? -4.881 -6.702 2.375 1.00 0.00 17 LYS A N 14
ATOM 8758 C CA . LYS A 1 17 ? -4.706 -8.012 1.689 1.00 0.00 17 LYS A CA 14
ATOM 8759 C C . LYS A 1 17 ? -3.290 -8.521 1.933 1.00 0.00 17 LYS A C 14
ATOM 8760 O O . LYS A 1 17 ? -3.074 -9.675 2.243 1.00 0.00 17 LYS A O 14
ATOM 8779 N N . ILE A 1 18 ? -2.325 -7.663 1.793 1.00 0.00 18 ILE A N 14
ATOM 8780 C CA . ILE A 1 18 ? -0.912 -8.080 2.014 1.00 0.00 18 ILE A CA 14
ATOM 8781 C C . ILE A 1 18 ? -0.651 -8.221 3.507 1.00 0.00 18 ILE A C 14
ATOM 8782 O O . ILE A 1 18 ? 0.185 -8.994 3.930 1.00 0.00 18 ILE A O 14
ATOM 8798 N N . GLU A 1 19 ? -1.362 -7.492 4.312 1.00 0.00 19 GLU A N 14
ATOM 8799 C CA . GLU A 1 19 ? -1.151 -7.605 5.777 1.00 0.00 19 GLU A CA 14
ATOM 8800 C C . GLU A 1 19 ? -1.313 -9.067 6.174 1.00 0.00 19 GLU A C 14
ATOM 8801 O O . GLU A 1 19 ? -0.551 -9.605 6.954 1.00 0.00 19 GLU A O 14
ATOM 8813 N N . LYS A 1 20 ? -2.293 -9.717 5.622 1.00 0.00 20 LYS A N 14
ATOM 8814 C CA . LYS A 1 20 ? -2.517 -11.153 5.943 1.00 0.00 20 LYS A CA 14
ATOM 8815 C C . LYS A 1 20 ? -1.450 -11.987 5.239 1.00 0.00 20 LYS A C 14
ATOM 8816 O O . LYS A 1 20 ? -1.152 -13.098 5.630 1.00 0.00 20 LYS A O 14
ATOM 8835 N N . ALA A 1 21 ? -0.865 -11.449 4.209 1.00 0.00 21 ALA A N 14
ATOM 8836 C CA . ALA A 1 21 ? 0.194 -12.194 3.478 1.00 0.00 21 ALA A CA 14
ATOM 8837 C C . ALA A 1 21 ? 1.562 -11.751 4.000 1.00 0.00 21 ALA A C 14
ATOM 8838 O O . ALA A 1 21 ? 2.582 -12.315 3.656 1.00 0.00 21 ALA A O 14
ATOM 8845 N N . GLY A 1 22 ? 1.590 -10.744 4.833 1.00 0.00 22 GLY A N 14
ATOM 8846 C CA . GLY A 1 22 ? 2.890 -10.266 5.381 1.00 0.00 22 GLY A CA 14
ATOM 8847 C C . GLY A 1 22 ? 2.885 -10.427 6.904 1.00 0.00 22 GLY A C 14
ATOM 8848 O O . GLY A 1 22 ? 2.538 -9.508 7.620 1.00 0.00 22 GLY A O 14
ATOM 8852 N N . PRO A 1 23 ? 3.270 -11.594 7.351 1.00 0.00 23 PRO A N 14
ATOM 8853 C CA . PRO A 1 23 ? 3.322 -11.921 8.786 1.00 0.00 23 PRO A CA 14
ATOM 8854 C C . PRO A 1 23 ? 4.583 -11.332 9.426 1.00 0.00 23 PRO A C 14
ATOM 8855 O O . PRO A 1 23 ? 5.265 -11.987 10.190 1.00 0.00 23 PRO A O 14
ATOM 8866 N N . LYS A 1 24 ? 4.900 -10.103 9.123 1.00 0.00 24 LYS A N 14
ATOM 8867 C CA . LYS A 1 24 ? 6.113 -9.479 9.720 1.00 0.00 24 LYS A CA 14
ATOM 8868 C C . LYS A 1 24 ? 5.867 -9.223 11.207 1.00 0.00 24 LYS A C 14
ATOM 8869 O O . LYS A 1 24 ? 6.775 -8.908 11.951 1.00 0.00 24 LYS A O 14
ATOM 8888 N N . TRP A 1 25 ? 4.645 -9.356 11.647 1.00 0.00 25 TRP A N 14
ATOM 8889 C CA . TRP A 1 25 ? 4.346 -9.121 13.086 1.00 0.00 25 TRP A CA 14
ATOM 8890 C C . TRP A 1 25 ? 5.007 -10.214 13.925 1.00 0.00 25 TRP A C 14
ATOM 8891 O O . TRP A 1 25 ? 5.116 -10.106 15.131 1.00 0.00 25 TRP A O 14
ATOM 8912 N N . LYS A 1 26 ? 5.453 -11.268 13.298 1.00 0.00 26 LYS A N 14
ATOM 8913 C CA . LYS A 1 26 ? 6.111 -12.365 14.059 1.00 0.00 26 LYS A CA 14
ATOM 8914 C C . LYS A 1 26 ? 7.578 -12.004 14.293 1.00 0.00 26 LYS A C 14
ATOM 8915 O O . LYS A 1 26 ? 8.249 -12.589 15.121 1.00 0.00 26 LYS A O 14
ATOM 8934 N N . VAL A 1 27 ? 8.079 -11.039 13.573 1.00 0.00 27 VAL A N 14
ATOM 8935 C CA . VAL A 1 27 ? 9.499 -10.633 13.754 1.00 0.00 27 VAL A CA 14
ATOM 8936 C C . VAL A 1 27 ? 9.622 -9.793 15.023 1.00 0.00 27 VAL A C 14
ATOM 8937 O O . VAL A 1 27 ? 10.622 -9.825 15.711 1.00 0.00 27 VAL A O 14
ATOM 8950 N N . PHE A 1 28 ? 8.605 -9.045 15.339 1.00 0.00 28 PHE A N 14
ATOM 8951 C CA . PHE A 1 28 ? 8.646 -8.204 16.566 1.00 0.00 28 PHE A CA 14
ATOM 8952 C C . PHE A 1 28 ? 8.547 -9.106 17.794 1.00 0.00 28 PHE A C 14
ATOM 8953 O O . PHE A 1 28 ? 9.092 -8.816 18.841 1.00 0.00 28 PHE A O 14
ATOM 8970 N N . LYS A 1 29 ? 7.854 -10.200 17.668 1.00 0.00 29 LYS A N 14
ATOM 8971 C CA . LYS A 1 29 ? 7.714 -11.134 18.820 1.00 0.00 29 LYS A CA 14
ATOM 8972 C C . LYS A 1 29 ? 8.995 -11.951 18.962 1.00 0.00 29 LYS A C 14
ATOM 8973 O O . LYS A 1 29 ? 9.406 -12.305 20.050 1.00 0.00 29 LYS A O 14
ATOM 8992 N N . LYS A 1 30 ? 9.629 -12.248 17.866 1.00 0.00 30 LYS A N 14
ATOM 8993 C CA . LYS A 1 30 ? 10.888 -13.041 17.922 1.00 0.00 30 LYS A CA 14
ATOM 8994 C C . LYS A 1 30 ? 11.911 -12.305 18.785 1.00 0.00 30 LYS A C 14
ATOM 8995 O O . LYS A 1 30 ? 12.741 -12.908 19.436 1.00 0.00 30 LYS A O 14
ATOM 9014 N N . ILE A 1 31 ? 11.851 -11.006 18.796 1.00 0.00 31 ILE A N 14
ATOM 9015 C CA . ILE A 1 31 ? 12.812 -10.221 19.619 1.00 0.00 31 ILE A CA 14
ATOM 9016 C C . ILE A 1 31 ? 12.474 -10.403 21.096 1.00 0.00 31 ILE A C 14
ATOM 9017 O O . ILE A 1 31 ? 13.342 -10.486 21.942 1.00 0.00 31 ILE A O 14
ATOM 9033 N N . GLU A 1 32 ? 11.214 -10.465 21.406 1.00 0.00 32 GLU A N 14
ATOM 9034 C CA . GLU A 1 32 ? 10.797 -10.644 22.824 1.00 0.00 32 GLU A CA 14
ATOM 9035 C C . GLU A 1 32 ? 11.171 -12.049 23.289 1.00 0.00 32 GLU A C 14
ATOM 9036 O O . GLU A 1 32 ? 11.426 -12.285 24.454 1.00 0.00 32 GLU A O 14
ATOM 9048 N N . LYS A 1 33 ? 11.209 -12.983 22.384 1.00 0.00 33 LYS A N 14
ATOM 9049 C CA . LYS A 1 33 ? 11.569 -14.379 22.761 1.00 0.00 33 LYS A CA 14
ATOM 9050 C C . LYS A 1 33 ? 13.080 -14.475 22.971 1.00 0.00 33 LYS A C 14
ATOM 9051 O O . LYS A 1 33 ? 13.545 -14.685 24.074 1.00 0.00 33 LYS A O 14
ATOM 9073 N N . LYS A 1 1 ? -3.296 17.228 -7.301 1.00 0.00 1 LYS A N 15
ATOM 9074 C CA . LYS A 1 1 ? -4.516 16.456 -7.671 1.00 0.00 1 LYS A CA 15
ATOM 9075 C C . LYS A 1 1 ? -5.153 15.874 -6.408 1.00 0.00 1 LYS A C 15
ATOM 9076 O O . LYS A 1 1 ? -4.540 15.113 -5.686 1.00 0.00 1 LYS A O 15
ATOM 9097 N N . TRP A 1 2 ? -6.381 16.223 -6.137 1.00 0.00 2 TRP A N 15
ATOM 9098 C CA . TRP A 1 2 ? -7.052 15.683 -4.922 1.00 0.00 2 TRP A CA 15
ATOM 9099 C C . TRP A 1 2 ? -7.222 14.170 -5.068 1.00 0.00 2 TRP A C 15
ATOM 9100 O O . TRP A 1 2 ? -7.560 13.479 -4.128 1.00 0.00 2 TRP A O 15
ATOM 9121 N N . LYS A 1 3 ? -6.986 13.649 -6.241 1.00 0.00 3 LYS A N 15
ATOM 9122 C CA . LYS A 1 3 ? -7.130 12.180 -6.446 1.00 0.00 3 LYS A CA 15
ATOM 9123 C C . LYS A 1 3 ? -6.131 11.450 -5.553 1.00 0.00 3 LYS A C 15
ATOM 9124 O O . LYS A 1 3 ? -6.319 10.303 -5.198 1.00 0.00 3 LYS A O 15
ATOM 9143 N N . VAL A 1 4 ? -5.070 12.110 -5.191 1.00 0.00 4 VAL A N 15
ATOM 9144 C CA . VAL A 1 4 ? -4.049 11.462 -4.320 1.00 0.00 4 VAL A CA 15
ATOM 9145 C C . VAL A 1 4 ? -4.745 10.778 -3.146 1.00 0.00 4 VAL A C 15
ATOM 9146 O O . VAL A 1 4 ? -4.329 9.734 -2.684 1.00 0.00 4 VAL A O 15
ATOM 9159 N N . PHE A 1 5 ? -5.806 11.357 -2.667 1.00 0.00 5 PHE A N 15
ATOM 9160 C CA . PHE A 1 5 ? -6.538 10.743 -1.525 1.00 0.00 5 PHE A CA 15
ATOM 9161 C C . PHE A 1 5 ? -7.137 9.416 -1.969 1.00 0.00 5 PHE A C 15
ATOM 9162 O O . PHE A 1 5 ? -7.305 8.503 -1.185 1.00 0.00 5 PHE A O 15
ATOM 9179 N N . LYS A 1 6 ? -7.448 9.294 -3.225 1.00 0.00 6 LYS A N 15
ATOM 9180 C CA . LYS A 1 6 ? -8.019 8.015 -3.717 1.00 0.00 6 LYS A CA 15
ATOM 9181 C C . LYS A 1 6 ? -6.947 6.940 -3.614 1.00 0.00 6 LYS A C 15
ATOM 9182 O O . LYS A 1 6 ? -7.225 5.789 -3.339 1.00 0.00 6 LYS A O 15
ATOM 9201 N N . LYS A 1 7 ? -5.719 7.317 -3.811 1.00 0.00 7 LYS A N 15
ATOM 9202 C CA . LYS A 1 7 ? -4.616 6.329 -3.700 1.00 0.00 7 LYS A CA 15
ATOM 9203 C C . LYS A 1 7 ? -4.464 5.950 -2.237 1.00 0.00 7 LYS A C 15
ATOM 9204 O O . LYS A 1 7 ? -4.126 4.835 -1.896 1.00 0.00 7 LYS A O 15
ATOM 9223 N N . ILE A 1 8 ? -4.738 6.877 -1.370 1.00 0.00 8 ILE A N 15
ATOM 9224 C CA . ILE 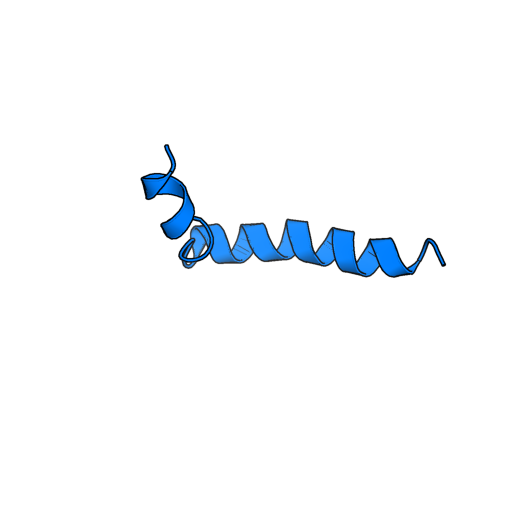A 1 8 ? -4.644 6.593 0.082 1.00 0.00 8 ILE A CA 15
ATOM 9225 C C . ILE A 1 8 ? -5.833 5.730 0.466 1.00 0.00 8 ILE A C 15
ATOM 9226 O O . ILE A 1 8 ? -5.757 4.875 1.326 1.00 0.00 8 ILE A O 15
ATOM 9242 N N . GLU A 1 9 ? -6.934 5.958 -0.183 1.00 0.00 9 GLU A N 15
ATOM 9243 C CA . GLU A 1 9 ? -8.161 5.166 0.110 1.00 0.00 9 GLU A CA 15
ATOM 9244 C C . GLU A 1 9 ? -7.935 3.715 -0.303 1.00 0.00 9 GLU A C 15
ATOM 9245 O O . GLU A 1 9 ? -8.262 2.791 0.415 1.00 0.00 9 GLU A O 15
ATOM 9257 N N . LYS A 1 10 ? -7.374 3.515 -1.456 1.00 0.00 10 LYS A N 15
ATOM 9258 C CA . LYS A 1 10 ? -7.113 2.128 -1.933 1.00 0.00 10 LYS A CA 15
ATOM 9259 C C . LYS A 1 10 ? -5.850 1.592 -1.261 1.00 0.00 10 LYS A C 15
ATOM 9260 O O . LYS A 1 10 ? -5.604 0.403 -1.236 1.00 0.00 10 LYS A O 15
ATOM 9279 N N . LYS A 1 11 ? -5.048 2.463 -0.717 1.00 0.00 11 LYS A N 15
ATOM 9280 C CA . LYS A 1 11 ? -3.799 2.008 -0.044 1.00 0.00 11 LYS A CA 15
ATOM 9281 C C . LYS A 1 11 ? -4.157 1.255 1.235 1.00 0.00 11 LYS A C 15
ATOM 9282 O O . LYS A 1 11 ? -3.440 0.379 1.675 1.00 0.00 11 LYS A O 15
ATOM 9301 N N . TRP A 1 12 ? -5.263 1.592 1.832 1.00 0.00 12 TRP A N 15
ATOM 9302 C CA . TRP A 1 12 ? -5.676 0.898 3.083 1.00 0.00 12 TRP A CA 15
ATOM 9303 C C . TRP A 1 12 ? -6.191 -0.497 2.743 1.00 0.00 12 TRP A C 15
ATOM 9304 O O . TRP A 1 12 ? -5.695 -1.493 3.230 1.00 0.00 12 TRP A O 15
ATOM 9325 N N . LYS A 1 13 ? -7.179 -0.570 1.905 1.00 0.00 13 LYS A N 15
ATOM 9326 C CA . LYS A 1 13 ? -7.738 -1.896 1.517 1.00 0.00 13 LYS A CA 15
ATOM 9327 C C . LYS A 1 13 ? -6.623 -2.747 0.914 1.00 0.00 13 LYS A C 15
ATOM 9328 O O . LYS A 1 13 ? -6.705 -3.959 0.866 1.00 0.00 13 LYS A O 15
ATOM 9347 N N . VAL A 1 14 ? -5.578 -2.118 0.462 1.00 0.00 14 VAL A N 15
ATOM 9348 C CA . VAL A 1 14 ? -4.443 -2.877 -0.131 1.00 0.00 14 VAL A CA 15
ATOM 9349 C C . VAL A 1 14 ? -3.512 -3.332 0.988 1.00 0.00 14 VAL A C 15
ATOM 9350 O O . VAL A 1 14 ? -2.985 -4.426 0.975 1.00 0.00 14 VAL A O 15
ATOM 9363 N N . PHE A 1 15 ? -3.313 -2.489 1.954 1.00 0.00 15 PHE A N 15
ATOM 9364 C CA . PHE A 1 15 ? -2.416 -2.845 3.090 1.00 0.00 15 PHE A CA 15
ATOM 9365 C C . PHE A 1 15 ? -2.975 -4.068 3.813 1.00 0.00 15 PHE A C 15
ATOM 9366 O O . PHE A 1 15 ? -2.242 -4.923 4.268 1.00 0.00 15 PHE A O 15
ATOM 9383 N N . LYS A 1 16 ? -4.267 -4.155 3.917 1.00 0.00 16 LYS A N 15
ATOM 9384 C CA . LYS A 1 16 ? -4.882 -5.322 4.608 1.00 0.00 16 LYS A CA 15
ATOM 9385 C C . LYS A 1 16 ? -4.631 -6.583 3.785 1.00 0.00 16 LYS A C 15
ATOM 9386 O O . LYS A 1 16 ? -4.618 -7.683 4.299 1.00 0.00 16 LYS A O 15
ATOM 9405 N N . LYS A 1 17 ? -4.427 -6.429 2.507 1.00 0.00 17 LYS A N 15
ATOM 9406 C CA . LYS A 1 17 ? -4.171 -7.615 1.643 1.00 0.00 17 LYS A CA 15
ATOM 9407 C C . LYS A 1 17 ? -2.793 -8.187 1.964 1.00 0.00 17 LYS A C 15
ATOM 9408 O O . LYS A 1 17 ? -2.588 -9.385 1.968 1.00 0.00 17 LYS A O 15
ATOM 9427 N N . ILE A 1 18 ? -1.852 -7.335 2.234 1.00 0.00 18 ILE A N 15
ATOM 9428 C CA . ILE A 1 18 ? -0.479 -7.812 2.560 1.00 0.00 18 ILE A CA 15
ATOM 9429 C C . ILE A 1 18 ? -0.517 -8.614 3.851 1.00 0.00 18 ILE A C 15
ATOM 9430 O O . ILE A 1 18 ? 0.080 -9.666 3.958 1.00 0.00 18 ILE A O 15
ATOM 9446 N N . GLU A 1 19 ? -1.223 -8.137 4.824 1.00 0.00 19 GLU A N 15
ATOM 9447 C CA . GLU A 1 19 ? -1.306 -8.887 6.102 1.00 0.00 19 GLU A CA 15
ATOM 9448 C C . GLU A 1 19 ? -1.665 -10.333 5.785 1.00 0.00 19 GLU A C 15
ATOM 9449 O O . GLU A 1 19 ? -1.145 -11.263 6.369 1.00 0.00 19 GLU A O 15
ATOM 9461 N N . LYS A 1 20 ? -2.540 -10.523 4.843 1.00 0.00 20 LYS A N 15
ATOM 9462 C CA . LYS A 1 20 ? -2.938 -11.903 4.457 1.00 0.00 20 LYS A CA 15
ATOM 9463 C C . LYS A 1 20 ? -1.783 -12.560 3.709 1.00 0.00 20 LYS A C 15
ATOM 9464 O O . LYS A 1 20 ? -1.652 -13.768 3.678 1.00 0.00 20 LYS A O 15
ATOM 9483 N N . ALA A 1 21 ? -0.938 -11.768 3.115 1.00 0.00 21 ALA A N 15
ATOM 9484 C CA . ALA A 1 21 ? 0.222 -12.335 2.376 1.00 0.00 21 ALA A CA 15
ATOM 9485 C C . ALA A 1 21 ? 1.457 -12.302 3.279 1.00 0.00 21 ALA A C 15
ATOM 9486 O O . ALA A 1 21 ? 2.495 -12.840 2.950 1.00 0.00 21 ALA A O 15
ATOM 9493 N N . GLY A 1 22 ? 1.349 -11.673 4.421 1.00 0.00 22 GLY A N 15
ATOM 9494 C CA . GLY A 1 22 ? 2.515 -11.608 5.348 1.00 0.00 22 GLY A CA 15
ATOM 9495 C C . GLY A 1 22 ? 3.311 -10.326 5.085 1.00 0.00 22 GLY A C 15
ATOM 9496 O O . GLY A 1 22 ? 3.416 -9.886 3.957 1.00 0.00 22 GLY A O 15
ATOM 9500 N N . PRO A 1 23 ? 3.847 -9.765 6.139 1.00 0.00 23 PRO A N 15
ATOM 9501 C CA . PRO A 1 23 ? 4.644 -8.528 6.063 1.00 0.00 23 PRO A CA 15
ATOM 9502 C C . PRO A 1 23 ? 6.063 -8.839 5.576 1.00 0.00 23 PRO A C 15
ATOM 9503 O O . PRO A 1 23 ? 6.920 -7.979 5.537 1.00 0.00 23 PRO A O 15
ATOM 9514 N N . LYS A 1 24 ? 6.316 -10.066 5.208 1.00 0.00 24 LYS A N 15
ATOM 9515 C CA . LYS A 1 24 ? 7.678 -10.437 4.728 1.00 0.00 24 LYS A CA 15
ATOM 9516 C C . LYS A 1 24 ? 8.044 -9.598 3.502 1.00 0.00 24 LYS A C 15
ATOM 9517 O O . LYS A 1 24 ? 9.188 -9.543 3.095 1.00 0.00 24 LYS A O 15
ATOM 9536 N N . TRP A 1 25 ? 7.084 -8.945 2.909 1.00 0.00 25 TRP A N 15
ATOM 9537 C CA . TRP A 1 25 ? 7.384 -8.114 1.710 1.00 0.00 25 TRP A CA 15
ATOM 9538 C C . TRP A 1 25 ? 8.407 -7.035 2.076 1.00 0.00 25 TRP A C 15
ATOM 9539 O O . TRP A 1 25 ? 8.993 -6.405 1.218 1.00 0.00 25 TRP A O 15
ATOM 9560 N N . LYS A 1 26 ? 8.628 -6.817 3.344 1.00 0.00 26 LYS A N 15
ATOM 9561 C CA . LYS A 1 26 ? 9.614 -5.779 3.761 1.00 0.00 26 LYS A CA 15
ATOM 9562 C C . LYS A 1 26 ? 10.977 -6.434 4.006 1.00 0.00 26 LYS A C 15
ATOM 9563 O O . LYS A 1 26 ? 11.843 -5.865 4.640 1.00 0.00 26 LYS A O 15
ATOM 9582 N N . VAL A 1 27 ? 11.174 -7.626 3.511 1.00 0.00 27 VAL A N 15
ATOM 9583 C CA . VAL A 1 27 ? 12.481 -8.311 3.721 1.00 0.00 27 VAL A CA 15
ATOM 9584 C C . VAL A 1 27 ? 13.526 -7.722 2.775 1.00 0.00 27 VAL A C 15
ATOM 9585 O O . VAL A 1 27 ? 14.696 -7.645 3.092 1.00 0.00 27 VAL A O 15
ATOM 9598 N N . PHE A 1 28 ? 13.109 -7.307 1.615 1.00 0.00 28 PHE A N 15
ATOM 9599 C CA . PHE A 1 28 ? 14.073 -6.722 0.641 1.00 0.00 28 PHE A CA 15
ATOM 9600 C C . PHE A 1 28 ? 14.477 -5.321 1.100 1.00 0.00 28 PHE A C 15
ATOM 9601 O O . PHE A 1 28 ? 15.553 -4.845 0.805 1.00 0.00 28 PHE A O 15
ATOM 9618 N N . LYS A 1 29 ? 13.617 -4.661 1.820 1.00 0.00 29 LYS A N 15
ATOM 9619 C CA . LYS A 1 29 ? 13.939 -3.287 2.305 1.00 0.00 29 LYS A CA 15
ATOM 9620 C C . LYS A 1 29 ? 14.866 -3.372 3.519 1.00 0.00 29 LYS A C 15
ATOM 9621 O O . LYS A 1 29 ? 15.585 -2.444 3.831 1.00 0.00 29 LYS A O 15
ATOM 9640 N N . LYS A 1 30 ? 14.845 -4.475 4.210 1.00 0.00 30 LYS A N 15
ATOM 9641 C CA . LYS A 1 30 ? 15.713 -4.622 5.414 1.00 0.00 30 LYS A CA 15
ATOM 9642 C C . LYS A 1 30 ? 17.183 -4.482 5.018 1.00 0.00 30 LYS A C 15
ATOM 9643 O O . LYS A 1 30 ? 18.004 -4.026 5.789 1.00 0.00 30 LYS A O 15
ATOM 9662 N N . ILE A 1 31 ? 17.521 -4.871 3.825 1.00 0.00 31 ILE A N 15
ATOM 9663 C CA . ILE A 1 31 ? 18.939 -4.764 3.379 1.00 0.00 31 ILE A CA 15
ATOM 9664 C C . ILE A 1 31 ? 19.333 -3.291 3.282 1.00 0.00 31 ILE A C 15
ATOM 9665 O O . ILE A 1 31 ? 20.452 -2.914 3.571 1.00 0.00 31 ILE A O 15
ATOM 9681 N N . GLU A 1 32 ? 18.421 -2.457 2.878 1.00 0.00 32 GLU A N 15
ATOM 9682 C CA . GLU A 1 32 ? 18.732 -1.005 2.758 1.00 0.00 32 GLU A CA 15
ATOM 9683 C C . GLU A 1 32 ? 19.188 -0.463 4.111 1.00 0.00 32 GLU A C 15
ATOM 9684 O O . GLU A 1 32 ? 19.951 0.477 4.192 1.00 0.00 32 GLU A O 15
ATOM 9696 N N . LYS A 1 33 ? 18.723 -1.052 5.174 1.00 0.00 33 LYS A N 15
ATOM 9697 C CA . LYS A 1 33 ? 19.125 -0.576 6.528 1.00 0.00 33 LYS A CA 15
ATOM 9698 C C . LYS A 1 33 ? 20.123 -1.561 7.139 1.00 0.00 33 LYS A C 15
ATOM 9699 O O . LYS A 1 33 ? 19.769 -2.366 7.978 1.00 0.00 33 LYS A O 15
ATOM 9721 N N . LYS A 1 1 ? -6.811 19.375 -3.061 1.00 0.00 1 LYS A N 16
ATOM 9722 C CA . LYS A 1 1 ? -7.594 18.268 -3.678 1.00 0.00 1 LYS A CA 16
ATOM 9723 C C . LYS A 1 1 ? -7.609 17.065 -2.735 1.00 0.00 1 LYS A C 16
ATOM 9724 O O . LYS A 1 1 ? -6.670 16.295 -2.677 1.00 0.00 1 LYS A O 16
ATOM 9745 N N . TRP A 1 2 ? -8.670 16.897 -1.997 1.00 0.00 2 TRP A N 16
ATOM 9746 C CA . TRP A 1 2 ? -8.750 15.746 -1.058 1.00 0.00 2 TRP A CA 16
ATOM 9747 C C . TRP A 1 2 ? -8.875 14.445 -1.854 1.00 0.00 2 TRP A C 16
ATOM 9748 O O . TRP A 1 2 ? -8.752 13.362 -1.317 1.00 0.00 2 TRP A O 16
ATOM 9769 N N . LYS A 1 3 ? -9.117 14.541 -3.134 1.00 0.00 3 LYS A N 16
ATOM 9770 C CA . LYS A 1 3 ? -9.247 13.310 -3.962 1.00 0.00 3 LYS A CA 16
ATOM 9771 C C . LYS A 1 3 ? -7.943 12.516 -3.895 1.00 0.00 3 LYS A C 16
ATOM 9772 O O . LYS A 1 3 ? -7.922 11.315 -4.086 1.00 0.00 3 LYS A O 16
ATOM 9791 N N . VAL A 1 4 ? -6.856 13.178 -3.621 1.00 0.00 4 VAL A N 16
ATOM 9792 C CA . VAL A 1 4 ? -5.550 12.466 -3.538 1.00 0.00 4 VAL A CA 16
ATOM 9793 C C . VAL A 1 4 ? -5.655 11.326 -2.528 1.00 0.00 4 VAL A C 16
ATOM 9794 O O . VAL A 1 4 ? -5.014 10.302 -2.658 1.00 0.00 4 VAL A O 16
ATOM 9807 N N . PHE A 1 5 ? -6.462 11.497 -1.524 1.00 0.00 5 PHE A N 16
ATOM 9808 C CA . PHE A 1 5 ? -6.617 10.428 -0.499 1.00 0.00 5 PHE A CA 16
ATOM 9809 C C . PHE A 1 5 ? -7.125 9.153 -1.165 1.00 0.00 5 PHE A C 16
ATOM 9810 O O . PHE A 1 5 ? -6.862 8.056 -0.715 1.00 0.00 5 PHE A O 16
ATOM 9827 N N . LYS A 1 6 ? -7.851 9.287 -2.236 1.00 0.00 6 LYS A N 16
ATOM 9828 C CA . LYS A 1 6 ? -8.374 8.079 -2.932 1.00 0.00 6 LYS A CA 16
ATOM 9829 C C . LYS A 1 6 ? -7.209 7.178 -3.310 1.00 0.00 6 LYS A C 16
ATOM 9830 O O . LYS A 1 6 ? -7.291 5.969 -3.227 1.00 0.00 6 LYS A O 16
ATOM 9849 N N . LYS A 1 7 ? -6.116 7.754 -3.704 1.00 0.00 7 LYS A N 16
ATOM 9850 C CA . LYS A 1 7 ? -4.938 6.924 -4.064 1.00 0.00 7 LYS A CA 16
ATOM 9851 C C . LYS A 1 7 ? -4.406 6.292 -2.788 1.00 0.00 7 LYS A C 16
ATOM 9852 O O . LYS A 1 7 ? -3.898 5.189 -2.782 1.00 0.00 7 LYS A O 16
ATOM 9871 N N . ILE A 1 8 ? -4.553 6.981 -1.701 1.00 0.00 8 ILE A N 16
ATOM 9872 C CA . ILE A 1 8 ? -4.098 6.434 -0.400 1.00 0.00 8 ILE A CA 16
ATOM 9873 C C . ILE A 1 8 ? -5.096 5.370 0.028 1.00 0.00 8 ILE A C 16
ATOM 9874 O O . ILE A 1 8 ? -4.759 4.380 0.648 1.00 0.00 8 ILE A O 16
ATOM 9890 N N . GLU A 1 9 ? -6.331 5.583 -0.311 1.00 0.00 9 GLU A N 16
ATOM 9891 C CA . GLU A 1 9 ? -7.397 4.608 0.054 1.00 0.00 9 GLU A CA 16
ATOM 9892 C C . GLU A 1 9 ? -7.100 3.263 -0.600 1.00 0.00 9 GLU A C 16
ATOM 9893 O O . GLU A 1 9 ? -7.061 2.237 0.051 1.00 0.00 9 GLU A O 16
ATOM 9905 N N . LYS A 1 10 ? -6.885 3.263 -1.880 1.00 0.00 10 LYS A N 16
ATOM 9906 C CA . LYS A 1 10 ? -6.582 1.985 -2.583 1.00 0.00 10 LYS A CA 16
ATOM 9907 C C . LYS A 1 10 ? -5.288 1.401 -2.021 1.00 0.00 10 LYS A C 16
ATOM 9908 O O . LYS A 1 10 ? -5.059 0.208 -2.062 1.00 0.00 10 LYS A O 16
ATOM 9927 N N . LYS A 1 11 ? -4.446 2.236 -1.487 1.00 0.00 11 LYS A N 16
ATOM 9928 C CA . LYS A 1 11 ? -3.166 1.743 -0.906 1.00 0.00 11 LYS A CA 16
ATOM 9929 C C . LYS A 1 11 ? -3.456 1.081 0.438 1.00 0.00 11 LYS A C 16
ATOM 9930 O O . LYS A 1 11 ? -2.751 0.192 0.872 1.00 0.00 11 LYS A O 16
ATOM 9949 N N . TRP A 1 12 ? -4.493 1.509 1.094 1.00 0.00 12 TRP A N 16
ATOM 9950 C CA . TRP A 1 12 ? -4.844 0.909 2.409 1.00 0.00 12 TRP A CA 16
ATOM 9951 C C . TRP A 1 12 ? -5.601 -0.397 2.180 1.00 0.00 12 TRP A C 16
ATOM 9952 O O . TRP A 1 12 ? -5.256 -1.433 2.715 1.00 0.00 12 TRP A O 16
ATOM 9973 N N . LYS A 1 13 ? -6.625 -0.351 1.383 1.00 0.00 13 LYS A N 16
ATOM 9974 C CA . LYS A 1 13 ? -7.416 -1.584 1.107 1.00 0.00 13 LYS A CA 16
ATOM 9975 C C . LYS A 1 13 ? -6.498 -2.651 0.518 1.00 0.00 13 LYS A C 16
ATOM 9976 O O . LYS A 1 13 ? -6.704 -3.836 0.700 1.00 0.00 13 LYS A O 16
ATOM 9995 N N . VAL A 1 14 ? -5.480 -2.241 -0.177 1.00 0.00 14 VAL A N 16
ATOM 9996 C CA . VAL A 1 14 ? -4.537 -3.228 -0.769 1.00 0.00 14 VAL A CA 16
ATOM 9997 C C . VAL A 1 14 ? -3.529 -3.647 0.297 1.00 0.00 14 VAL A C 16
ATOM 9998 O O . VAL A 1 14 ? -3.070 -4.771 0.330 1.00 0.00 14 VAL A O 16
ATOM 10011 N N . PHE A 1 15 ? -3.189 -2.746 1.173 1.00 0.00 15 PHE A N 16
ATOM 10012 C CA . PHE A 1 15 ? -2.216 -3.083 2.248 1.00 0.00 15 PHE A CA 16
ATOM 10013 C C . PHE A 1 15 ? -2.821 -4.148 3.157 1.00 0.00 15 PHE A C 16
ATOM 10014 O O . PHE A 1 15 ? -2.144 -5.034 3.637 1.00 0.00 15 PHE A O 16
ATOM 10031 N N . LYS A 1 16 ? -4.097 -4.068 3.391 1.00 0.00 16 LYS A N 16
ATOM 10032 C CA . LYS A 1 16 ? -4.762 -5.076 4.262 1.00 0.00 16 LYS A CA 16
ATOM 10033 C C . LYS A 1 16 ? -4.669 -6.449 3.600 1.00 0.00 16 LYS A C 16
ATOM 10034 O O . LYS A 1 16 ? -4.741 -7.474 4.250 1.00 0.00 16 LYS A O 16
ATOM 10053 N N . LYS A 1 17 ? -4.511 -6.473 2.308 1.00 0.00 17 LYS A N 16
ATOM 10054 C CA . LYS A 1 17 ? -4.411 -7.772 1.588 1.00 0.00 17 LYS A CA 16
ATOM 10055 C C . LYS A 1 17 ? -3.119 -8.479 1.990 1.00 0.00 17 LYS A C 16
ATOM 10056 O O . LYS A 1 17 ? -3.081 -9.680 2.173 1.00 0.00 17 LYS A O 16
ATOM 10075 N N . ILE A 1 18 ? -2.061 -7.738 2.132 1.00 0.00 18 ILE A N 16
ATOM 10076 C CA . ILE A 1 18 ? -0.762 -8.354 2.525 1.00 0.00 18 ILE A CA 16
ATOM 10077 C C . ILE A 1 18 ? -0.797 -8.703 4.007 1.00 0.00 18 ILE A C 16
ATOM 10078 O O . ILE A 1 18 ? -0.122 -9.605 4.457 1.00 0.00 18 ILE A O 16
ATOM 10094 N N . GLU A 1 19 ? -1.583 -8.005 4.770 1.00 0.00 19 GLU A N 16
ATOM 10095 C CA . GLU A 1 19 ? -1.660 -8.314 6.220 1.00 0.00 19 GLU A CA 16
ATOM 10096 C C . GLU A 1 19 ? -1.977 -9.796 6.382 1.00 0.00 19 GLU A C 16
ATOM 10097 O O . GLU A 1 19 ? -1.401 -10.485 7.201 1.00 0.00 19 GLU A O 16
ATOM 10109 N N . LYS A 1 20 ? -2.880 -10.291 5.590 1.00 0.00 20 LYS A N 16
ATOM 10110 C CA . LYS A 1 20 ? -3.240 -11.732 5.673 1.00 0.00 20 LYS A CA 16
ATOM 10111 C C . LYS A 1 20 ? -2.102 -12.562 5.087 1.00 0.00 20 LYS A C 16
ATOM 10112 O O . LYS A 1 20 ? -1.948 -13.730 5.386 1.00 0.00 20 LYS A O 16
ATOM 10131 N N . ALA A 1 21 ? -1.298 -11.961 4.257 1.00 0.00 21 ALA A N 16
ATOM 10132 C CA . ALA A 1 21 ? -0.159 -12.701 3.650 1.00 0.00 21 ALA A CA 16
ATOM 10133 C C . ALA A 1 21 ? 1.111 -12.414 4.453 1.00 0.00 21 ALA A C 16
ATOM 10134 O O . ALA A 1 21 ? 2.146 -13.012 4.234 1.00 0.00 21 ALA A O 16
ATOM 10141 N N . GLY A 1 22 ? 1.041 -11.501 5.385 1.00 0.00 22 GLY A N 16
ATOM 10142 C CA . GLY A 1 22 ? 2.245 -11.176 6.204 1.00 0.00 22 GLY A CA 16
ATOM 10143 C C . GLY A 1 22 ? 3.444 -10.931 5.285 1.00 0.00 22 GLY A C 16
ATOM 10144 O O . GLY A 1 22 ? 3.317 -10.976 4.077 1.00 0.00 22 GLY A O 16
ATOM 10148 N N . PRO A 1 23 ? 4.577 -10.683 5.891 1.00 0.00 23 PRO A N 16
ATOM 10149 C CA . PRO A 1 23 ? 5.831 -10.429 5.160 1.00 0.00 23 PRO A CA 16
ATOM 10150 C C . PRO A 1 23 ? 6.430 -11.747 4.662 1.00 0.00 23 PRO A C 16
ATOM 10151 O O . PRO A 1 23 ? 7.509 -11.781 4.107 1.00 0.00 23 PRO A O 16
ATOM 10162 N N . LYS A 1 24 ? 5.732 -12.833 4.855 1.00 0.00 24 LYS A N 16
ATOM 10163 C CA . LYS A 1 24 ? 6.254 -14.149 4.394 1.00 0.00 24 LYS A CA 16
ATOM 10164 C C . LYS A 1 24 ? 6.439 -14.122 2.874 1.00 0.00 24 LYS A C 16
ATOM 10165 O O . LYS A 1 24 ? 7.071 -14.987 2.301 1.00 0.00 24 LYS A O 16
ATOM 10184 N N . TRP A 1 25 ? 5.893 -13.135 2.219 1.00 0.00 25 TRP A N 16
ATOM 10185 C CA . TRP A 1 25 ? 6.038 -13.053 0.738 1.00 0.00 25 TRP A CA 16
ATOM 10186 C C . TRP A 1 25 ? 7.522 -13.019 0.371 1.00 0.00 25 TRP A C 16
ATOM 10187 O O . TRP A 1 25 ? 7.900 -13.278 -0.753 1.00 0.00 25 TRP A O 16
ATOM 10208 N N . LYS A 1 26 ? 8.365 -12.700 1.313 1.00 0.00 26 LYS A N 16
ATOM 10209 C CA . LYS A 1 26 ? 9.825 -12.648 1.021 1.00 0.00 26 LYS A CA 16
ATOM 10210 C C . LYS A 1 26 ? 10.331 -14.056 0.712 1.00 0.00 26 LYS A C 16
ATOM 10211 O O . LYS A 1 26 ? 11.323 -14.238 0.036 1.00 0.00 26 LYS A O 16
ATOM 10230 N N . VAL A 1 27 ? 9.654 -15.053 1.202 1.00 0.00 27 VAL A N 16
ATOM 10231 C CA . VAL A 1 27 ? 10.087 -16.455 0.939 1.00 0.00 27 VAL A CA 16
ATOM 10232 C C . VAL A 1 27 ? 9.638 -16.871 -0.460 1.00 0.00 27 VAL A C 16
ATOM 10233 O O . VAL A 1 27 ? 10.288 -17.650 -1.129 1.00 0.00 27 VAL A O 16
ATOM 10246 N N . PHE A 1 28 ? 8.530 -16.357 -0.902 1.00 0.00 28 PHE A N 16
ATOM 10247 C CA . PHE A 1 28 ? 8.020 -16.715 -2.256 1.00 0.00 28 PHE A CA 16
ATOM 10248 C C . PHE A 1 28 ? 9.070 -16.366 -3.312 1.00 0.00 28 PHE A C 16
ATOM 10249 O O . PHE A 1 28 ? 9.129 -16.968 -4.365 1.00 0.00 28 PHE A O 16
ATOM 10266 N N . LYS A 1 29 ? 9.892 -15.395 -3.041 1.00 0.00 29 LYS A N 16
ATOM 10267 C CA . LYS A 1 29 ? 10.933 -15.003 -4.033 1.00 0.00 29 LYS A CA 16
ATOM 10268 C C . LYS A 1 29 ? 11.818 -16.209 -4.350 1.00 0.00 29 LYS A C 16
ATOM 10269 O O . LYS A 1 29 ? 12.355 -16.331 -5.433 1.00 0.00 29 LYS A O 16
ATOM 10288 N N . LYS A 1 30 ? 11.970 -17.100 -3.415 1.00 0.00 30 LYS A N 16
ATOM 10289 C CA . LYS A 1 30 ? 12.818 -18.301 -3.661 1.00 0.00 30 LYS A CA 16
ATOM 10290 C C . LYS A 1 30 ? 12.239 -19.097 -4.828 1.00 0.00 30 LYS A C 16
ATOM 10291 O O . LYS A 1 30 ? 12.952 -19.744 -5.571 1.00 0.00 30 LYS A O 16
ATOM 10310 N N . ILE A 1 31 ? 10.951 -19.048 -4.997 1.00 0.00 31 ILE A N 16
ATOM 10311 C CA . ILE A 1 31 ? 10.312 -19.795 -6.116 1.00 0.00 31 ILE A CA 16
ATOM 10312 C C . ILE A 1 31 ? 10.790 -19.215 -7.444 1.00 0.00 31 ILE A C 16
ATOM 10313 O O . ILE A 1 31 ? 11.027 -19.927 -8.401 1.00 0.00 31 ILE A O 16
ATOM 10329 N N . GLU A 1 32 ? 10.933 -17.927 -7.503 1.00 0.00 32 GLU A N 16
ATOM 10330 C CA . GLU A 1 32 ? 11.395 -17.280 -8.761 1.00 0.00 32 GLU A CA 16
ATOM 10331 C C . GLU A 1 32 ? 12.858 -17.642 -9.011 1.00 0.00 32 GLU A C 16
ATOM 10332 O O . GLU A 1 32 ? 13.314 -17.697 -10.135 1.00 0.00 32 GLU A O 16
ATOM 10344 N N . LYS A 1 33 ? 13.595 -17.889 -7.969 1.00 0.00 33 LYS A N 16
ATOM 10345 C CA . LYS A 1 33 ? 15.031 -18.248 -8.136 1.00 0.00 33 LYS A CA 16
ATOM 10346 C C . LYS A 1 33 ? 15.159 -19.760 -8.334 1.00 0.00 33 LYS A C 16
ATOM 10347 O O . LYS A 1 33 ? 14.782 -20.536 -7.478 1.00 0.00 33 LYS A O 16
ATOM 10369 N N . LYS A 1 1 ? -6.489 18.203 -6.514 1.00 0.00 1 LYS A N 17
ATOM 10370 C CA . LYS A 1 1 ? -7.854 17.780 -6.090 1.00 0.00 1 LYS A CA 17
ATOM 10371 C C . LYS A 1 1 ? -7.745 16.834 -4.893 1.00 0.00 1 LYS A C 17
ATOM 10372 O O . LYS A 1 1 ? -6.825 16.048 -4.793 1.00 0.00 1 LYS A O 17
ATOM 10393 N N . TRP A 1 2 ? -8.679 16.905 -3.986 1.00 0.00 2 TRP A N 17
ATOM 10394 C CA . TRP A 1 2 ? -8.632 16.013 -2.796 1.00 0.00 2 TRP A CA 17
ATOM 10395 C C . TRP A 1 2 ? -8.775 14.556 -3.242 1.00 0.00 2 TRP A C 17
ATOM 10396 O O . TRP A 1 2 ? -8.566 13.638 -2.475 1.00 0.00 2 TRP A O 17
ATOM 10417 N N . LYS A 1 3 ? -9.129 14.336 -4.480 1.00 0.00 3 LYS A N 17
ATOM 10418 C CA . LYS A 1 3 ? -9.283 12.938 -4.972 1.00 0.00 3 LYS A CA 17
ATOM 10419 C C . LYS A 1 3 ? -8.006 12.151 -4.677 1.00 0.00 3 LYS A C 17
ATOM 10420 O O . LYS A 1 3 ? -8.021 10.941 -4.567 1.00 0.00 3 LYS A O 17
ATOM 10439 N N . VAL A 1 4 ? -6.903 12.830 -4.547 1.00 0.00 4 VAL A N 17
ATOM 10440 C CA . VAL A 1 4 ? -5.623 12.125 -4.256 1.00 0.00 4 VAL A CA 17
ATOM 10441 C C . VAL A 1 4 ? -5.824 11.177 -3.075 1.00 0.00 4 VAL A C 17
ATOM 10442 O O . VAL A 1 4 ? -5.207 10.135 -2.987 1.00 0.00 4 VAL A O 17
ATOM 10455 N N . PHE A 1 5 ? -6.688 11.535 -2.171 1.00 0.00 5 PHE A N 17
ATOM 10456 C CA . PHE A 1 5 ? -6.941 10.662 -0.991 1.00 0.00 5 PHE A CA 17
ATOM 10457 C C . PHE A 1 5 ? -7.408 9.292 -1.467 1.00 0.00 5 PHE A C 17
ATOM 10458 O O . PHE A 1 5 ? -7.192 8.289 -0.817 1.00 0.00 5 PHE A O 17
ATOM 10475 N N . LYS A 1 6 ? -8.042 9.240 -2.601 1.00 0.00 6 LYS A N 17
ATOM 10476 C CA . LYS A 1 6 ? -8.516 7.930 -3.120 1.00 0.00 6 LYS A CA 17
ATOM 10477 C C . LYS A 1 6 ? -7.312 7.028 -3.354 1.00 0.00 6 LYS A C 17
ATOM 10478 O O . LYS A 1 6 ? -7.362 5.834 -3.138 1.00 0.00 6 LYS A O 17
ATOM 10497 N N . LYS A 1 7 ? -6.223 7.596 -3.774 1.00 0.00 7 LYS A N 17
ATOM 10498 C CA . LYS A 1 7 ? -5.005 6.776 -4.001 1.00 0.00 7 LYS A CA 17
ATOM 10499 C C . LYS A 1 7 ? -4.485 6.317 -2.648 1.00 0.00 7 LYS A C 17
ATOM 10500 O O . LYS A 1 7 ? -3.944 5.239 -2.502 1.00 0.00 7 LYS A O 17
ATOM 10519 N N . ILE A 1 8 ? -4.677 7.126 -1.652 1.00 0.00 8 ILE A N 17
ATOM 10520 C CA . ILE A 1 8 ? -4.232 6.747 -0.289 1.00 0.00 8 ILE A CA 17
ATOM 10521 C C . ILE A 1 8 ? -5.197 5.697 0.233 1.00 0.00 8 ILE A C 17
ATOM 10522 O O . ILE A 1 8 ? -4.835 4.791 0.956 1.00 0.00 8 ILE A O 17
ATOM 10538 N N . GLU A 1 9 ? -6.432 5.820 -0.151 1.00 0.00 9 GLU A N 17
ATOM 10539 C CA . GLU A 1 9 ? -7.458 4.836 0.292 1.00 0.00 9 GLU A CA 17
ATOM 10540 C C . GLU A 1 9 ? -7.151 3.481 -0.335 1.00 0.00 9 GLU A C 17
ATOM 10541 O O . GLU A 1 9 ? -7.259 2.448 0.296 1.00 0.00 9 GLU A O 17
ATOM 10553 N N . LYS A 1 10 ? -6.763 3.485 -1.576 1.00 0.00 10 LYS A N 17
ATOM 10554 C CA . LYS A 1 10 ? -6.439 2.203 -2.262 1.00 0.00 10 LYS A CA 17
ATOM 10555 C C . LYS A 1 10 ? -5.178 1.608 -1.642 1.00 0.00 10 LYS A C 17
ATOM 10556 O O . LYS A 1 10 ? -4.981 0.410 -1.634 1.00 0.00 10 LYS A O 17
ATOM 10575 N N . LYS A 1 11 ? -4.327 2.439 -1.112 1.00 0.00 11 LYS A N 17
ATOM 10576 C CA . LYS A 1 11 ? -3.083 1.925 -0.479 1.00 0.00 11 LYS A CA 17
ATOM 10577 C C . LYS A 1 11 ? -3.450 1.237 0.831 1.00 0.00 11 LYS A C 17
ATOM 10578 O O . LYS A 1 11 ? -2.792 0.316 1.273 1.00 0.00 11 LYS A O 17
ATOM 10597 N N . TRP A 1 12 ? -4.508 1.675 1.449 1.00 0.00 12 TRP A N 17
ATOM 10598 C CA . TRP A 1 12 ? -4.940 1.048 2.727 1.00 0.00 12 TRP A CA 17
ATOM 10599 C C . TRP A 1 12 ? -5.506 -0.337 2.433 1.00 0.00 12 TRP A C 17
ATOM 10600 O O . TRP A 1 12 ? -5.039 -1.337 2.943 1.00 0.00 12 TRP A O 17
ATOM 10621 N N . LYS A 1 13 ? -6.501 -0.398 1.601 1.00 0.00 13 LYS A N 17
ATOM 10622 C CA . LYS A 1 13 ? -7.105 -1.713 1.252 1.00 0.00 13 LYS A CA 17
ATOM 10623 C C . LYS A 1 13 ? -6.028 -2.610 0.651 1.00 0.00 13 LYS A C 17
ATOM 10624 O O . LYS A 1 13 ? -6.100 -3.821 0.719 1.00 0.00 13 LYS A O 17
ATOM 10643 N N . VAL A 1 14 ? -5.023 -2.019 0.074 1.00 0.00 14 VAL A N 17
ATOM 10644 C CA . VAL A 1 14 ? -3.925 -2.826 -0.525 1.00 0.00 14 VAL A CA 17
ATOM 10645 C C . VAL A 1 14 ? -3.059 -3.390 0.596 1.00 0.00 14 VAL A C 17
ATOM 10646 O O . VAL A 1 14 ? -2.637 -4.527 0.565 1.00 0.00 14 VAL A O 17
ATOM 10659 N N . PHE A 1 15 ? -2.800 -2.595 1.588 1.00 0.00 15 PHE A N 17
ATOM 10660 C CA . PHE A 1 15 ? -1.968 -3.067 2.729 1.00 0.00 15 PHE A CA 17
ATOM 10661 C C . PHE A 1 15 ? -2.709 -4.184 3.458 1.00 0.00 15 PHE A C 17
ATOM 10662 O O . PHE A 1 15 ? -2.120 -5.134 3.935 1.00 0.00 15 PHE A O 17
ATOM 10679 N N . LYS A 1 16 ? -3.999 -4.071 3.543 1.00 0.00 16 LYS A N 17
ATOM 10680 C CA . LYS A 1 16 ? -4.802 -5.114 4.238 1.00 0.00 16 LYS A CA 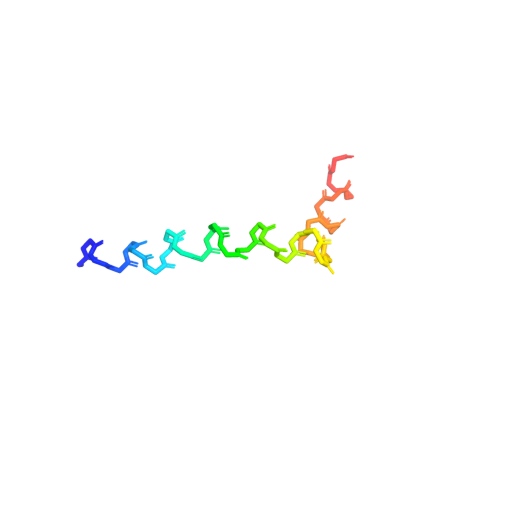17
ATOM 10681 C C . LYS A 1 16 ? -4.673 -6.441 3.489 1.00 0.00 16 LYS A C 17
ATOM 10682 O O . LYS A 1 16 ? -4.868 -7.502 4.047 1.00 0.00 16 LYS A O 17
ATOM 10701 N N . LYS A 1 17 ? -4.348 -6.388 2.229 1.00 0.00 17 LYS A N 17
ATOM 10702 C CA . LYS A 1 17 ? -4.211 -7.646 1.442 1.00 0.00 17 LYS A CA 17
ATOM 10703 C C . LYS A 1 17 ? -2.967 -8.408 1.904 1.00 0.00 17 LYS A C 17
ATOM 10704 O O . LYS A 1 17 ? -2.944 -9.622 1.929 1.00 0.00 17 LYS A O 17
ATOM 10723 N N . ILE A 1 18 ? -1.935 -7.705 2.267 1.00 0.00 18 ILE A N 17
ATOM 10724 C CA . ILE A 1 18 ? -0.695 -8.389 2.727 1.00 0.00 18 ILE A CA 17
ATOM 10725 C C . ILE A 1 18 ? -0.900 -8.922 4.138 1.00 0.00 18 ILE A C 17
ATOM 10726 O O . ILE A 1 18 ? -0.283 -9.886 4.542 1.00 0.00 18 ILE A O 17
ATOM 10742 N N . GLU A 1 19 ? -1.765 -8.314 4.891 1.00 0.00 19 GLU A N 17
ATOM 10743 C CA . GLU A 1 19 ? -2.007 -8.808 6.270 1.00 0.00 19 GLU A CA 17
ATOM 10744 C C . GLU A 1 19 ? -2.311 -10.300 6.207 1.00 0.00 19 GLU A C 17
ATOM 10745 O O . GLU A 1 19 ? -1.794 -11.090 6.972 1.00 0.00 19 GLU A O 17
ATOM 10757 N N . LYS A 1 20 ? -3.137 -10.690 5.283 1.00 0.00 20 LYS A N 17
ATOM 10758 C CA . LYS A 1 20 ? -3.481 -12.132 5.147 1.00 0.00 20 LYS A CA 17
ATOM 10759 C C . LYS A 1 20 ? -2.314 -12.860 4.485 1.00 0.00 20 LYS A C 17
ATOM 10760 O O . LYS A 1 20 ? -2.182 -14.064 4.577 1.00 0.00 20 LYS A O 17
ATOM 10779 N N . ALA A 1 21 ? -1.458 -12.131 3.828 1.00 0.00 21 ALA A N 17
ATOM 10780 C CA . ALA A 1 21 ? -0.285 -12.765 3.167 1.00 0.00 21 ALA A CA 17
ATOM 10781 C C . ALA A 1 21 ? 0.930 -12.650 4.091 1.00 0.00 21 ALA A C 17
ATOM 10782 O O . ALA A 1 21 ? 1.983 -13.190 3.817 1.00 0.00 21 ALA A O 17
ATOM 10789 N N . GLY A 1 22 ? 0.790 -11.947 5.185 1.00 0.00 22 GLY A N 17
ATOM 10790 C CA . GLY A 1 22 ? 1.937 -11.797 6.124 1.00 0.00 22 GLY A CA 17
ATOM 10791 C C . GLY A 1 22 ? 1.463 -12.063 7.555 1.00 0.00 22 GLY A C 17
ATOM 10792 O O . GLY A 1 22 ? 1.466 -11.175 8.383 1.00 0.00 22 GLY A O 17
ATOM 10796 N N . PRO A 1 23 ? 1.067 -13.287 7.800 1.00 0.00 23 PRO A N 17
ATOM 10797 C CA . PRO A 1 23 ? 0.580 -13.716 9.123 1.00 0.00 23 PRO A CA 17
ATOM 10798 C C . PRO A 1 23 ? 1.756 -13.953 10.076 1.00 0.00 23 PRO A C 17
ATOM 10799 O O . PRO A 1 23 ? 1.584 -14.427 11.182 1.00 0.00 23 PRO A O 17
ATOM 10810 N N . LYS A 1 24 ? 2.949 -13.627 9.659 1.00 0.00 24 LYS A N 17
ATOM 10811 C CA . LYS A 1 24 ? 4.131 -13.834 10.542 1.00 0.00 24 LYS A CA 17
ATOM 10812 C C . LYS A 1 24 ? 3.888 -13.145 11.887 1.00 0.00 24 LYS A C 17
ATOM 10813 O O . LYS A 1 24 ? 4.521 -13.453 12.877 1.00 0.00 24 LYS A O 17
ATOM 10832 N N . TRP A 1 25 ? 2.972 -12.218 11.928 1.00 0.00 25 TRP A N 17
ATOM 10833 C CA . TRP A 1 25 ? 2.685 -11.510 13.207 1.00 0.00 25 TRP A CA 17
ATOM 10834 C C . TRP A 1 25 ? 1.554 -12.232 13.946 1.00 0.00 25 TRP A C 17
ATOM 10835 O O . TRP A 1 25 ? 1.251 -11.930 15.082 1.00 0.00 25 TRP A O 17
ATOM 10856 N N . LYS A 1 26 ? 0.927 -13.183 13.308 1.00 0.00 26 LYS A N 17
ATOM 10857 C CA . LYS A 1 26 ? -0.183 -13.921 13.975 1.00 0.00 26 LYS A CA 17
ATOM 10858 C C . LYS A 1 26 ? 0.275 -15.343 14.310 1.00 0.00 26 LYS A C 17
ATOM 10859 O O . LYS A 1 26 ? -0.471 -16.130 14.859 1.00 0.00 26 LYS A O 17
ATOM 10878 N N . VAL A 1 27 ? 1.495 -15.680 13.989 1.00 0.00 27 VAL A N 17
ATOM 10879 C CA . VAL A 1 27 ? 1.992 -17.052 14.294 1.00 0.00 27 VAL A CA 17
ATOM 10880 C C . VAL A 1 27 ? 1.869 -17.313 15.794 1.00 0.00 27 VAL A C 17
ATOM 10881 O O . VAL A 1 27 ? 1.629 -18.424 16.226 1.00 0.00 27 VAL A O 17
ATOM 10894 N N . PHE A 1 28 ? 2.029 -16.296 16.588 1.00 0.00 28 PHE A N 17
ATOM 10895 C CA . PHE A 1 28 ? 1.920 -16.471 18.063 1.00 0.00 28 PHE A CA 17
ATOM 10896 C C . PHE A 1 28 ? 0.448 -16.611 18.445 1.00 0.00 28 PHE A C 17
ATOM 10897 O O . PHE A 1 28 ? 0.103 -17.230 19.431 1.00 0.00 28 PHE A O 17
ATOM 10914 N N . LYS A 1 29 ? -0.421 -16.036 17.664 1.00 0.00 29 LYS A N 17
ATOM 10915 C CA . LYS A 1 29 ? -1.878 -16.128 17.966 1.00 0.00 29 LYS A CA 17
ATOM 10916 C C . LYS A 1 29 ? -2.336 -17.579 17.822 1.00 0.00 29 LYS A C 17
ATOM 10917 O O . LYS A 1 29 ? -3.324 -17.990 18.396 1.00 0.00 29 LYS A O 17
ATOM 10936 N N . LYS A 1 30 ? -1.622 -18.356 17.059 1.00 0.00 30 LYS A N 17
ATOM 10937 C CA . LYS A 1 30 ? -2.010 -19.783 16.873 1.00 0.00 30 LYS A CA 17
ATOM 10938 C C . LYS A 1 30 ? -2.062 -20.478 18.233 1.00 0.00 30 LYS A C 17
ATOM 10939 O O . LYS A 1 30 ? -2.830 -21.395 18.446 1.00 0.00 30 LYS A O 17
ATOM 10958 N N . ILE A 1 31 ? -1.252 -20.044 19.153 1.00 0.00 31 ILE A N 17
ATOM 10959 C CA . ILE A 1 31 ? -1.250 -20.673 20.503 1.00 0.00 31 ILE A CA 17
ATOM 10960 C C . ILE A 1 31 ? -2.586 -20.399 21.188 1.00 0.00 31 ILE A C 17
ATOM 10961 O O . ILE A 1 31 ? -3.152 -21.251 21.844 1.00 0.00 31 ILE A O 17
ATOM 10977 N N . GLU A 1 32 ? -3.090 -19.212 21.036 1.00 0.00 32 GLU A N 17
ATOM 10978 C CA . GLU A 1 32 ? -4.392 -18.862 21.671 1.00 0.00 32 GLU A CA 17
ATOM 10979 C C . GLU A 1 32 ? -5.516 -19.630 20.980 1.00 0.00 32 GLU A C 17
ATOM 10980 O O . GLU A 1 32 ? -6.533 -19.935 21.572 1.00 0.00 32 GLU A O 17
ATOM 10992 N N . LYS A 1 33 ? -5.339 -19.945 19.730 1.00 0.00 33 LYS A N 17
ATOM 10993 C CA . LYS A 1 33 ? -6.392 -20.695 18.990 1.00 0.00 33 LYS A CA 17
ATOM 10994 C C . LYS A 1 33 ? -6.227 -22.194 19.248 1.00 0.00 33 LYS A C 17
ATOM 10995 O O . LYS A 1 33 ? -6.780 -22.730 20.187 1.00 0.00 33 LYS A O 17
ATOM 11017 N N . LYS A 1 1 ? -5.408 16.244 -2.638 1.00 0.00 1 LYS A N 18
ATOM 11018 C CA . LYS A 1 1 ? -6.340 17.003 -3.520 1.00 0.00 1 LYS A CA 18
ATOM 11019 C C . LYS A 1 1 ? -7.674 16.259 -3.610 1.00 0.00 1 LYS A C 18
ATOM 11020 O O . LYS A 1 1 ? -8.158 15.962 -4.683 1.00 0.00 1 LYS A O 18
ATOM 11041 N N . TRP A 1 2 ? -8.271 15.956 -2.488 1.00 0.00 2 TRP A N 18
ATOM 11042 C CA . TRP A 1 2 ? -9.573 15.231 -2.504 1.00 0.00 2 TRP A CA 18
ATOM 11043 C C . TRP A 1 2 ? -9.414 13.920 -3.266 1.00 0.00 2 TRP A C 18
ATOM 11044 O O . TRP A 1 2 ? -9.190 12.872 -2.691 1.00 0.00 2 TRP A O 18
ATOM 11065 N N . LYS A 1 3 ? -9.525 13.976 -4.557 1.00 0.00 3 LYS A N 18
ATOM 11066 C CA . LYS A 1 3 ? -9.380 12.741 -5.378 1.00 0.00 3 LYS A CA 18
ATOM 11067 C C . LYS A 1 3 ? -8.023 12.100 -5.092 1.00 0.00 3 LYS A C 18
ATOM 11068 O O . LYS A 1 3 ? -7.834 10.913 -5.269 1.00 0.00 3 LYS A O 18
ATOM 11087 N N . VAL A 1 4 ? -7.077 12.878 -4.650 1.00 0.00 4 VAL A N 18
ATOM 11088 C CA . VAL A 1 4 ? -5.729 12.320 -4.349 1.00 0.00 4 VAL A CA 18
ATOM 11089 C C . VAL A 1 4 ? -5.832 11.338 -3.182 1.00 0.00 4 VAL A C 18
ATOM 11090 O O . VAL A 1 4 ? -5.099 10.372 -3.099 1.00 0.00 4 VAL A O 18
ATOM 11103 N N . PHE A 1 5 ? -6.739 11.581 -2.284 1.00 0.00 5 PHE A N 18
ATOM 11104 C CA . PHE A 1 5 ? -6.904 10.668 -1.116 1.00 0.00 5 PHE A CA 18
ATOM 11105 C C . PHE A 1 5 ? -7.299 9.280 -1.607 1.00 0.00 5 PHE A C 18
ATOM 11106 O O . PHE A 1 5 ? -7.010 8.282 -0.978 1.00 0.00 5 PHE A O 18
ATOM 11123 N N . LYS A 1 6 ? -7.955 9.208 -2.726 1.00 0.00 6 LYS A N 18
ATOM 11124 C CA . LYS A 1 6 ? -8.366 7.879 -3.255 1.00 0.00 6 LYS A CA 18
ATOM 11125 C C . LYS A 1 6 ? -7.132 7.002 -3.412 1.00 0.00 6 LYS A C 18
ATOM 11126 O O . LYS A 1 6 ? -7.175 5.808 -3.193 1.00 0.00 6 LYS A O 18
ATOM 11145 N N . LYS A 1 7 ? -6.031 7.586 -3.769 1.00 0.00 7 LYS A N 18
ATOM 11146 C CA . LYS A 1 7 ? -4.793 6.781 -3.916 1.00 0.00 7 LYS A CA 18
ATOM 11147 C C . LYS A 1 7 ? -4.354 6.330 -2.532 1.00 0.00 7 LYS A C 18
ATOM 11148 O O . LYS A 1 7 ? -3.822 5.253 -2.349 1.00 0.00 7 LYS A O 18
ATOM 11167 N N . ILE A 1 8 ? -4.609 7.140 -1.552 1.00 0.00 8 ILE A N 18
ATOM 11168 C CA . ILE A 1 8 ? -4.251 6.765 -0.162 1.00 0.00 8 ILE A CA 18
ATOM 11169 C C . ILE A 1 8 ? -5.259 5.729 0.307 1.00 0.00 8 ILE A C 18
ATOM 11170 O O . ILE A 1 8 ? -4.952 4.827 1.061 1.00 0.00 8 ILE A O 18
ATOM 11186 N N . GLU A 1 9 ? -6.466 5.862 -0.153 1.00 0.00 9 GLU A N 18
ATOM 11187 C CA . GLU A 1 9 ? -7.530 4.896 0.236 1.00 0.00 9 GLU A CA 18
ATOM 11188 C C . GLU A 1 9 ? -7.205 3.528 -0.356 1.00 0.00 9 GLU A C 18
ATOM 11189 O O . GLU A 1 9 ? -7.454 2.501 0.242 1.00 0.00 9 GLU A O 18
ATOM 11201 N N . LYS A 1 10 ? -6.649 3.515 -1.531 1.00 0.00 10 LYS A N 18
ATOM 11202 C CA . LYS A 1 10 ? -6.300 2.219 -2.180 1.00 0.00 10 LYS A CA 18
ATOM 11203 C C . LYS A 1 10 ? -5.072 1.620 -1.499 1.00 0.00 10 LYS A C 18
ATOM 11204 O O . LYS A 1 10 ? -4.882 0.420 -1.482 1.00 0.00 10 LYS A O 18
ATOM 11223 N N . LYS A 1 11 ? -4.239 2.446 -0.935 1.00 0.00 11 LYS A N 18
ATOM 11224 C CA . LYS A 1 11 ? -3.023 1.927 -0.249 1.00 0.00 11 LYS A CA 18
ATOM 11225 C C . LYS A 1 11 ? -3.439 1.233 1.044 1.00 0.00 11 LYS A C 18
ATOM 11226 O O . LYS A 1 11 ? -2.790 0.318 1.512 1.00 0.00 11 LYS A O 18
ATOM 11245 N N . TRP A 1 12 ? -4.523 1.660 1.621 1.00 0.00 12 TRP A N 18
ATOM 11246 C CA . TRP A 1 12 ? -4.995 1.029 2.883 1.00 0.00 12 TRP A CA 18
ATOM 11247 C C . TRP A 1 12 ? -5.561 -0.356 2.576 1.00 0.00 12 TRP A C 18
ATOM 11248 O O . TRP A 1 12 ? -5.152 -1.349 3.143 1.00 0.00 12 TRP A O 18
ATOM 11269 N N . LYS A 1 13 ? -6.498 -0.422 1.681 1.00 0.00 13 LYS A N 18
ATOM 11270 C CA . LYS A 1 13 ? -7.107 -1.735 1.326 1.00 0.00 13 LYS A CA 18
ATOM 11271 C C . LYS A 1 13 ? -6.023 -2.688 0.834 1.00 0.00 13 LYS A C 18
ATOM 11272 O O . LYS A 1 13 ? -5.936 -3.823 1.258 1.00 0.00 13 LYS A O 18
ATOM 11291 N N . VAL A 1 14 ? -5.193 -2.233 -0.055 1.00 0.00 14 VAL A N 18
ATOM 11292 C CA . VAL A 1 14 ? -4.108 -3.109 -0.574 1.00 0.00 14 VAL A CA 18
ATOM 11293 C C . VAL A 1 14 ? -3.231 -3.561 0.591 1.00 0.00 14 VAL A C 18
ATOM 11294 O O . VAL A 1 14 ? -2.707 -4.658 0.602 1.00 0.00 14 VAL A O 18
ATOM 11307 N N . PHE A 1 15 ? -3.073 -2.723 1.574 1.00 0.00 15 PHE A N 18
ATOM 11308 C CA . PHE A 1 15 ? -2.234 -3.097 2.748 1.00 0.00 15 PHE A CA 18
ATOM 11309 C C . PHE A 1 15 ? -2.904 -4.244 3.500 1.00 0.00 15 PHE A C 18
ATOM 11310 O O . PHE A 1 15 ? -2.254 -5.133 4.010 1.00 0.00 15 PHE A O 18
ATOM 11327 N N . LYS A 1 16 ? -4.202 -4.227 3.565 1.00 0.00 16 LYS A N 18
ATOM 11328 C CA . LYS A 1 16 ? -4.928 -5.315 4.277 1.00 0.00 16 LYS A CA 18
ATOM 11329 C C . LYS A 1 16 ? -4.767 -6.618 3.498 1.00 0.00 16 LYS A C 18
ATOM 11330 O O . LYS A 1 16 ? -4.882 -7.700 4.040 1.00 0.00 16 LYS A O 18
ATOM 11349 N N . LYS A 1 17 ? -4.498 -6.521 2.226 1.00 0.00 17 LYS A N 18
ATOM 11350 C CA . LYS A 1 17 ? -4.327 -7.751 1.404 1.00 0.00 17 LYS A CA 18
ATOM 11351 C C . LYS A 1 17 ? -3.029 -8.451 1.801 1.00 0.00 17 LYS A C 18
ATOM 11352 O O . LYS A 1 17 ? -2.958 -9.661 1.873 1.00 0.00 17 LYS A O 18
ATOM 11371 N N . ILE A 1 18 ? -2.004 -7.694 2.059 1.00 0.00 18 ILE A N 18
ATOM 11372 C CA . ILE A 1 18 ? -0.704 -8.308 2.452 1.00 0.00 18 ILE A CA 18
ATOM 11373 C C . ILE A 1 18 ? -0.778 -8.787 3.895 1.00 0.00 18 ILE A C 18
ATOM 11374 O O . ILE A 1 18 ? -0.094 -9.709 4.289 1.00 0.00 18 ILE A O 18
ATOM 11390 N N . GLU A 1 19 ? -1.606 -8.177 4.687 1.00 0.00 19 GLU A N 18
ATOM 11391 C CA . GLU A 1 19 ? -1.721 -8.615 6.101 1.00 0.00 19 GLU A CA 18
ATOM 11392 C C . GLU A 1 19 ? -2.102 -10.091 6.126 1.00 0.00 19 GLU A C 18
ATOM 11393 O O . GLU A 1 19 ? -1.592 -10.868 6.907 1.00 0.00 19 GLU A O 18
ATOM 11405 N N . LYS A 1 20 ? -2.988 -10.481 5.257 1.00 0.00 20 LYS A N 18
ATOM 11406 C CA . LYS A 1 20 ? -3.408 -11.908 5.207 1.00 0.00 20 LYS A CA 18
ATOM 11407 C C . LYS A 1 20 ? -2.273 -12.738 4.612 1.00 0.00 20 LYS A C 18
ATOM 11408 O O . LYS A 1 20 ? -2.164 -13.925 4.848 1.00 0.00 20 LYS A O 18
ATOM 11427 N N . ALA A 1 21 ? -1.424 -12.115 3.849 1.00 0.00 21 ALA A N 18
ATOM 11428 C CA . ALA A 1 21 ? -0.285 -12.852 3.241 1.00 0.00 21 ALA A CA 18
ATOM 11429 C C . ALA A 1 21 ? 0.964 -12.639 4.097 1.00 0.00 21 ALA A C 18
ATOM 11430 O O . ALA A 1 21 ? 1.992 -13.247 3.875 1.00 0.00 21 ALA A O 18
ATOM 11437 N N . GLY A 1 22 ? 0.885 -11.775 5.075 1.00 0.00 22 GLY A N 18
ATOM 11438 C CA . GLY A 1 22 ? 2.070 -11.522 5.942 1.00 0.00 22 GLY A CA 18
ATOM 11439 C C . GLY A 1 22 ? 1.772 -11.985 7.371 1.00 0.00 22 GLY A C 18
ATOM 11440 O O . GLY A 1 22 ? 1.388 -11.195 8.210 1.00 0.00 22 GLY A O 18
ATOM 11444 N N . PRO A 1 23 ? 1.962 -13.259 7.603 1.00 0.00 23 PRO A N 18
ATOM 11445 C CA . PRO A 1 23 ? 1.725 -13.869 8.922 1.00 0.00 23 PRO A CA 18
ATOM 11446 C C . PRO A 1 23 ? 2.887 -13.557 9.869 1.00 0.00 23 PRO A C 18
ATOM 11447 O O . PRO A 1 23 ? 2.818 -13.808 11.057 1.00 0.00 23 PRO A O 18
ATOM 11458 N N . LYS A 1 24 ? 3.954 -13.010 9.353 1.00 0.00 24 LYS A N 18
ATOM 11459 C CA . LYS A 1 24 ? 5.117 -12.680 10.224 1.00 0.00 24 LYS A CA 18
ATOM 11460 C C . LYS A 1 24 ? 4.711 -11.596 11.224 1.00 0.00 24 LYS A C 18
ATOM 11461 O O . LYS A 1 24 ? 5.428 -11.301 12.159 1.00 0.00 24 LYS A O 18
ATOM 11480 N N . TRP A 1 25 ? 3.564 -11.002 11.036 1.00 0.00 25 TRP A N 18
ATOM 11481 C CA . TRP A 1 25 ? 3.112 -9.939 11.977 1.00 0.00 25 TRP A CA 18
ATOM 11482 C C . TRP A 1 25 ? 2.418 -10.585 13.178 1.00 0.00 25 TRP A C 18
ATOM 11483 O O . TRP A 1 25 ? 2.156 -9.943 14.174 1.00 0.00 25 TRP A O 18
ATOM 11504 N N . LYS A 1 26 ? 2.120 -11.853 13.089 1.00 0.00 26 LYS A N 18
ATOM 11505 C CA . LYS A 1 26 ? 1.444 -12.539 14.226 1.00 0.00 26 LYS A CA 18
ATOM 11506 C C . LYS A 1 26 ? 2.408 -13.546 14.857 1.00 0.00 26 LYS A C 18
ATOM 11507 O O . LYS A 1 26 ? 2.153 -14.085 15.916 1.00 0.00 26 LYS A O 18
ATOM 11526 N N . VAL A 1 27 ? 3.515 -13.805 14.216 1.00 0.00 27 VAL A N 18
ATOM 11527 C CA . VAL A 1 27 ? 4.494 -14.775 14.780 1.00 0.00 27 VAL A CA 18
ATOM 11528 C C . VAL A 1 27 ? 4.995 -14.264 16.129 1.00 0.00 27 VAL A C 18
ATOM 11529 O O . VAL A 1 27 ? 5.292 -15.027 17.026 1.00 0.00 27 VAL A O 18
ATOM 11542 N N . PHE A 1 28 ? 5.088 -12.975 16.277 1.00 0.00 28 PHE A N 18
ATOM 11543 C CA . PHE A 1 28 ? 5.567 -12.402 17.565 1.00 0.00 28 PHE A CA 18
ATOM 11544 C C . PHE A 1 28 ? 4.638 -12.844 18.694 1.00 0.00 28 PHE A C 18
ATOM 11545 O O . PHE A 1 28 ? 5.046 -12.998 19.827 1.00 0.00 28 PHE A O 18
ATOM 11562 N N . LYS A 1 29 ? 3.390 -13.047 18.388 1.00 0.00 29 LYS A N 18
ATOM 11563 C CA . LYS A 1 29 ? 2.421 -13.480 19.435 1.00 0.00 29 LYS A CA 18
ATOM 11564 C C . LYS A 1 29 ? 2.587 -14.977 19.700 1.00 0.00 29 LYS A C 18
ATOM 11565 O O . LYS A 1 29 ? 2.230 -15.477 20.747 1.00 0.00 29 LYS A O 18
ATOM 11584 N N . LYS A 1 30 ? 3.117 -15.695 18.752 1.00 0.00 30 LYS A N 18
ATOM 11585 C CA . LYS A 1 30 ? 3.298 -17.163 18.934 1.00 0.00 30 LYS A CA 18
ATOM 11586 C C . LYS A 1 30 ? 4.157 -17.431 20.170 1.00 0.00 30 LYS A C 18
ATOM 11587 O O . LYS A 1 30 ? 3.993 -18.426 20.848 1.00 0.00 30 LYS A O 18
ATOM 11606 N N . ILE A 1 31 ? 5.068 -16.554 20.468 1.00 0.00 31 ILE A N 18
ATOM 11607 C CA . ILE A 1 31 ? 5.938 -16.758 21.661 1.00 0.00 31 ILE A CA 18
ATOM 11608 C C . ILE A 1 31 ? 5.116 -16.551 22.932 1.00 0.00 31 ILE A C 18
ATOM 11609 O O . ILE A 1 31 ? 5.312 -17.217 23.929 1.00 0.00 31 ILE A O 18
ATOM 11625 N N . GLU A 1 32 ? 4.201 -15.627 22.902 1.00 0.00 32 GLU A N 18
ATOM 11626 C CA . GLU A 1 32 ? 3.360 -15.365 24.104 1.00 0.00 32 GLU A CA 18
ATOM 11627 C C . GLU A 1 32 ? 2.428 -16.551 24.344 1.00 0.00 32 GLU A C 18
ATOM 11628 O O . GLU A 1 32 ? 2.039 -16.835 25.460 1.00 0.00 32 GLU A O 18
ATOM 11640 N N . LYS A 1 33 ? 2.068 -17.245 23.305 1.00 0.00 33 LYS A N 18
ATOM 11641 C CA . LYS A 1 33 ? 1.159 -18.416 23.465 1.00 0.00 33 LYS A CA 18
ATOM 11642 C C . LYS A 1 33 ? 1.993 -19.690 23.615 1.00 0.00 33 LYS A C 18
ATOM 11643 O O . LYS A 1 33 ? 1.926 -20.580 22.789 1.00 0.00 33 LYS A O 18
ATOM 11665 N N . LYS A 1 1 ? -5.160 18.655 -3.782 1.00 0.00 1 LYS A N 19
ATOM 11666 C CA . LYS A 1 1 ? -6.143 17.777 -4.479 1.00 0.00 1 LYS A CA 19
ATOM 11667 C C . LYS A 1 1 ? -6.558 16.637 -3.549 1.00 0.00 1 LYS A C 19
ATOM 11668 O O . LYS A 1 1 ? -5.808 15.710 -3.314 1.00 0.00 1 LYS A O 19
ATOM 11689 N N . TRP A 1 2 ? -7.748 16.695 -3.019 1.00 0.00 2 TRP A N 19
ATOM 11690 C CA . TRP A 1 2 ? -8.206 15.610 -2.108 1.00 0.00 2 TRP A CA 19
ATOM 11691 C C . TRP A 1 2 ? -8.265 14.293 -2.881 1.00 0.00 2 TRP A C 19
ATOM 11692 O O . TRP A 1 2 ? -8.362 13.227 -2.307 1.00 0.00 2 TRP A O 19
ATOM 11713 N N . LYS A 1 3 ? -8.203 14.359 -4.183 1.00 0.00 3 LYS A N 19
ATOM 11714 C CA . LYS A 1 3 ? -8.254 13.112 -4.995 1.00 0.00 3 LYS A CA 19
ATOM 11715 C C . LYS A 1 3 ? -7.050 12.237 -4.649 1.00 0.00 3 LYS A C 19
ATOM 11716 O O . LYS A 1 3 ? -7.077 11.032 -4.804 1.00 0.00 3 LYS A O 19
ATOM 11735 N N . VAL A 1 4 ? -5.994 12.836 -4.178 1.00 0.00 4 VAL A N 19
ATOM 11736 C CA . VAL A 1 4 ? -4.784 12.047 -3.816 1.00 0.00 4 VAL A CA 19
ATOM 11737 C C . VAL A 1 4 ? -5.131 11.081 -2.686 1.00 0.00 4 VAL A C 19
ATOM 11738 O O . VAL A 1 4 ? -4.586 9.999 -2.587 1.00 0.00 4 VAL A O 19
ATOM 11751 N N . PHE A 1 5 ? -6.036 11.465 -1.835 1.00 0.00 5 PHE A N 19
ATOM 11752 C CA . PHE A 1 5 ? -6.428 10.573 -0.708 1.00 0.00 5 PHE A CA 19
ATOM 11753 C C . PHE A 1 5 ? -7.063 9.306 -1.268 1.00 0.00 5 PHE A C 19
ATOM 11754 O O . PHE A 1 5 ? -6.990 8.248 -0.675 1.00 0.00 5 PHE A O 19
ATOM 11771 N N . LYS A 1 6 ? -7.676 9.400 -2.410 1.00 0.00 6 LYS A N 19
ATOM 11772 C CA . LYS A 1 6 ? -8.303 8.192 -3.009 1.00 0.00 6 LYS A CA 19
ATOM 11773 C C . LYS A 1 6 ? -7.209 7.175 -3.297 1.00 0.00 6 LYS A C 19
ATOM 11774 O O . LYS A 1 6 ? -7.394 5.982 -3.148 1.00 0.00 6 LYS A O 19
ATOM 11793 N N . LYS A 1 7 ? -6.060 7.641 -3.683 1.00 0.00 7 LYS A N 19
ATOM 11794 C CA . LYS A 1 7 ? -4.939 6.708 -3.952 1.00 0.00 7 LYS A CA 19
ATOM 11795 C C . LYS A 1 7 ? -4.488 6.123 -2.624 1.00 0.00 7 LYS A C 19
ATOM 11796 O O . LYS A 1 7 ? -4.065 4.988 -2.533 1.00 0.00 7 LYS A O 19
ATOM 11815 N N . ILE A 1 8 ? -4.607 6.894 -1.584 1.00 0.00 8 ILE A N 19
ATOM 11816 C CA . ILE A 1 8 ? -4.224 6.399 -0.239 1.00 0.00 8 ILE A CA 19
ATOM 11817 C C . ILE A 1 8 ? -5.298 5.420 0.212 1.00 0.00 8 ILE A C 19
ATOM 11818 O O . ILE A 1 8 ? -5.037 4.450 0.894 1.00 0.00 8 ILE A O 19
ATOM 11834 N N . GLU A 1 9 ? -6.509 5.681 -0.181 1.00 0.00 9 GLU A N 19
ATOM 11835 C CA . GLU A 1 9 ? -7.635 4.782 0.198 1.00 0.00 9 GLU A CA 19
ATOM 11836 C C . GLU A 1 9 ? -7.448 3.431 -0.483 1.00 0.00 9 GLU A C 19
ATOM 11837 O O . GLU A 1 9 ? -7.605 2.387 0.119 1.00 0.00 9 GLU A O 19
ATOM 11849 N N . LYS A 1 10 ? -7.106 3.447 -1.737 1.00 0.00 10 LYS A N 19
ATOM 11850 C CA . LYS A 1 10 ? -6.898 2.169 -2.472 1.00 0.00 10 LYS A CA 19
ATOM 11851 C C . LYS A 1 10 ? -5.638 1.488 -1.943 1.00 0.00 10 LYS A C 19
ATOM 11852 O O . LYS A 1 10 ? -5.473 0.289 -2.049 1.00 0.00 10 LYS A O 19
ATOM 11871 N N . LYS A 1 11 ? -4.753 2.248 -1.365 1.00 0.00 11 LYS A N 19
ATOM 11872 C CA . LYS A 1 11 ? -3.502 1.658 -0.814 1.00 0.00 11 LYS A CA 19
ATOM 11873 C C . LYS A 1 11 ? -3.823 0.956 0.502 1.00 0.00 11 LYS A C 19
ATOM 11874 O O . LYS A 1 11 ? -3.169 0.010 0.894 1.00 0.00 11 LYS A O 19
ATOM 11893 N N . TRP A 1 12 ? -4.831 1.415 1.184 1.00 0.00 12 TRP A N 19
ATOM 11894 C CA . TRP A 1 12 ? -5.208 0.781 2.476 1.00 0.00 12 TRP A CA 19
ATOM 11895 C C . TRP A 1 12 ? -5.877 -0.563 2.204 1.00 0.00 12 TRP A C 19
ATOM 11896 O O . TRP A 1 12 ? -5.533 -1.572 2.786 1.00 0.00 12 TRP A O 19
ATOM 11917 N N . LYS A 1 13 ? -6.823 -0.580 1.315 1.00 0.00 13 LYS A N 19
ATOM 11918 C CA . LYS A 1 13 ? -7.524 -1.855 0.994 1.00 0.00 13 LYS A CA 19
ATOM 11919 C C . LYS A 1 13 ? -6.502 -2.884 0.526 1.00 0.00 13 LYS A C 19
ATOM 11920 O O . LYS A 1 13 ? -6.636 -4.067 0.770 1.00 0.00 13 LYS A O 19
ATOM 11939 N N . VAL A 1 14 ? -5.475 -2.439 -0.131 1.00 0.00 14 VAL A N 19
ATOM 11940 C CA . VAL A 1 14 ? -4.427 -3.383 -0.604 1.00 0.00 14 VAL A CA 19
ATOM 11941 C C . VAL A 1 14 ? -3.488 -3.691 0.557 1.00 0.00 14 VAL A C 19
ATOM 11942 O O . VAL A 1 14 ? -2.962 -4.780 0.677 1.00 0.00 14 VAL A O 19
ATOM 11955 N N . PHE A 1 15 ? -3.280 -2.736 1.417 1.00 0.00 15 PHE A N 19
ATOM 11956 C CA . PHE A 1 15 ? -2.381 -2.962 2.581 1.00 0.00 15 PHE A CA 19
ATOM 11957 C C . PHE A 1 15 ? -2.984 -4.037 3.479 1.00 0.00 15 PHE A C 19
ATOM 11958 O O . PHE A 1 15 ? -2.287 -4.853 4.049 1.00 0.00 15 PHE A O 19
ATOM 11975 N N . LYS A 1 16 ? -4.278 -4.046 3.603 1.00 0.00 16 LYS A N 19
ATOM 11976 C CA . LYS A 1 16 ? -4.940 -5.071 4.456 1.00 0.00 16 LYS A CA 19
ATOM 11977 C C . LYS A 1 16 ? -4.769 -6.443 3.808 1.00 0.00 16 LYS A C 19
ATOM 11978 O O . LYS A 1 16 ? -4.750 -7.461 4.473 1.00 0.00 16 LYS A O 19
ATOM 11997 N N . LYS A 1 17 ? -4.638 -6.474 2.513 1.00 0.00 17 LYS A N 19
ATOM 11998 C CA . LYS A 1 17 ? -4.460 -7.774 1.810 1.00 0.00 17 LYS A CA 19
ATOM 11999 C C . LYS A 1 17 ? -3.074 -8.330 2.134 1.00 0.00 17 LYS A C 19
ATOM 12000 O O . LYS A 1 17 ? -2.883 -9.523 2.265 1.00 0.00 17 LYS A O 19
ATOM 12019 N N . ILE A 1 18 ? -2.110 -7.468 2.267 1.00 0.00 18 ILE A N 19
ATOM 12020 C CA . ILE A 1 18 ? -0.730 -7.931 2.587 1.00 0.00 18 ILE A CA 19
ATOM 12021 C C . ILE A 1 18 ? -0.704 -8.504 3.995 1.00 0.00 18 ILE A C 19
ATOM 12022 O O . ILE A 1 18 ? -0.042 -9.484 4.264 1.00 0.00 18 ILE A O 19
ATOM 12038 N N . GLU A 1 19 ? -1.423 -7.909 4.892 1.00 0.00 19 GLU A N 19
ATOM 12039 C CA . GLU A 1 19 ? -1.443 -8.435 6.281 1.00 0.00 19 GLU A CA 19
ATOM 12040 C C . GLU A 1 19 ? -1.748 -9.928 6.226 1.00 0.00 19 GLU A C 19
ATOM 12041 O O . GLU A 1 19 ? -1.165 -10.723 6.936 1.00 0.00 19 GLU A O 19
ATOM 12053 N N . LYS A 1 20 ? -2.649 -10.309 5.371 1.00 0.00 20 LYS A N 19
ATOM 12054 C CA . LYS A 1 20 ? -2.998 -11.750 5.244 1.00 0.00 20 LYS A CA 19
ATOM 12055 C C . LYS A 1 20 ? -1.848 -12.481 4.559 1.00 0.00 20 LYS A C 19
ATOM 12056 O O . LYS A 1 20 ? -1.665 -13.671 4.722 1.00 0.00 20 LYS A O 19
ATOM 12075 N N . ALA A 1 21 ? -1.063 -11.770 3.802 1.00 0.00 21 ALA A N 19
ATOM 12076 C CA . ALA A 1 21 ? 0.089 -12.411 3.112 1.00 0.00 21 ALA A CA 19
ATOM 12077 C C . ALA A 1 21 ? 1.353 -12.187 3.943 1.00 0.00 21 ALA A C 19
ATOM 12078 O O . ALA A 1 21 ? 2.401 -12.733 3.660 1.00 0.00 21 ALA A O 19
ATOM 12085 N N . GLY A 1 22 ? 1.259 -11.387 4.971 1.00 0.00 22 GLY A N 19
ATOM 12086 C CA . GLY A 1 22 ? 2.450 -11.127 5.827 1.00 0.00 22 GLY A CA 19
ATOM 12087 C C . GLY A 1 22 ? 2.182 -11.656 7.239 1.00 0.00 22 GLY A C 19
ATOM 12088 O O . GLY A 1 22 ? 1.496 -11.019 8.014 1.00 0.00 22 GLY A O 19
ATOM 12092 N N . PRO A 1 23 ? 2.729 -12.810 7.534 1.00 0.00 23 PRO A N 19
ATOM 12093 C CA . PRO A 1 23 ? 2.563 -13.451 8.851 1.00 0.00 23 PRO A CA 19
ATOM 12094 C C . PRO A 1 23 ? 3.469 -12.789 9.894 1.00 0.00 23 PRO A C 19
ATOM 12095 O O . PRO A 1 23 ? 3.580 -13.252 11.012 1.00 0.00 23 PRO A O 19
ATOM 12106 N N . LYS A 1 24 ? 4.114 -11.711 9.543 1.00 0.00 24 LYS A N 19
ATOM 12107 C CA . LYS A 1 24 ? 5.005 -11.027 10.521 1.00 0.00 24 LYS A CA 19
ATOM 12108 C C . LYS A 1 24 ? 4.197 -10.653 11.765 1.00 0.00 24 LYS A C 19
ATOM 12109 O O . LYS A 1 24 ? 4.747 -10.369 12.811 1.00 0.00 24 LYS A O 19
ATOM 12128 N N . TRP A 1 25 ? 2.897 -10.653 11.661 1.00 0.00 25 TRP A N 19
ATOM 12129 C CA . TRP A 1 25 ? 2.054 -10.299 12.838 1.00 0.00 25 TRP A CA 19
ATOM 12130 C C . TRP A 1 25 ? 2.333 -11.281 13.975 1.00 0.00 25 TRP A C 19
ATOM 12131 O O . TRP A 1 25 ? 2.177 -10.964 15.138 1.00 0.00 25 TRP A O 19
ATOM 12152 N N . LYS A 1 26 ? 2.750 -12.471 13.647 1.00 0.00 26 LYS A N 19
ATOM 12153 C CA . LYS A 1 26 ? 3.046 -13.475 14.706 1.00 0.00 26 LYS A CA 19
ATOM 12154 C C . LYS A 1 26 ? 4.463 -13.243 15.232 1.00 0.00 26 LYS A C 19
ATOM 12155 O O . LYS A 1 26 ? 4.829 -13.709 16.292 1.00 0.00 26 LYS A O 19
ATOM 12174 N N . VAL A 1 27 ? 5.259 -12.519 14.494 1.00 0.00 27 VAL A N 19
ATOM 12175 C CA . VAL A 1 27 ? 6.654 -12.246 14.942 1.00 0.00 27 VAL A CA 19
ATOM 12176 C C . VAL A 1 27 ? 6.640 -11.130 15.985 1.00 0.00 27 VAL A C 19
ATOM 12177 O O . VAL A 1 27 ? 7.448 -11.097 16.891 1.00 0.00 27 VAL A O 19
ATOM 12190 N N . PHE A 1 28 ? 5.724 -10.215 15.858 1.00 0.00 28 PHE A N 19
ATOM 12191 C CA . PHE A 1 28 ? 5.643 -9.091 16.834 1.00 0.00 28 PHE A CA 19
ATOM 12192 C C . PHE A 1 28 ? 5.386 -9.646 18.234 1.00 0.00 28 PHE A C 19
ATOM 12193 O O . PHE A 1 28 ? 5.752 -9.050 19.227 1.00 0.00 28 PHE A O 19
ATOM 12210 N N . LYS A 1 29 ? 4.758 -10.781 18.320 1.00 0.00 29 LYS A N 19
ATOM 12211 C CA . LYS A 1 29 ? 4.473 -11.380 19.655 1.00 0.00 29 LYS A CA 19
ATOM 12212 C C . LYS A 1 29 ? 5.784 -11.574 20.414 1.00 0.00 29 LYS A C 19
ATOM 12213 O O . LYS A 1 29 ? 5.809 -11.642 21.627 1.00 0.00 29 LYS A O 19
ATOM 12232 N N . LYS A 1 30 ? 6.874 -11.665 19.709 1.00 0.00 30 LYS A N 19
ATOM 12233 C CA . LYS A 1 30 ? 8.188 -11.858 20.386 1.00 0.00 30 LYS A CA 19
ATOM 12234 C C . LYS A 1 30 ? 8.433 -10.715 21.366 1.00 0.00 30 LYS A C 19
ATOM 12235 O O . LYS A 1 30 ? 9.079 -10.882 22.381 1.00 0.00 30 LYS A O 19
ATOM 12254 N N . ILE A 1 31 ? 7.929 -9.556 21.067 1.00 0.00 31 ILE A N 19
ATOM 12255 C CA . ILE A 1 31 ? 8.140 -8.400 21.980 1.00 0.00 31 ILE A CA 19
ATOM 12256 C C . ILE A 1 31 ? 7.314 -8.591 23.251 1.00 0.00 31 ILE A C 19
ATOM 12257 O O . ILE A 1 31 ? 7.732 -8.239 24.337 1.00 0.00 31 ILE A O 19
ATOM 12273 N N . GLU A 1 32 ? 6.143 -9.143 23.122 1.00 0.00 32 GLU A N 19
ATOM 12274 C CA . GLU A 1 32 ? 5.282 -9.356 24.319 1.00 0.00 32 GLU A CA 19
ATOM 12275 C C . GLU A 1 32 ? 6.016 -10.247 25.319 1.00 0.00 32 GLU A C 19
ATOM 12276 O O . GLU A 1 32 ? 5.812 -10.161 26.514 1.00 0.00 32 GLU A O 19
ATOM 12288 N N . LYS A 1 33 ? 6.871 -11.097 24.835 1.00 0.00 33 LYS A N 19
ATOM 12289 C CA . LYS A 1 33 ? 7.630 -11.997 25.746 1.00 0.00 33 LYS A CA 19
ATOM 12290 C C . LYS A 1 33 ? 9.058 -11.471 25.900 1.00 0.00 33 LYS A C 19
ATOM 12291 O O . LYS A 1 33 ? 9.588 -11.413 26.991 1.00 0.00 33 LYS A O 19
ATOM 12313 N N . LYS A 1 1 ? -5.982 18.599 -5.123 1.00 0.00 1 LYS A N 20
ATOM 12314 C CA . LYS A 1 1 ? -6.992 17.640 -5.654 1.00 0.00 1 LYS A CA 20
ATOM 12315 C C . LYS A 1 1 ? -7.272 16.564 -4.605 1.00 0.00 1 LYS A C 20
ATOM 12316 O O . LYS A 1 1 ? -6.411 15.775 -4.264 1.00 0.00 1 LYS A O 20
ATOM 12337 N N . TRP A 1 2 ? -8.469 16.523 -4.087 1.00 0.00 2 TRP A N 20
ATOM 12338 C CA . TRP A 1 2 ? -8.802 15.497 -3.061 1.00 0.00 2 TRP A CA 20
ATOM 12339 C C . TRP A 1 2 ? -8.824 14.111 -3.709 1.00 0.00 2 TRP A C 20
ATOM 12340 O O . TRP A 1 2 ? -8.951 13.105 -3.040 1.00 0.00 2 TRP A O 20
ATOM 12361 N N . LYS A 1 3 ? -8.695 14.049 -5.007 1.00 0.00 3 LYS A N 20
ATOM 12362 C CA . LYS A 1 3 ? -8.702 12.724 -5.690 1.00 0.00 3 LYS A CA 20
ATOM 12363 C C . LYS A 1 3 ? -7.471 11.933 -5.252 1.00 0.00 3 LYS A C 20
ATOM 12364 O O . LYS A 1 3 ? -7.454 10.719 -5.282 1.00 0.00 3 LYS A O 20
ATOM 12383 N N . VAL A 1 4 ? -6.445 12.619 -4.838 1.00 0.00 4 VAL A N 20
ATOM 12384 C CA . VAL A 1 4 ? -5.207 11.920 -4.387 1.00 0.00 4 VAL A CA 20
ATOM 12385 C C . VAL A 1 4 ? -5.548 10.994 -3.222 1.00 0.00 4 VAL A C 20
ATOM 12386 O O . VAL A 1 4 ? -4.947 9.957 -3.040 1.00 0.00 4 VAL A O 20
ATOM 12399 N N . PHE A 1 5 ? -6.515 11.365 -2.434 1.00 0.00 5 PHE A N 20
ATOM 12400 C CA . PHE A 1 5 ? -6.908 10.512 -1.278 1.00 0.00 5 PHE A CA 20
ATOM 12401 C C . PHE A 1 5 ? -7.292 9.125 -1.781 1.00 0.00 5 PHE A C 20
ATOM 12402 O O . PHE A 1 5 ? -7.167 8.141 -1.080 1.00 0.00 5 PHE A O 20
ATOM 12419 N N . LYS A 1 6 ? -7.758 9.038 -2.991 1.00 0.00 6 LYS A N 20
ATOM 12420 C CA . LYS A 1 6 ? -8.148 7.712 -3.539 1.00 0.00 6 LYS A CA 20
ATOM 12421 C C . LYS A 1 6 ? -6.956 6.768 -3.461 1.00 0.00 6 LYS A C 20
ATOM 12422 O O . LYS A 1 6 ? -7.095 5.598 -3.168 1.00 0.00 6 LYS A O 20
ATOM 12441 N N . LYS A 1 7 ? -5.784 7.271 -3.700 1.00 0.00 7 LYS A N 20
ATOM 12442 C CA . LYS A 1 7 ? -4.583 6.399 -3.615 1.00 0.00 7 LYS A CA 20
ATOM 12443 C C . LYS A 1 7 ? -4.374 6.029 -2.153 1.00 0.00 7 LYS A C 20
ATOM 12444 O O . LYS A 1 7 ? -3.918 4.952 -1.824 1.00 0.00 7 LYS A O 20
ATOM 12463 N N . ILE A 1 8 ? -4.735 6.917 -1.279 1.00 0.00 8 ILE A N 20
ATOM 12464 C CA . ILE A 1 8 ? -4.597 6.637 0.171 1.00 0.00 8 ILE A CA 20
ATOM 12465 C C . ILE A 1 8 ? -5.693 5.656 0.564 1.00 0.00 8 ILE A C 20
ATOM 12466 O O . ILE A 1 8 ? -5.523 4.812 1.420 1.00 0.00 8 ILE A O 20
ATOM 12482 N N . GLU A 1 9 ? -6.819 5.769 -0.074 1.00 0.00 9 GLU A N 20
ATOM 12483 C CA . GLU A 1 9 ? -7.951 4.851 0.232 1.00 0.00 9 GLU A CA 20
ATOM 12484 C C . GLU A 1 9 ? -7.574 3.436 -0.193 1.00 0.00 9 GLU A C 20
ATOM 12485 O O . GLU A 1 9 ? -7.828 2.473 0.502 1.00 0.00 9 GLU A O 20
ATOM 12497 N N . LYS A 1 10 ? -6.966 3.310 -1.334 1.00 0.00 10 LYS A N 20
ATOM 12498 C CA . LYS A 1 10 ? -6.560 1.965 -1.824 1.00 0.00 10 LYS A CA 20
ATOM 12499 C C . LYS A 1 10 ? -5.249 1.554 -1.154 1.00 0.00 10 LYS A C 20
ATOM 12500 O O . LYS A 1 10 ? -4.931 0.386 -1.052 1.00 0.00 10 LYS A O 20
ATOM 12519 N N . LYS A 1 11 ? -4.490 2.507 -0.693 1.00 0.00 11 LYS A N 20
ATOM 12520 C CA . LYS A 1 11 ? -3.200 2.174 -0.024 1.00 0.00 11 LYS A CA 20
ATOM 12521 C C . LYS A 1 11 ? -3.486 1.353 1.228 1.00 0.00 11 LYS A C 20
ATOM 12522 O O . LYS A 1 11 ? -2.689 0.540 1.651 1.00 0.00 11 LYS A O 20
ATOM 12541 N N . TRP A 1 12 ? -4.627 1.554 1.818 1.00 0.00 12 TRP A N 20
ATOM 12542 C CA . TRP A 1 12 ? -4.979 0.779 3.036 1.00 0.00 12 TRP A CA 20
ATOM 12543 C C . TRP A 1 12 ? -5.608 -0.544 2.611 1.00 0.00 12 TRP A C 20
ATOM 12544 O O . TRP A 1 12 ? -5.210 -1.606 3.047 1.00 0.00 12 TRP A O 20
ATOM 12565 N N . LYS A 1 13 ? -6.581 -0.481 1.753 1.00 0.00 13 LYS A N 20
ATOM 12566 C CA . LYS A 1 13 ? -7.246 -1.726 1.280 1.00 0.00 13 LYS A CA 20
ATOM 12567 C C . LYS A 1 13 ? -6.205 -2.637 0.638 1.00 0.00 13 LYS A C 20
ATOM 12568 O O . LYS A 1 13 ? -6.317 -3.846 0.666 1.00 0.00 13 LYS A O 20
ATOM 12587 N N . VAL A 1 14 ? -5.186 -2.063 0.070 1.00 0.00 14 VAL A N 20
ATOM 12588 C CA . VAL A 1 14 ? -4.125 -2.891 -0.563 1.00 0.00 14 VAL A CA 20
ATOM 12589 C C . VAL A 1 14 ? -3.168 -3.369 0.523 1.00 0.00 14 VAL A C 20
ATOM 12590 O O . VAL A 1 14 ? -2.642 -4.464 0.471 1.00 0.00 14 VAL A O 20
ATOM 12603 N N . PHE A 1 15 ? -2.954 -2.558 1.516 1.00 0.00 15 PHE A N 20
ATOM 12604 C CA . PHE A 1 15 ? -2.043 -2.959 2.623 1.00 0.00 15 PHE A CA 20
ATOM 12605 C C . PHE A 1 15 ? -2.692 -4.097 3.403 1.00 0.00 15 PHE A C 20
ATOM 12606 O O . PHE A 1 15 ? -2.035 -5.010 3.861 1.00 0.00 15 PHE A O 20
ATOM 12623 N N . LYS A 1 16 ? -3.983 -4.050 3.548 1.00 0.00 16 LYS A N 20
ATOM 12624 C CA . LYS A 1 16 ? -4.691 -5.130 4.286 1.00 0.00 16 LYS A CA 20
ATOM 12625 C C . LYS A 1 16 ? -4.589 -6.427 3.484 1.00 0.00 16 LYS A C 20
ATOM 12626 O O . LYS A 1 16 ? -4.695 -7.512 4.018 1.00 0.00 16 LYS A O 20
ATOM 12645 N N . LYS A 1 17 ? -4.380 -6.316 2.202 1.00 0.00 17 LYS A N 20
ATOM 12646 C CA . LYS A 1 17 ? -4.266 -7.538 1.357 1.00 0.00 17 LYS A CA 20
ATOM 12647 C C . LYS A 1 17 ? -2.981 -8.277 1.716 1.00 0.00 17 LYS A C 20
ATOM 12648 O O . LYS A 1 17 ? -2.947 -9.489 1.792 1.00 0.00 17 LYS A O 20
ATOM 12667 N N . ILE A 1 18 ? -1.928 -7.551 1.942 1.00 0.00 18 ILE A N 20
ATOM 12668 C CA . ILE A 1 18 ? -0.637 -8.198 2.305 1.00 0.00 18 ILE A CA 20
ATOM 12669 C C . ILE A 1 18 ? -0.700 -8.666 3.751 1.00 0.00 18 ILE A C 20
ATOM 12670 O O . ILE A 1 18 ? -0.062 -9.626 4.133 1.00 0.00 18 ILE A O 20
ATOM 12686 N N . GLU A 1 19 ? -1.475 -8.007 4.557 1.00 0.00 19 GLU A N 20
ATOM 12687 C CA . GLU A 1 19 ? -1.587 -8.432 5.975 1.00 0.00 19 GLU A CA 20
ATOM 12688 C C . GLU A 1 19 ? -2.068 -9.878 6.002 1.00 0.00 19 GLU A C 20
ATOM 12689 O O . GLU A 1 19 ? -1.598 -10.693 6.770 1.00 0.00 19 GLU A O 20
ATOM 12701 N N . LYS A 1 20 ? -2.988 -10.202 5.142 1.00 0.00 20 LYS A N 20
ATOM 12702 C CA . LYS A 1 20 ? -3.503 -11.598 5.084 1.00 0.00 20 LYS A CA 20
ATOM 12703 C C . LYS A 1 20 ? -2.446 -12.483 4.432 1.00 0.00 20 LYS A C 20
ATOM 12704 O O . LYS A 1 20 ? -2.410 -13.681 4.628 1.00 0.00 20 LYS A O 20
ATOM 12723 N N . ALA A 1 21 ? -1.575 -11.891 3.665 1.00 0.00 21 ALA A N 20
ATOM 12724 C CA . ALA A 1 21 ? -0.504 -12.681 3.004 1.00 0.00 21 ALA A CA 20
ATOM 12725 C C . ALA A 1 21 ? 0.767 -12.603 3.852 1.00 0.00 21 ALA A C 20
ATOM 12726 O O . ALA A 1 21 ? 1.742 -13.280 3.592 1.00 0.00 21 ALA A O 20
ATOM 12733 N N . GLY A 1 22 ? 0.762 -11.784 4.872 1.00 0.00 22 GLY A N 20
ATOM 12734 C CA . GLY A 1 22 ? 1.969 -11.667 5.740 1.00 0.00 22 GLY A CA 20
ATOM 12735 C C . GLY A 1 22 ? 2.725 -10.378 5.407 1.00 0.00 22 GLY A C 20
ATOM 12736 O O . GLY A 1 22 ? 2.589 -9.843 4.324 1.00 0.00 22 GLY A O 20
ATOM 12740 N N . PRO A 1 23 ? 3.505 -9.921 6.354 1.00 0.00 23 PRO A N 20
ATOM 12741 C CA . PRO A 1 23 ? 4.308 -8.696 6.203 1.00 0.00 23 PRO A CA 20
ATOM 12742 C C . PRO A 1 23 ? 5.560 -8.979 5.368 1.00 0.00 23 PRO A C 20
ATOM 12743 O O . PRO A 1 23 ? 6.272 -8.076 4.974 1.00 0.00 23 PRO A O 20
ATOM 12754 N N . LYS A 1 24 ? 5.834 -10.225 5.093 1.00 0.00 24 LYS A N 20
ATOM 12755 C CA . LYS A 1 24 ? 7.038 -10.560 4.281 1.00 0.00 24 LYS A CA 20
ATOM 12756 C C . LYS A 1 24 ? 6.961 -9.833 2.938 1.00 0.00 24 LYS A C 20
ATOM 12757 O O . LYS A 1 24 ? 7.944 -9.693 2.238 1.00 0.00 24 LYS A O 20
ATOM 12776 N N . TRP A 1 25 ? 5.797 -9.368 2.574 1.00 0.00 25 TRP A N 20
ATOM 12777 C CA . TRP A 1 25 ? 5.653 -8.648 1.278 1.00 0.00 25 TRP A CA 20
ATOM 12778 C C . TRP A 1 25 ? 5.874 -7.149 1.500 1.00 0.00 25 TRP A C 20
ATOM 12779 O O . TRP A 1 25 ? 5.910 -6.373 0.565 1.00 0.00 25 TRP A O 20
ATOM 12800 N N . LYS A 1 26 ? 6.024 -6.737 2.728 1.00 0.00 26 LYS A N 20
ATOM 12801 C CA . LYS A 1 26 ? 6.245 -5.289 3.008 1.00 0.00 26 LYS A CA 20
ATOM 12802 C C . LYS A 1 26 ? 7.631 -5.101 3.627 1.00 0.00 26 LYS A C 20
ATOM 12803 O O . LYS A 1 26 ? 8.135 -3.999 3.724 1.00 0.00 26 LYS A O 20
ATOM 12822 N N . VAL A 1 27 ? 8.251 -6.171 4.047 1.00 0.00 27 VAL A N 20
ATOM 12823 C CA . VAL A 1 27 ? 9.605 -6.057 4.659 1.00 0.00 27 VAL A CA 20
ATOM 12824 C C . VAL A 1 27 ? 10.602 -5.581 3.606 1.00 0.00 27 VAL A C 20
ATOM 12825 O O . VAL A 1 27 ? 11.549 -4.879 3.902 1.00 0.00 27 VAL A O 20
ATOM 12838 N N . PHE A 1 28 ? 10.395 -5.961 2.380 1.00 0.00 28 PHE A N 20
ATOM 12839 C CA . PHE A 1 28 ? 11.327 -5.537 1.298 1.00 0.00 28 PHE A CA 20
ATOM 12840 C C . PHE A 1 28 ? 11.139 -4.047 1.021 1.00 0.00 28 PHE A C 20
ATOM 12841 O O . PHE A 1 28 ? 12.075 -3.337 0.709 1.00 0.00 28 PHE A O 20
ATOM 12858 N N . LYS A 1 29 ? 9.935 -3.572 1.136 1.00 0.00 29 LYS A N 20
ATOM 12859 C CA . LYS A 1 29 ? 9.672 -2.127 0.884 1.00 0.00 29 LYS A CA 20
ATOM 12860 C C . LYS A 1 29 ? 10.108 -1.315 2.101 1.00 0.00 29 LYS A C 20
ATOM 12861 O O . LYS A 1 29 ? 10.518 -0.176 1.989 1.00 0.00 29 LYS A O 20
ATOM 12880 N N . LYS A 1 30 ? 10.023 -1.895 3.261 1.00 0.00 30 LYS A N 20
ATOM 12881 C CA . LYS A 1 30 ? 10.431 -1.165 4.493 1.00 0.00 30 LYS A CA 20
ATOM 12882 C C . LYS A 1 30 ? 11.911 -0.802 4.398 1.00 0.00 30 LYS A C 20
ATOM 12883 O O . LYS A 1 30 ? 12.355 0.195 4.931 1.00 0.00 30 LYS A O 20
ATOM 12902 N N . ILE A 1 31 ? 12.674 -1.608 3.721 1.00 0.00 31 ILE A N 20
ATOM 12903 C CA . ILE A 1 31 ? 14.129 -1.321 3.581 1.00 0.00 31 ILE A CA 20
ATOM 12904 C C . ILE A 1 31 ? 14.317 -0.025 2.797 1.00 0.00 31 ILE A C 20
ATOM 12905 O O . ILE A 1 31 ? 15.203 0.761 3.069 1.00 0.00 31 ILE A O 20
ATOM 12921 N N . GLU A 1 32 ? 13.485 0.200 1.825 1.00 0.00 32 GLU A N 20
ATOM 12922 C CA . GLU A 1 32 ? 13.599 1.443 1.010 1.00 0.00 32 GLU A CA 20
ATOM 12923 C C . GLU A 1 32 ? 13.218 2.650 1.864 1.00 0.00 32 GLU A C 20
ATOM 12924 O O . GLU A 1 32 ? 13.690 3.750 1.653 1.00 0.00 32 GLU A O 20
ATOM 12936 N N . LYS A 1 33 ? 12.366 2.451 2.826 1.00 0.00 33 LYS A N 20
ATOM 12937 C CA . LYS A 1 33 ? 11.947 3.582 3.700 1.00 0.00 33 LYS A CA 20
ATOM 12938 C C . LYS A 1 33 ? 12.620 3.448 5.067 1.00 0.00 33 LYS A C 20
ATOM 12939 O O . LYS A 1 33 ? 11.958 3.362 6.082 1.00 0.00 33 LYS A O 20
#

Nearest PDB structures (foldseek):
  2igr-assembly1_A  TM=6.435E-01  e=2.261E-03  Hyalophora cecropia
  2igr-assembly1_A  TM=6.718E-01  e=2.005E-03  Hyalophora cecropia
  2igr-assembly1_A  TM=6.856E-01  e=1.705E-03  Hyalophora cecropia
  2igr-assembly1_A  TM=1.031E+00  e=5.781E-04  Hyalophora cecropia
  2igr-assembly1_A  TM=8.137E-01  e=1.951E-03  Hyalophora cecropia

Sequence (33 aa):
KWKVFKKIEKKWKVFKKIEKAGPKWKVFKKIEKKWKVFKKIEKKWKVFKKIEKAGPKWKVFKKIEKKWKVFKKIEKKWKVFKKIEKAGPKWKVFKKIEKKWKVFKKIEKKWKVFKKIEKAGPKWKVFKKIEKKWKVFKKIEKKWKVFKKIEKAGPKWKVFKKIEKKWKVFKKIEKKWKVFKKIEKAGPKWKVFKKIEKKWKVFKKIEKKWKVFKKIEKAGPKWKVFKKIEKKWKVFKKIEKKWKVFKKIEKAGPKWKVFKKIEKKWKVFKKIEKKWKVFKKIEKAGPKWKVFKKIEKKWKVFKKIEKKWKVFKKIEKAGPKWKVFKKIEKKWKVFKKIEKKWKVFKKIEKAGPKWKVFKKIEKKWKVFKKIEKKWKVFKKIEKAGPKWKVFKKIEKKWKVFKKIEKKWKVFKKIEKAGPKWKVFKKIEKKWKVFKKIEKKWKVFKKIEKAGPKWKVFKKIEKKWKVFKKIEKKWKVFKKIEKAGPKWKVFKKIEKKWKVFKKIEKKWKVFKKIEKAGPKWKVFKKIEKKWKVFKKIEKKWKVFKKIEKAGPKWKVFKKIEKKWKVFKKIEKKWKVFKKIEKAGPKWKVFKKIEKKWKVFKKIEKKWKVFKKIEKAGPKWKVFKKIEKKWKVFKKIEKKWKVFKKIEKAGPKWKVFKKIEK

Radius of gyration: 12.41 Å; Cα contacts (8 Å, |Δi|>4): 3; chains: 1; bounding box: 16×30×28 Å

Foldseek 3Di:
DCVVCVCVVVVVVVVVVVVVVNCVVVVVVVVVD